Protein AF-A0A1Q6DVA0-F1 (afdb_monomer)

Secondary structure (DSSP, 8-state):
-----SEEE-TTS-EEEEETTEEEEESSEEEEE--SHHHHHHHHHTGGGSPTT--EEEETTHHHHHHT-GGGGGGHHHHHHHHHHS-EEEE--GGGGTS--HHHHHHHHTTT-HHHHHHHHHHHHTT-HHHHHHTS-GGGHHHHHTTHHHHHHHH-SS--TTS-HHHHHHH---GGGGGGSHHHHHHHHHHHHHHHHHHTTSSSEEEE---PEE-TT--SS-HHHHHHHHHHHHHHHHHHHHHHHHHH-TT-EE-EEEEEEGGGGSTT-SS-HHHHHHHHHHHHSSS--S-EEEEEE-HHHHHHTT-HHHHHHHHHHHHHHHHHTT--EEETT-HHHHHHGGGGT--EEEEETTS-SS--S-SSS---HHHHT-EEEEGGGTEEEEHHHHHHHHHHHSSPPP-TTS-SS-S--TT-SSHHHHH--HHHHIIIIITGGGGHHHHHHHHHHHHHHTT-S-HHHHHHHHS--TTT-TT-

Sequence (476 aa):
MSEVKYIKKDKEGLEEIKVGKEDSIKCPVFIPEIKSSEDLYPLLNHRNFLENKNPIMVPGYKWQKIRTKEEFTDRKDEIKKLMKDHPLLYYEPPELFRYKRPSNLITYSLRGSRAKRRDFNKEIKNKNIDDAIEILPEFFQPFVECQLNRVLEIMEDKYDESLEEEKLERWDKPIAQAWTDERVNKGWQEYFFTLAKDASKMPNANLIPPSPPLLKSSKLINKENRVLADLKRIRGVNRAMMNITEKVGGELSSYFHLYIDYGIFKPNSNVSLRKLQEKIEKEIQVNSYAGIALTISNYSKVWKNDLVKRLGNFITSIVNIAKENYLPVILPRSKWYGEYLTDYGVNGFSSLMNGHYRYSQRSTGGIGEKARYGKVPVIELANEYNIEKIQRFLKEYGELPNIESLPSKPEWNPDGGSLTEKFGNPKQFRIHFGKARRLSHVEEASRLRESIKDGNLSPAKRYLEKSDHPELSNKN

Mean predicted aligned error: 6.37 Å

Structure (mmCIF, N/CA/C/O backbone):
data_AF-A0A1Q6DVA0-F1
#
_entry.id   AF-A0A1Q6DVA0-F1
#
loop_
_atom_site.group_PDB
_atom_site.id
_atom_site.type_symbol
_atom_site.label_atom_id
_atom_site.label_alt_id
_atom_site.label_comp_id
_atom_site.label_asym_id
_atom_site.label_entity_id
_atom_site.label_seq_id
_atom_site.pdbx_PDB_ins_code
_atom_site.Cartn_x
_atom_site.Cartn_y
_atom_site.Cartn_z
_atom_site.occupancy
_atom_site.B_iso_or_equiv
_atom_site.auth_seq_id
_atom_site.auth_comp_id
_atom_site.auth_asym_id
_atom_site.auth_atom_id
_atom_site.pdbx_PDB_model_num
ATOM 1 N N . MET A 1 1 ? -22.295 24.530 6.202 1.00 38.31 1 MET A N 1
ATOM 2 C CA . MET A 1 1 ? -22.180 23.262 5.446 1.00 38.31 1 MET A CA 1
ATOM 3 C C . MET A 1 1 ? -22.253 22.130 6.455 1.00 38.31 1 MET A C 1
ATOM 5 O O . MET A 1 1 ? -21.573 22.231 7.465 1.00 38.31 1 MET A O 1
ATOM 9 N N . SER A 1 2 ? -23.116 21.132 6.257 1.00 42.72 2 SER A N 1
ATOM 10 C CA . SER A 1 2 ? -23.183 19.962 7.145 1.00 42.72 2 SER A CA 1
ATOM 11 C C . SER A 1 2 ? -21.865 19.188 7.087 1.00 42.72 2 SER A C 1
ATOM 13 O O . SER A 1 2 ? -21.387 18.885 5.995 1.00 42.72 2 SER A O 1
ATOM 15 N N . GLU A 1 3 ? -21.290 18.882 8.244 1.00 62.66 3 GLU A N 1
ATOM 16 C CA . GLU A 1 3 ? -20.031 18.148 8.381 1.00 62.66 3 GLU A CA 1
ATOM 17 C C . GLU A 1 3 ? -20.159 16.738 7.771 1.00 62.66 3 GLU A C 1
ATOM 19 O O . GLU A 1 3 ? -21.043 15.961 8.147 1.00 62.66 3 GLU A O 1
ATOM 24 N N . VAL A 1 4 ? -19.328 16.415 6.773 1.00 74.38 4 VAL A N 1
ATOM 25 C CA . VAL A 1 4 ? -19.350 15.100 6.116 1.00 74.38 4 VAL A CA 1
ATOM 26 C C . VAL A 1 4 ? -18.760 14.068 7.070 1.00 74.38 4 VAL A C 1
ATOM 28 O O . VAL A 1 4 ? -17.571 14.104 7.367 1.00 74.38 4 VAL A O 1
ATOM 31 N N . LYS A 1 5 ? -19.582 13.116 7.517 1.00 85.94 5 LYS A N 1
ATOM 32 C CA . LYS A 1 5 ? -19.132 12.000 8.357 1.00 85.94 5 LYS A CA 1
ATOM 33 C C . LYS A 1 5 ? -18.631 10.854 7.483 1.00 85.94 5 LYS A C 1
ATOM 35 O O . LYS A 1 5 ? -19.393 10.323 6.674 1.00 85.94 5 LYS A O 1
ATOM 40 N N . TYR A 1 6 ? -17.369 10.468 7.654 1.00 88.94 6 TYR A N 1
ATOM 41 C CA . TYR A 1 6 ? -16.754 9.358 6.918 1.00 88.94 6 TYR A CA 1
ATOM 42 C C . TYR A 1 6 ? -16.778 8.031 7.677 1.00 88.94 6 TYR A C 1
ATOM 44 O O . TYR A 1 6 ? -16.460 6.996 7.096 1.00 88.94 6 TYR A O 1
ATOM 52 N N . ILE A 1 7 ? -17.181 8.051 8.947 1.00 91.94 7 ILE A N 1
ATOM 53 C CA . ILE A 1 7 ? -17.426 6.868 9.767 1.00 91.94 7 ILE A CA 1
ATOM 54 C C . ILE A 1 7 ? -18.755 7.015 10.514 1.00 91.94 7 ILE A C 1
ATOM 56 O O . ILE A 1 7 ? -19.089 8.090 11.023 1.00 91.94 7 ILE A O 1
ATOM 60 N N . LYS A 1 8 ? -19.525 5.930 10.564 1.00 91.94 8 LYS A N 1
ATOM 61 C CA . LYS A 1 8 ? -20.779 5.803 11.319 1.00 91.94 8 LYS A CA 1
ATOM 62 C C . LYS A 1 8 ? -20.876 4.396 11.913 1.00 91.94 8 LYS A C 1
ATOM 64 O O . LYS A 1 8 ? -20.082 3.529 11.562 1.00 91.94 8 LYS A O 1
ATOM 69 N N . LYS A 1 9 ? -21.833 4.172 12.814 1.00 89.62 9 LYS A N 1
ATOM 70 C CA . LYS A 1 9 ? -22.208 2.820 13.246 1.00 89.62 9 LYS A CA 1
ATOM 71 C C . LYS A 1 9 ? -23.453 2.360 12.496 1.00 89.62 9 LYS A C 1
ATOM 73 O O . LYS A 1 9 ? -24.345 3.177 12.255 1.00 89.62 9 LYS A O 1
ATOM 78 N N . ASP A 1 10 ? -23.502 1.086 12.133 1.00 86.50 10 ASP A N 1
ATOM 79 C CA . ASP A 1 10 ? -24.697 0.447 11.593 1.00 86.50 10 ASP A CA 1
ATOM 80 C C . ASP A 1 10 ? -25.689 0.062 12.708 1.00 86.50 10 ASP A C 1
ATOM 82 O O . ASP A 1 10 ? -25.485 0.350 13.892 1.00 86.50 10 ASP A O 1
ATOM 86 N N . LYS A 1 11 ? -26.800 -0.575 12.319 1.00 84.19 11 LYS A N 1
ATOM 87 C CA . LYS A 1 11 ? -27.851 -1.020 13.251 1.00 84.19 11 LYS A CA 1
ATOM 88 C C . LYS A 1 11 ? -27.386 -2.125 14.207 1.00 84.19 11 LYS A C 1
ATOM 90 O O . LYS A 1 11 ? -28.008 -2.309 15.246 1.00 84.19 11 LYS A O 1
ATOM 95 N N . GLU A 1 12 ? -26.330 -2.848 13.853 1.00 81.69 12 GLU A N 1
ATOM 96 C CA . GLU A 1 12 ? -25.748 -3.947 14.629 1.00 81.69 12 GLU A CA 1
ATOM 97 C C . GLU A 1 12 ? -24.586 -3.454 15.513 1.00 81.69 12 GLU A C 1
ATOM 99 O O . GLU A 1 12 ? -23.982 -4.230 16.249 1.00 81.69 12 GLU A O 1
ATOM 104 N N . GLY A 1 13 ? -24.279 -2.152 15.472 1.00 81.62 13 GLY A N 1
ATOM 105 C CA . GLY A 1 13 ? -23.218 -1.526 16.253 1.00 81.62 13 GLY A CA 1
ATOM 106 C C . GLY A 1 13 ? -21.822 -1.640 15.635 1.00 81.62 13 GLY A C 1
ATOM 107 O O . GLY A 1 13 ? -20.869 -1.147 16.250 1.00 81.62 13 GLY A O 1
ATOM 108 N N . LEU A 1 14 ? -21.692 -2.225 14.437 1.00 88.81 14 LEU A N 1
ATOM 109 C CA . LEU A 1 14 ? -20.438 -2.265 13.688 1.00 88.81 14 LEU A CA 1
ATOM 110 C C . LEU A 1 14 ? -20.143 -0.918 13.041 1.00 88.81 14 LEU A C 1
ATOM 112 O O . LEU A 1 14 ? -21.038 -0.149 12.700 1.00 88.81 14 LEU A O 1
ATOM 116 N N . GLU A 1 15 ? -18.860 -0.631 12.852 1.00 93.06 15 GLU A N 1
ATOM 117 C CA . GLU A 1 15 ? -18.446 0.571 12.140 1.00 93.06 15 GLU A CA 1
ATOM 118 C C . GLU A 1 15 ? -18.611 0.385 10.630 1.00 93.06 15 GLU A C 1
ATOM 120 O O . GLU A 1 15 ? -18.264 -0.652 10.064 1.00 93.06 15 GLU A O 1
ATOM 125 N N . GLU A 1 16 ? -19.108 1.428 9.979 1.00 94.44 16 GLU A N 1
ATOM 126 C CA . GLU A 1 16 ? -19.194 1.558 8.534 1.00 94.44 16 GLU A CA 1
ATOM 127 C C . GLU A 1 16 ? -18.461 2.822 8.095 1.00 94.44 16 GLU A C 1
ATOM 129 O O . GLU A 1 16 ? -18.601 3.881 8.716 1.00 94.44 16 GLU A O 1
ATOM 134 N N . ILE A 1 17 ? -17.716 2.726 6.996 1.00 94.50 17 ILE A N 1
ATOM 135 C CA . ILE A 1 17 ? -16.966 3.851 6.436 1.00 94.50 17 ILE A CA 1
ATOM 136 C C . ILE A 1 17 ? -17.518 4.298 5.087 1.00 94.50 17 ILE A C 1
ATOM 138 O O . ILE A 1 17 ? -18.217 3.556 4.391 1.00 94.50 17 ILE A O 1
ATOM 142 N N . LYS A 1 18 ? -17.170 5.533 4.723 1.00 92.19 18 LYS A N 1
ATOM 143 C CA . LYS A 1 18 ? -17.449 6.144 3.424 1.00 92.19 18 LYS A CA 1
ATOM 144 C C . LYS A 1 18 ? -16.158 6.355 2.632 1.00 92.19 18 LYS A C 1
ATOM 146 O O . LYS A 1 18 ? -15.177 6.866 3.169 1.00 92.19 18 LYS A O 1
ATOM 151 N N . VAL A 1 19 ? -16.171 6.022 1.342 1.00 87.44 19 VAL A N 1
ATOM 152 C CA . VAL A 1 19 ? -15.088 6.299 0.387 1.00 87.44 19 VAL A CA 1
ATOM 153 C C . VAL A 1 19 ? -15.685 6.886 -0.894 1.00 87.44 19 VAL A C 1
ATOM 155 O O . VAL A 1 19 ? -16.458 6.230 -1.586 1.00 87.44 19 VAL A O 1
ATOM 158 N N . GLY A 1 20 ? -15.318 8.123 -1.244 1.00 84.12 20 GLY A N 1
ATOM 159 C CA . GLY A 1 20 ? -16.000 8.860 -2.314 1.00 84.12 20 GLY A CA 1
ATOM 160 C C . GLY A 1 20 ? -17.483 9.054 -1.974 1.00 84.12 20 GLY A C 1
ATOM 161 O O . GLY A 1 20 ? -17.796 9.516 -0.875 1.00 84.12 20 GLY A O 1
ATOM 162 N N . LYS A 1 21 ? -18.402 8.674 -2.875 1.00 83.12 21 LYS A N 1
ATOM 163 C CA . LYS A 1 21 ? -19.843 8.648 -2.568 1.00 83.12 21 LYS A CA 1
ATOM 164 C C . LYS A 1 21 ? -20.289 7.386 -1.845 1.00 83.12 21 LYS A C 1
ATOM 166 O O . LYS A 1 21 ? -21.341 7.411 -1.213 1.00 83.12 21 LYS A O 1
ATOM 171 N N . GLU A 1 22 ? -19.523 6.304 -1.950 1.00 87.38 22 GLU A N 1
ATOM 172 C CA . GLU A 1 22 ? -19.936 5.017 -1.407 1.00 87.38 22 GLU A CA 1
ATOM 173 C C . GLU A 1 22 ? -19.848 5.019 0.106 1.00 87.38 22 GLU A C 1
ATOM 175 O O . GLU A 1 22 ? -18.773 5.183 0.679 1.00 87.38 22 GLU A O 1
ATOM 180 N N . ASP A 1 23 ? -20.990 4.821 0.744 1.00 87.12 23 ASP A N 1
ATOM 181 C CA . ASP A 1 23 ? -21.120 4.595 2.169 1.00 87.12 23 ASP A CA 1
ATOM 182 C C . ASP A 1 23 ? -21.431 3.124 2.474 1.00 87.12 23 ASP A C 1
ATOM 184 O O . ASP A 1 23 ? -21.619 2.296 1.574 1.00 87.12 23 ASP A O 1
ATOM 188 N N . SER A 1 24 ? -21.495 2.818 3.770 1.00 90.19 24 SER A N 1
ATOM 189 C CA . SER A 1 24 ? -21.870 1.498 4.285 1.00 90.19 24 SER A CA 1
ATOM 190 C C . SER A 1 24 ? -20.904 0.374 3.903 1.00 90.19 24 SER A C 1
ATOM 192 O O . SER A 1 24 ? -21.292 -0.774 3.698 1.00 90.19 24 SER A O 1
ATOM 194 N N . ILE A 1 25 ? -19.612 0.707 3.853 1.00 93.88 25 ILE A N 1
ATOM 195 C CA . ILE A 1 25 ? -18.521 -0.268 3.778 1.00 93.88 25 ILE A CA 1
ATOM 196 C C . ILE A 1 25 ? -18.246 -0.762 5.200 1.00 93.88 25 ILE A C 1
ATOM 198 O O . ILE A 1 25 ? -17.793 0.017 6.039 1.00 93.88 25 ILE A O 1
ATOM 202 N N . LYS A 1 26 ? -18.521 -2.037 5.477 1.00 94.69 26 LYS A N 1
ATOM 203 C CA . LYS A 1 26 ? -18.421 -2.618 6.825 1.00 94.69 26 LYS A CA 1
ATOM 204 C C . LYS A 1 26 ? -16.971 -2.786 7.275 1.00 94.69 26 LYS A C 1
ATOM 206 O O . LYS A 1 26 ? -16.129 -3.227 6.497 1.00 94.69 26 LYS A O 1
ATOM 211 N N . CYS A 1 27 ? -16.689 -2.494 8.545 1.00 95.31 27 CYS A N 1
ATOM 212 C CA . CYS A 1 27 ? -15.344 -2.556 9.115 1.00 95.31 27 CYS A CA 1
ATOM 213 C C . CYS A 1 27 ? -15.171 -3.653 10.183 1.00 95.31 27 CYS A C 1
ATOM 215 O O . CYS A 1 27 ? -16.104 -3.890 10.949 1.00 95.31 27 CYS A O 1
ATOM 217 N N . PRO A 1 28 ? -13.968 -4.261 10.293 1.00 96.50 28 PRO A N 1
ATOM 218 C CA . PRO A 1 28 ? -12.795 -4.017 9.448 1.00 96.50 28 PRO A CA 1
ATOM 219 C C . PRO A 1 28 ? -12.981 -4.498 8.000 1.00 96.50 28 PRO A C 1
ATOM 221 O O . PRO A 1 28 ? -13.744 -5.425 7.737 1.00 96.50 28 PRO A O 1
ATOM 224 N N . VAL A 1 29 ? -12.292 -3.844 7.061 1.00 97.00 29 VAL A N 1
ATOM 225 C CA . VAL A 1 29 ? -12.311 -4.194 5.631 1.00 97.00 29 VAL A CA 1
ATOM 226 C C . VAL A 1 29 ? -10.907 -4.477 5.103 1.00 97.00 29 VAL A C 1
ATOM 228 O O . VAL A 1 29 ? -9.951 -3.755 5.413 1.00 97.00 29 VAL A O 1
ATOM 231 N N . PHE A 1 30 ? -10.782 -5.504 4.263 1.00 96.81 30 PHE A N 1
ATOM 232 C CA . PHE A 1 30 ? -9.569 -5.734 3.488 1.00 96.81 30 PHE A CA 1
ATOM 233 C C . PHE A 1 30 ? -9.611 -4.967 2.164 1.00 96.81 30 PHE A C 1
ATOM 235 O O . PHE A 1 30 ? -10.547 -5.079 1.376 1.00 96.81 30 PHE A O 1
ATOM 242 N N . ILE A 1 31 ? -8.554 -4.211 1.888 1.00 96.75 31 ILE A N 1
ATOM 243 C CA . ILE A 1 31 ? -8.430 -3.384 0.689 1.00 96.75 31 ILE A CA 1
ATOM 244 C C . ILE A 1 31 ? -7.391 -4.033 -0.241 1.00 96.75 31 ILE A C 1
ATOM 246 O O . ILE A 1 31 ? -6.193 -3.889 0.008 1.00 96.75 31 ILE A O 1
ATOM 250 N N . PRO A 1 32 ? -7.767 -4.755 -1.310 1.00 95.06 32 PRO A N 1
ATOM 251 C CA . PRO A 1 32 ? -6.788 -5.302 -2.247 1.00 95.06 32 PRO A CA 1
ATOM 252 C C . PRO A 1 32 ? -6.044 -4.182 -2.993 1.00 95.06 32 PRO A C 1
ATOM 254 O O . PRO A 1 32 ? -6.653 -3.208 -3.440 1.00 95.06 32 PRO A O 1
ATOM 257 N N . GLU A 1 33 ? -4.721 -4.320 -3.158 1.00 94.19 33 GLU A N 1
ATOM 258 C CA . GLU A 1 33 ? -3.895 -3.345 -3.887 1.00 94.19 33 GLU A CA 1
ATOM 259 C C . GLU A 1 33 ? -3.432 -3.872 -5.256 1.00 94.19 33 GLU A C 1
ATOM 261 O O . GLU A 1 33 ? -2.624 -4.804 -5.355 1.00 94.19 33 GLU A O 1
ATOM 266 N N . ILE A 1 34 ? -3.884 -3.206 -6.323 1.00 92.56 34 ILE A N 1
ATOM 267 C CA . ILE A 1 34 ? -3.439 -3.429 -7.700 1.00 92.56 34 ILE A CA 1
ATOM 268 C C . ILE A 1 34 ? -2.141 -2.658 -7.945 1.00 92.56 34 ILE A C 1
ATOM 270 O O . ILE A 1 34 ? -2.045 -1.463 -7.687 1.00 92.56 34 ILE A O 1
ATOM 274 N N . LYS A 1 35 ? -1.141 -3.305 -8.549 1.00 87.88 35 LYS A N 1
ATOM 275 C CA . LYS A 1 35 ? 0.096 -2.642 -8.999 1.00 87.88 35 LYS A CA 1
ATOM 276 C C . LYS A 1 35 ? 0.416 -2.901 -10.473 1.00 87.88 35 LYS A C 1
ATOM 278 O O . LYS A 1 35 ? 1.202 -2.171 -11.086 1.00 87.88 35 LYS A O 1
ATOM 283 N N . SER A 1 36 ? -0.149 -3.955 -11.042 1.00 88.81 36 SER A N 1
ATOM 284 C CA . SER A 1 36 ? 0.122 -4.440 -12.388 1.00 88.81 36 SER A CA 1
ATOM 285 C C . SER A 1 36 ? -1.091 -5.167 -12.962 1.00 88.81 36 SER A C 1
ATOM 287 O O . SER A 1 36 ? -2.054 -5.446 -12.256 1.00 88.81 36 SER A O 1
ATOM 289 N N . SER A 1 37 ? -1.032 -5.518 -14.246 1.00 90.81 37 SER A N 1
ATOM 290 C CA . SER A 1 37 ? -2.110 -6.281 -14.878 1.00 90.81 37 SER A CA 1
ATOM 291 C C . SER A 1 37 ? -2.277 -7.681 -14.298 1.00 90.81 37 SER A C 1
ATOM 293 O O . SER A 1 37 ? -3.403 -8.126 -14.125 1.00 90.81 37 SER A O 1
ATOM 295 N N . GLU A 1 38 ? -1.189 -8.335 -13.883 1.00 91.44 38 GLU A N 1
ATOM 296 C CA . GLU A 1 38 ? -1.278 -9.612 -13.169 1.00 91.44 38 GLU A CA 1
ATOM 297 C C . GLU A 1 38 ? -2.073 -9.514 -11.853 1.00 91.44 38 GLU A C 1
ATOM 299 O O . GLU A 1 38 ? -2.486 -10.545 -11.341 1.00 91.44 38 GLU A O 1
ATOM 304 N N . ASP A 1 39 ? -2.215 -8.323 -11.260 1.00 93.19 39 ASP A N 1
ATOM 305 C CA . ASP A 1 39 ? -3.000 -8.114 -10.032 1.00 93.19 39 ASP A CA 1
ATOM 306 C C . ASP A 1 39 ? -4.475 -7.807 -10.343 1.00 93.19 39 ASP A C 1
ATOM 308 O O . ASP A 1 39 ? -5.346 -8.131 -9.544 1.00 93.19 39 ASP A O 1
ATOM 312 N N . LEU A 1 40 ? -4.761 -7.216 -11.510 1.00 95.19 40 LEU A N 1
ATOM 313 C CA . LEU A 1 40 ? -6.126 -6.930 -11.958 1.00 95.19 40 LEU A CA 1
ATOM 314 C C . LEU A 1 40 ? -6.861 -8.206 -12.404 1.00 95.19 40 LEU A C 1
ATOM 316 O O . LEU A 1 40 ? -8.040 -8.354 -12.105 1.00 95.19 40 LEU A O 1
ATOM 320 N N . TYR A 1 41 ? -6.175 -9.155 -13.053 1.00 94.19 41 TYR A N 1
ATOM 321 C CA . TYR A 1 41 ? -6.768 -10.439 -13.460 1.00 94.19 41 TYR A CA 1
ATOM 322 C C . TYR A 1 41 ? -7.521 -11.186 -12.346 1.00 94.19 41 TYR A C 1
ATOM 324 O O . TYR A 1 41 ? -8.699 -11.480 -12.548 1.00 94.19 41 TYR A O 1
ATOM 332 N N . PRO A 1 42 ? -6.900 -11.504 -11.190 1.00 92.75 42 PRO A N 1
ATOM 333 C CA . PRO A 1 42 ? -7.590 -12.234 -10.129 1.00 92.75 42 PRO A CA 1
ATOM 334 C C . PRO A 1 42 ? -8.781 -11.450 -9.568 1.00 92.75 42 PRO A C 1
ATOM 336 O O . PRO A 1 42 ? -9.803 -12.058 -9.280 1.00 92.75 42 PRO A O 1
ATOM 339 N N . LEU A 1 43 ? -8.701 -10.116 -9.480 1.00 93.62 43 LEU A N 1
ATOM 340 C CA . LEU A 1 43 ? -9.834 -9.296 -9.037 1.00 93.62 43 LEU A CA 1
ATOM 341 C C . LEU A 1 43 ? -11.008 -9.344 -10.015 1.00 93.62 43 LEU A C 1
ATOM 343 O O . LEU A 1 43 ? -12.149 -9.397 -9.579 1.00 93.62 43 LEU A O 1
ATOM 347 N N . LEU A 1 44 ? -10.751 -9.354 -11.325 1.00 94.88 44 LEU A N 1
ATOM 348 C CA . LEU A 1 44 ? -11.824 -9.483 -12.311 1.00 94.88 44 LEU A CA 1
ATOM 349 C C . LEU A 1 44 ? -12.418 -10.903 -12.324 1.00 94.88 44 LEU A C 1
ATOM 351 O O . LEU A 1 44 ? -13.632 -11.057 -12.421 1.00 94.88 44 LEU A O 1
ATOM 355 N N . ASN A 1 45 ? -11.577 -11.938 -12.207 1.00 93.31 45 ASN A N 1
ATOM 356 C CA . ASN A 1 45 ? -12.009 -13.343 -12.223 1.00 93.31 45 ASN A CA 1
ATOM 357 C C . ASN A 1 45 ? -12.787 -13.743 -10.965 1.00 93.31 45 ASN A C 1
ATOM 359 O O . ASN A 1 45 ? -13.711 -14.543 -11.049 1.00 93.31 45 ASN A O 1
ATOM 363 N N . HIS A 1 46 ? -12.432 -13.169 -9.817 1.00 92.50 46 HIS A N 1
ATOM 364 C CA . HIS A 1 46 ? -13.045 -13.460 -8.522 1.00 92.50 46 HIS A CA 1
ATOM 365 C C . HIS A 1 46 ? -13.755 -12.226 -7.955 1.00 92.50 46 HIS A C 1
ATOM 367 O O . HIS A 1 46 ? -13.800 -12.032 -6.745 1.00 92.50 46 HIS A O 1
ATOM 373 N N . ARG A 1 47 ? -14.325 -11.374 -8.820 1.00 89.19 47 ARG A N 1
ATOM 374 C CA . ARG A 1 47 ? -15.002 -10.132 -8.401 1.00 89.19 47 ARG A CA 1
ATOM 375 C C . ARG A 1 47 ? -16.135 -10.376 -7.405 1.00 89.19 47 ARG A C 1
ATOM 377 O O . ARG A 1 47 ? -16.338 -9.570 -6.514 1.00 89.19 47 ARG A O 1
ATOM 384 N N . ASN A 1 48 ? -16.831 -11.506 -7.543 1.00 86.75 48 ASN A N 1
ATOM 385 C CA . ASN A 1 48 ? -17.939 -11.887 -6.667 1.00 86.75 48 ASN A CA 1
ATOM 386 C C . ASN A 1 48 ? -17.466 -12.219 -5.242 1.00 86.75 48 ASN A C 1
ATOM 388 O O . ASN A 1 48 ? -18.290 -12.307 -4.344 1.00 86.75 48 ASN A O 1
ATOM 392 N N . PHE A 1 49 ? -16.157 -12.416 -5.046 1.00 90.69 49 PHE A N 1
ATOM 393 C CA . PHE A 1 49 ? -15.555 -12.607 -3.732 1.00 90.69 49 PHE A CA 1
ATOM 394 C C . PHE A 1 49 ? -15.325 -11.283 -2.993 1.00 90.69 49 PHE A C 1
ATOM 396 O O . PHE A 1 49 ? -15.137 -11.271 -1.782 1.00 90.69 49 PHE A O 1
ATOM 403 N N . LEU A 1 50 ? -15.303 -10.155 -3.710 1.00 91.44 50 LEU A N 1
ATOM 404 C CA . LEU A 1 50 ? -15.283 -8.851 -3.066 1.00 91.44 50 LEU A CA 1
ATOM 405 C C . LEU A 1 50 ? -16.668 -8.563 -2.494 1.00 91.44 50 LEU A C 1
ATOM 407 O O . LEU A 1 50 ? -17.679 -8.715 -3.178 1.00 91.44 50 LEU A O 1
ATOM 411 N N . GLU A 1 51 ? -16.705 -8.078 -1.260 1.00 90.31 51 GLU A N 1
ATOM 412 C CA . GLU A 1 51 ? -17.938 -7.565 -0.674 1.00 90.31 51 GLU A CA 1
ATOM 413 C C . GLU A 1 51 ? -18.478 -6.377 -1.479 1.00 90.31 51 GLU A C 1
ATOM 415 O O . GLU A 1 51 ? -17.738 -5.663 -2.169 1.00 90.31 51 GLU A O 1
ATOM 420 N N . ASN A 1 52 ? -19.785 -6.137 -1.370 1.00 87.44 52 ASN A N 1
ATOM 421 C CA . ASN A 1 52 ? -20.410 -4.987 -2.007 1.00 87.44 52 ASN A CA 1
ATOM 422 C C . ASN A 1 52 ? -19.680 -3.695 -1.601 1.00 87.44 52 ASN A C 1
ATOM 424 O O . ASN A 1 52 ? -19.453 -3.459 -0.415 1.00 87.44 52 ASN A O 1
ATOM 428 N N . LYS A 1 53 ? -19.310 -2.865 -2.584 1.00 92.06 53 LYS A N 1
ATOM 429 C CA . LYS A 1 53 ? -18.564 -1.612 -2.381 1.00 92.06 53 LYS A CA 1
ATOM 430 C C . LYS A 1 53 ? -17.190 -1.770 -1.715 1.00 92.06 53 LYS A C 1
ATOM 432 O O . LYS A 1 53 ? -16.631 -0.777 -1.248 1.00 92.06 53 LYS A O 1
ATOM 437 N N . ASN A 1 54 ? -16.603 -2.973 -1.681 1.00 94.31 54 ASN A N 1
ATOM 438 C CA . ASN A 1 54 ? -15.271 -3.173 -1.103 1.00 94.31 54 ASN A CA 1
ATOM 439 C C . ASN A 1 54 ? -14.254 -2.245 -1.794 1.00 94.31 54 ASN A C 1
ATOM 441 O O . ASN A 1 54 ? -14.110 -2.335 -3.015 1.00 94.31 54 ASN A O 1
ATOM 445 N N . PRO A 1 55 ? -13.532 -1.372 -1.072 1.00 95.94 55 PRO A N 1
ATOM 446 C CA . PRO A 1 55 ? -12.589 -0.446 -1.683 1.00 95.94 55 PRO A CA 1
ATOM 447 C C . PRO A 1 55 ? -11.417 -1.186 -2.329 1.00 95.94 55 PRO A C 1
ATOM 449 O O . PRO A 1 55 ? -10.977 -2.228 -1.843 1.00 95.94 55 PRO A O 1
ATOM 452 N N . ILE A 1 56 ? -10.873 -0.622 -3.406 1.00 96.25 56 ILE A N 1
ATOM 453 C CA . ILE A 1 56 ? -9.710 -1.160 -4.119 1.00 96.25 56 ILE A CA 1
ATOM 454 C C . ILE A 1 56 ? -8.632 -0.088 -4.178 1.00 96.25 56 ILE A C 1
ATOM 456 O O . ILE A 1 56 ? -8.870 1.043 -4.599 1.00 96.25 56 ILE A O 1
ATOM 460 N N . MET A 1 57 ? -7.414 -0.445 -3.789 1.00 96.38 57 MET A N 1
ATOM 461 C CA . MET A 1 57 ? -6.275 0.455 -3.881 1.00 96.38 57 MET A CA 1
ATOM 462 C C . MET A 1 57 ? -5.605 0.312 -5.249 1.00 96.38 57 MET A C 1
ATOM 464 O O . MET A 1 57 ? -5.260 -0.790 -5.679 1.00 96.38 57 MET A O 1
ATOM 468 N N . VAL A 1 58 ? -5.415 1.431 -5.945 1.00 94.88 58 VAL A N 1
ATOM 469 C CA . VAL A 1 58 ? -4.832 1.481 -7.291 1.00 94.88 58 VAL A CA 1
ATOM 470 C C . VAL A 1 58 ? -3.633 2.429 -7.320 1.00 94.88 58 VAL A C 1
ATOM 472 O O . VAL A 1 58 ? -3.590 3.399 -6.562 1.00 94.88 58 VAL A O 1
ATOM 475 N N . PRO A 1 59 ? -2.631 2.186 -8.181 1.00 90.62 59 PRO A N 1
ATOM 476 C CA . PRO A 1 59 ? -1.439 3.017 -8.220 1.00 90.62 59 PRO A CA 1
ATOM 477 C C . PRO A 1 59 ? -1.744 4.262 -9.046 1.00 90.62 59 PRO A C 1
ATOM 479 O O . PRO A 1 59 ? -2.209 4.106 -10.172 1.00 90.62 59 PRO A O 1
ATOM 482 N N . GLY A 1 60 ? -1.425 5.463 -8.559 1.00 87.25 60 GLY A N 1
ATOM 483 C CA . GLY A 1 60 ? -1.970 6.704 -9.121 1.00 87.25 60 GLY A CA 1
ATOM 484 C C . GLY A 1 60 ? -1.933 6.813 -10.653 1.00 87.25 60 GLY A C 1
ATOM 485 O O . GLY A 1 60 ? -2.893 6.471 -11.342 1.00 87.25 60 GLY A O 1
ATOM 486 N N . TYR A 1 61 ? -0.807 7.232 -11.231 1.00 83.69 61 TYR A N 1
ATOM 487 C CA . TYR A 1 61 ? -0.704 7.377 -12.696 1.00 83.69 61 TYR A CA 1
ATOM 488 C C . TYR A 1 61 ? -0.652 6.069 -13.480 1.00 83.69 61 TYR A C 1
ATOM 490 O O . TYR A 1 61 ? -0.887 6.035 -14.691 1.00 83.69 61 TYR A O 1
ATOM 498 N N . LYS A 1 62 ? -0.276 4.973 -12.821 1.00 87.44 62 LYS A N 1
ATOM 499 C CA . LYS A 1 62 ? -0.143 3.680 -13.498 1.00 87.44 62 LYS A CA 1
ATOM 500 C C . LYS A 1 62 ? -1.490 3.011 -13.715 1.00 87.44 62 LYS A C 1
ATOM 502 O O . LYS A 1 62 ? -1.566 2.149 -14.589 1.00 87.44 62 LYS A O 1
ATOM 507 N N . TRP A 1 63 ? -2.527 3.406 -12.977 1.00 91.38 63 TRP A N 1
ATOM 508 C CA . TRP A 1 63 ? -3.839 2.784 -13.057 1.00 91.38 63 TRP A CA 1
ATOM 509 C C . TRP A 1 63 ? -4.404 2.797 -14.477 1.00 91.38 63 TRP A C 1
ATOM 511 O O . TRP A 1 63 ? -4.738 1.738 -15.008 1.00 91.38 63 TRP A O 1
ATOM 521 N N . GLN A 1 64 ? -4.386 3.960 -15.139 1.00 89.94 64 GLN A N 1
ATOM 522 C CA . GLN A 1 64 ? -4.823 4.097 -16.530 1.00 89.94 64 GLN A CA 1
ATOM 523 C C . GLN A 1 64 ? -4.111 3.095 -17.444 1.00 89.94 64 GLN A C 1
ATOM 525 O O . GLN A 1 64 ? -4.748 2.339 -18.166 1.00 89.94 64 GLN A O 1
ATOM 530 N N . LYS A 1 65 ? -2.781 3.035 -17.360 1.00 89.06 65 LYS A N 1
ATOM 531 C CA . LYS A 1 65 ? -1.973 2.135 -18.185 1.00 89.06 65 LYS A CA 1
ATOM 532 C C . LYS A 1 65 ? -2.241 0.658 -17.897 1.00 89.06 65 LYS A C 1
ATOM 534 O O . LYS A 1 65 ? -2.111 -0.162 -18.799 1.00 89.06 65 LYS A O 1
ATOM 539 N N . ILE A 1 66 ? -2.536 0.298 -16.648 1.00 92.25 66 ILE A N 1
ATOM 540 C CA . ILE A 1 66 ? -2.836 -1.086 -16.260 1.00 92.25 66 ILE A CA 1
ATOM 541 C C . ILE A 1 66 ? -4.164 -1.520 -16.870 1.00 92.25 66 ILE A C 1
ATOM 543 O O . ILE A 1 66 ? -4.214 -2.568 -17.506 1.00 92.25 66 ILE A O 1
ATOM 547 N N . ARG A 1 67 ? -5.210 -0.707 -16.701 1.00 92.31 67 ARG A N 1
ATOM 548 C CA . ARG A 1 67 ? -6.577 -1.057 -17.097 1.00 92.31 67 ARG A CA 1
ATOM 549 C C . ARG A 1 67 ? -6.834 -0.984 -18.607 1.00 92.31 67 ARG A C 1
ATOM 551 O O . ARG A 1 67 ? -7.828 -1.521 -19.071 1.00 92.31 67 ARG A O 1
ATOM 558 N N . THR A 1 68 ? -5.961 -0.323 -19.371 1.00 92.12 68 THR A N 1
ATOM 559 C CA . THR A 1 68 ? -6.064 -0.214 -20.840 1.00 92.12 68 THR A CA 1
ATOM 560 C C . THR A 1 68 ? -5.033 -1.053 -21.589 1.00 92.12 68 THR A C 1
ATOM 562 O O . THR A 1 68 ? -4.757 -0.774 -22.755 1.00 92.12 68 THR A O 1
ATOM 565 N N . LYS A 1 69 ? -4.392 -2.033 -20.942 1.00 92.19 69 LYS A N 1
ATOM 566 C CA . LYS A 1 69 ? -3.523 -2.960 -21.674 1.00 92.19 69 LYS A CA 1
ATOM 567 C C . LYS A 1 69 ? -4.334 -3.777 -22.676 1.00 92.19 69 LYS A C 1
ATOM 569 O O . LYS A 1 69 ? -5.481 -4.114 -22.409 1.00 92.19 69 LYS A O 1
ATOM 574 N N . GLU A 1 70 ? -3.687 -4.141 -23.777 1.00 92.50 70 GLU A N 1
ATOM 575 C CA . GLU A 1 70 ? -4.264 -4.953 -24.854 1.00 92.50 70 GLU A CA 1
ATOM 576 C C . GLU A 1 70 ? -4.899 -6.254 -24.346 1.00 92.50 70 GLU A C 1
ATOM 578 O O . GLU A 1 70 ? -5.998 -6.604 -24.759 1.00 92.50 70 GLU A O 1
ATOM 583 N N . GLU A 1 71 ? -4.272 -6.896 -23.357 1.00 92.75 71 GLU A N 1
ATOM 584 C CA . GLU A 1 71 ? -4.774 -8.122 -22.719 1.00 92.75 71 GLU A CA 1
ATOM 585 C C . GLU A 1 71 ? -6.128 -7.955 -21.989 1.00 92.75 71 GLU A C 1
ATOM 587 O O . GLU A 1 71 ? -6.727 -8.939 -21.572 1.00 92.75 71 GLU A O 1
ATOM 592 N N . PHE A 1 72 ? -6.632 -6.724 -21.840 1.00 95.50 72 PHE A N 1
ATOM 593 C CA . PHE A 1 72 ? -7.950 -6.420 -21.275 1.00 95.50 72 PHE A CA 1
ATOM 594 C C . PHE A 1 72 ? -8.943 -5.855 -22.297 1.00 95.50 72 PHE A C 1
ATOM 596 O O . PHE A 1 72 ? -9.980 -5.320 -21.903 1.00 95.50 72 PHE A O 1
ATOM 603 N N . THR A 1 73 ? -8.649 -5.946 -23.598 1.00 93.25 73 THR A N 1
ATOM 604 C CA . THR A 1 73 ? -9.504 -5.374 -24.651 1.00 93.25 73 THR A CA 1
ATOM 605 C C . THR A 1 73 ? -10.926 -5.926 -24.593 1.00 93.25 73 THR A C 1
ATOM 607 O O . THR A 1 73 ? -11.868 -5.132 -24.596 1.00 93.25 73 THR A O 1
ATOM 610 N N . ASP A 1 74 ? -11.068 -7.236 -24.393 1.00 94.94 74 ASP A N 1
ATOM 611 C CA . ASP A 1 74 ? -12.365 -7.923 -24.312 1.00 94.94 74 ASP A CA 1
ATOM 612 C C . ASP A 1 74 ? -12.999 -7.852 -22.913 1.00 94.94 74 ASP A C 1
ATOM 614 O O . ASP A 1 74 ? -14.125 -8.288 -22.701 1.00 94.94 74 ASP A O 1
ATOM 618 N N . ARG A 1 75 ? -12.292 -7.265 -21.937 1.00 95.12 75 ARG A N 1
ATOM 619 C CA . ARG A 1 75 ? -12.729 -7.142 -20.533 1.00 95.12 75 ARG A CA 1
ATOM 620 C C . ARG A 1 75 ? -13.000 -5.701 -20.109 1.00 95.12 75 ARG A C 1
ATOM 622 O O . ARG A 1 75 ? -13.139 -5.409 -18.920 1.00 95.12 75 ARG A O 1
ATOM 629 N N . LYS A 1 76 ? -13.070 -4.770 -21.067 1.00 94.12 76 LYS A N 1
ATOM 630 C CA . LYS A 1 76 ? -13.279 -3.335 -20.802 1.00 94.12 76 LYS A CA 1
ATOM 631 C C . LYS A 1 76 ? -14.539 -3.074 -19.982 1.00 94.12 76 LYS A C 1
ATOM 633 O O . LYS A 1 76 ? -14.500 -2.239 -19.080 1.00 94.12 76 LYS A O 1
ATOM 638 N N . ASP A 1 77 ? -15.630 -3.778 -20.267 1.00 94.88 77 ASP A N 1
ATOM 639 C CA . ASP A 1 77 ? -16.895 -3.567 -19.561 1.00 94.88 77 ASP A CA 1
ATOM 640 C C . ASP A 1 77 ? -16.884 -4.158 -18.149 1.00 94.88 77 ASP A C 1
ATOM 642 O O . ASP A 1 77 ? -17.388 -3.520 -17.226 1.00 94.88 77 ASP A O 1
ATOM 646 N N . GLU A 1 78 ? -16.209 -5.292 -17.933 1.00 95.50 78 GLU A N 1
ATOM 647 C CA . GLU A 1 78 ? -15.970 -5.818 -16.582 1.00 95.50 78 GLU A CA 1
ATOM 648 C C . GLU A 1 78 ? -15.167 -4.832 -15.729 1.00 95.50 78 GLU A C 1
ATOM 650 O O . GLU A 1 78 ? -15.495 -4.603 -14.568 1.00 95.50 78 GLU A O 1
ATOM 655 N N . ILE A 1 79 ? -14.144 -4.200 -16.312 1.00 94.94 79 ILE A N 1
ATOM 656 C CA . ILE A 1 79 ? -13.342 -3.185 -15.622 1.00 94.94 79 ILE A CA 1
ATOM 657 C C . ILE A 1 79 ? -14.182 -1.943 -15.310 1.00 94.94 79 ILE A C 1
ATOM 659 O O . ILE A 1 79 ? -14.100 -1.422 -14.200 1.00 94.94 79 ILE A O 1
ATOM 663 N N . LYS A 1 80 ? -15.000 -1.457 -16.256 1.00 93.06 80 LYS A N 1
ATOM 664 C CA . LYS A 1 80 ? -15.913 -0.330 -15.993 1.00 93.06 80 LYS A CA 1
ATOM 665 C C . LYS A 1 80 ? -16.875 -0.657 -14.855 1.00 93.06 80 LYS A C 1
ATOM 667 O O . LYS A 1 80 ? -17.091 0.194 -14.000 1.00 93.06 80 LYS A O 1
ATOM 672 N N . LYS A 1 81 ? -17.422 -1.877 -14.839 1.00 92.88 81 LYS A N 1
ATOM 673 C CA . LYS A 1 81 ? -18.306 -2.349 -13.773 1.00 92.88 81 LYS A CA 1
ATOM 674 C C . LYS A 1 81 ? -17.577 -2.396 -12.430 1.00 92.88 81 LYS A C 1
ATOM 676 O O . LYS A 1 81 ? -18.057 -1.791 -11.484 1.00 92.88 81 LYS A O 1
ATOM 681 N N . LEU A 1 82 ? -16.374 -2.975 -12.374 1.00 93.31 82 LEU A N 1
ATOM 682 C CA . LEU A 1 82 ? -15.533 -2.974 -11.169 1.00 93.31 82 LEU A CA 1
ATOM 683 C C . LEU A 1 82 ? -15.334 -1.551 -10.618 1.00 93.31 82 LEU A C 1
ATOM 685 O O . LEU A 1 82 ? -15.487 -1.321 -9.428 1.00 93.31 82 LEU A O 1
ATOM 689 N N . MET A 1 83 ? -15.024 -0.586 -11.487 1.00 91.44 83 MET A N 1
ATOM 690 C CA . MET A 1 83 ? -14.775 0.810 -11.101 1.00 91.44 83 MET A CA 1
ATOM 691 C C . MET A 1 83 ? -16.041 1.590 -10.721 1.00 91.44 83 MET A C 1
ATOM 693 O O . MET A 1 83 ? -15.943 2.650 -10.106 1.00 91.44 83 MET A O 1
ATOM 697 N N . LYS A 1 84 ? -17.214 1.110 -11.139 1.00 90.81 84 LYS A N 1
ATOM 698 C CA . LYS A 1 84 ? -18.510 1.666 -10.750 1.00 90.81 84 LYS A CA 1
ATOM 699 C C . LYS A 1 84 ? -18.940 1.115 -9.393 1.00 90.81 84 LYS A C 1
ATOM 701 O O . LYS A 1 84 ? -19.372 1.887 -8.546 1.00 90.81 84 LYS A O 1
ATOM 706 N N . ASP A 1 85 ? -18.787 -0.193 -9.209 1.00 91.75 85 ASP A N 1
ATOM 707 C CA . ASP A 1 85 ? -19.297 -0.932 -8.055 1.00 91.75 85 ASP A CA 1
ATOM 708 C C . ASP A 1 85 ? -18.364 -0.821 -6.833 1.00 91.75 85 ASP A C 1
ATOM 710 O O . ASP A 1 85 ? -18.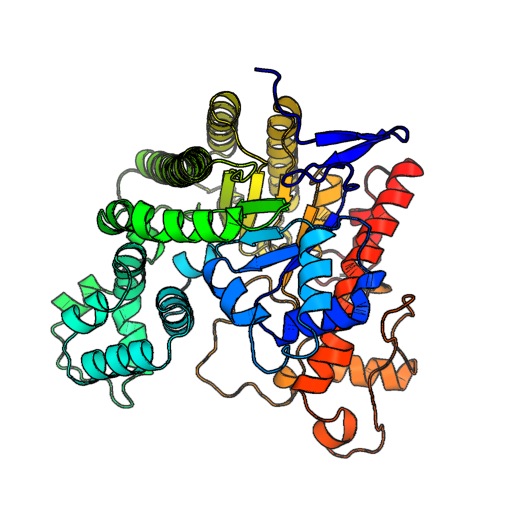815 -0.976 -5.702 1.00 91.75 85 ASP A O 1
ATOM 714 N N . HIS A 1 86 ? -17.073 -0.526 -7.042 1.00 94.06 86 HIS A N 1
ATOM 715 C CA . HIS A 1 86 ? -16.067 -0.445 -5.981 1.00 94.06 86 HIS A CA 1
ATOM 716 C C . HIS A 1 86 ? -15.344 0.911 -5.964 1.00 94.06 86 HIS A C 1
ATOM 718 O O . HIS A 1 86 ? -14.805 1.336 -6.993 1.00 94.06 86 HIS A O 1
ATOM 724 N N . PRO A 1 87 ? -15.254 1.583 -4.800 1.00 94.56 87 PRO A N 1
ATOM 725 C CA . PRO A 1 87 ? -14.515 2.828 -4.677 1.00 94.56 87 PRO A CA 1
ATOM 726 C C . PRO A 1 87 ? -13.004 2.606 -4.823 1.00 94.56 87 PRO A C 1
ATOM 728 O O . PRO A 1 87 ? -12.441 1.625 -4.330 1.00 94.56 87 PRO A O 1
ATOM 731 N N . LEU A 1 88 ? -12.325 3.550 -5.476 1.00 95.69 88 LEU A N 1
ATOM 732 C CA . LEU A 1 88 ? -10.893 3.496 -5.752 1.00 95.69 88 LEU A CA 1
ATOM 733 C C . LEU A 1 88 ? -10.096 4.407 -4.814 1.00 95.69 88 LEU A C 1
ATOM 735 O O . LEU A 1 88 ? -10.329 5.612 -4.728 1.00 95.69 88 LEU A O 1
ATOM 739 N N . LEU A 1 89 ? -9.077 3.844 -4.172 1.00 96.69 89 LEU A N 1
ATOM 740 C CA . LEU A 1 89 ? -8.071 4.588 -3.419 1.00 96.69 89 LEU A CA 1
ATOM 741 C C . LEU A 1 89 ? -6.809 4.719 -4.272 1.00 96.69 89 LEU A C 1
ATOM 743 O O . LEU A 1 89 ? -6.029 3.774 -4.396 1.00 96.69 89 LEU A O 1
ATOM 747 N N . TYR A 1 90 ? -6.599 5.890 -4.867 1.00 96.19 90 TYR A N 1
ATOM 748 C CA . TYR A 1 90 ? -5.387 6.187 -5.627 1.00 96.19 90 TYR A CA 1
ATOM 749 C C . TYR A 1 90 ? -4.238 6.414 -4.646 1.00 96.19 90 TYR A C 1
ATOM 751 O O . TYR A 1 90 ? -4.153 7.454 -3.992 1.00 96.19 90 TYR A O 1
ATOM 759 N N . TYR A 1 91 ? -3.363 5.421 -4.532 1.00 94.50 91 TYR A N 1
ATOM 760 C CA . TYR A 1 91 ? -2.285 5.391 -3.554 1.00 94.50 91 TYR A CA 1
ATOM 761 C C . TYR A 1 91 ? -0.936 5.655 -4.213 1.00 94.50 91 TYR A C 1
ATOM 763 O O . TYR A 1 91 ? -0.503 4.926 -5.112 1.00 94.50 91 TYR A O 1
ATOM 771 N N . GLU A 1 92 ? -0.258 6.694 -3.733 1.00 92.00 92 GLU A N 1
ATOM 772 C CA . GLU A 1 92 ? 1.100 7.051 -4.129 1.00 92.00 92 GLU A CA 1
ATOM 773 C C . GLU A 1 92 ? 2.101 6.470 -3.116 1.00 92.00 92 GLU A C 1
ATOM 775 O O . GLU A 1 92 ? 2.188 6.943 -1.979 1.00 92.00 92 GLU A O 1
ATOM 780 N N . PRO A 1 93 ? 2.862 5.425 -3.486 1.00 88.50 93 PRO A N 1
ATOM 781 C CA . PRO A 1 93 ? 3.627 4.649 -2.520 1.00 88.50 93 PRO A CA 1
ATOM 782 C C . PRO A 1 93 ? 4.766 5.450 -1.866 1.00 88.50 93 PRO A C 1
ATOM 784 O O . PRO A 1 93 ? 5.749 5.780 -2.541 1.00 88.50 93 PRO A O 1
ATOM 787 N N . PRO A 1 94 ? 4.723 5.704 -0.546 1.00 90.50 94 PRO A N 1
ATOM 788 C CA . PRO A 1 94 ? 5.694 6.559 0.131 1.00 90.50 94 PRO A CA 1
ATOM 789 C C . PRO A 1 94 ? 7.090 5.914 0.188 1.00 90.50 94 PRO A C 1
ATOM 791 O O . PRO A 1 94 ? 8.107 6.584 0.358 1.00 90.50 94 PRO A O 1
ATOM 794 N N . GLU A 1 95 ? 7.189 4.596 0.003 1.00 85.88 95 GLU A N 1
ATOM 795 C CA . GLU A 1 95 ? 8.449 3.860 0.056 1.00 85.88 95 GLU A CA 1
ATOM 796 C C . GLU A 1 95 ? 9.335 4.080 -1.174 1.00 85.88 95 GLU A C 1
ATOM 798 O O . GLU A 1 95 ? 10.532 3.785 -1.103 1.00 85.88 95 GLU A O 1
ATOM 803 N N . LEU A 1 96 ? 8.768 4.588 -2.277 1.00 86.19 96 LEU A N 1
ATOM 804 C CA . LEU A 1 96 ? 9.534 5.054 -3.439 1.00 86.19 96 LEU A CA 1
ATOM 805 C C . LEU A 1 96 ? 10.407 6.268 -3.085 1.00 86.19 96 LEU A C 1
ATOM 807 O O . LEU A 1 96 ? 11.482 6.426 -3.650 1.00 86.19 96 LEU A O 1
ATOM 811 N N . PHE A 1 97 ? 9.985 7.054 -2.092 1.00 89.12 97 PHE A N 1
ATOM 812 C CA . PHE A 1 97 ? 10.629 8.292 -1.640 1.00 89.12 97 PHE A CA 1
ATOM 813 C C . PHE A 1 97 ? 11.420 8.102 -0.339 1.00 89.12 97 PHE A C 1
ATOM 815 O O . PHE A 1 97 ? 11.647 9.044 0.422 1.00 89.12 97 PHE A O 1
ATOM 822 N N . ARG A 1 98 ? 11.810 6.855 -0.043 1.00 85.69 98 ARG A N 1
ATOM 823 C CA . ARG A 1 98 ? 12.576 6.511 1.162 1.00 85.69 98 ARG A CA 1
ATOM 824 C C . ARG A 1 98 ? 13.698 5.513 0.922 1.00 85.69 98 ARG A C 1
ATOM 826 O O . ARG A 1 98 ? 14.756 5.653 1.528 1.00 85.69 98 ARG A O 1
ATOM 833 N N . TYR A 1 99 ? 13.459 4.458 0.145 1.00 83.56 99 TYR A N 1
ATOM 834 C CA . TYR A 1 99 ? 14.448 3.392 -0.040 1.00 83.56 99 TYR A CA 1
ATOM 835 C C . TYR A 1 99 ? 15.206 3.554 -1.349 1.00 83.56 99 TYR A C 1
ATOM 837 O O . TYR A 1 99 ? 14.591 3.860 -2.365 1.00 83.56 99 TYR A O 1
ATOM 845 N N . LYS A 1 100 ? 16.513 3.249 -1.328 1.00 82.69 100 LYS A N 1
ATOM 846 C CA . LYS A 1 100 ? 17.370 3.200 -2.520 1.00 82.69 100 LYS A CA 1
ATOM 847 C C . LYS A 1 100 ? 16.848 2.131 -3.495 1.00 82.69 100 LYS A C 1
ATOM 849 O O . LYS A 1 100 ? 17.055 0.938 -3.278 1.00 82.69 100 LYS A O 1
ATOM 854 N N . ARG A 1 101 ? 16.079 2.555 -4.504 1.00 82.38 101 ARG A N 1
ATOM 855 C CA . ARG A 1 101 ? 15.421 1.741 -5.547 1.00 82.38 101 ARG A CA 1
ATOM 856 C C . ARG A 1 101 ? 15.327 2.525 -6.870 1.00 82.38 101 ARG A C 1
ATOM 858 O O . ARG A 1 101 ? 14.218 2.726 -7.381 1.00 82.38 101 ARG A O 1
ATOM 865 N N . PRO A 1 102 ? 16.459 2.958 -7.446 1.00 85.00 102 PRO A N 1
ATOM 866 C CA . PRO A 1 102 ? 16.460 3.896 -8.567 1.00 85.00 102 PRO A CA 1
ATOM 867 C C . PRO A 1 102 ? 15.679 3.387 -9.782 1.00 85.00 102 PRO A C 1
ATOM 869 O O . PRO A 1 102 ? 14.854 4.113 -10.327 1.00 85.00 102 PRO A O 1
ATOM 872 N N . SER A 1 103 ? 15.830 2.115 -10.168 1.00 83.94 103 SER A N 1
ATOM 873 C CA . SER A 1 103 ? 15.099 1.556 -11.316 1.00 83.94 103 SER A CA 1
ATOM 874 C C . SER A 1 103 ? 13.578 1.618 -11.130 1.00 83.94 103 SER A C 1
ATOM 876 O O . SER A 1 103 ? 12.850 1.939 -12.074 1.00 83.94 103 SER A O 1
ATOM 878 N N . ASN A 1 104 ? 13.080 1.335 -9.919 1.00 84.81 104 ASN A N 1
ATOM 879 C CA . ASN A 1 104 ? 11.653 1.425 -9.608 1.00 84.81 104 ASN A CA 1
ATOM 880 C C . ASN A 1 104 ? 11.171 2.874 -9.606 1.00 84.81 104 ASN A C 1
ATOM 882 O O . ASN A 1 104 ? 10.111 3.129 -10.176 1.00 84.81 104 ASN A O 1
ATOM 886 N N . LEU A 1 105 ? 11.933 3.785 -8.990 1.00 88.81 105 LEU A N 1
ATOM 887 C CA . LEU A 1 105 ? 11.601 5.205 -8.921 1.00 88.81 105 LEU A CA 1
ATOM 888 C C . LEU A 1 105 ? 11.563 5.832 -10.319 1.00 88.81 105 LEU A C 1
ATOM 890 O O . LEU A 1 105 ? 10.550 6.420 -10.673 1.00 88.81 105 LEU A O 1
ATOM 894 N N . ILE A 1 106 ? 12.584 5.615 -11.152 1.00 90.94 106 ILE A N 1
ATOM 895 C CA . ILE A 1 106 ? 12.641 6.179 -12.510 1.00 90.94 106 ILE A CA 1
ATOM 896 C C . ILE A 1 106 ? 11.544 5.585 -13.405 1.00 90.94 106 ILE A C 1
ATOM 898 O O . ILE A 1 106 ? 10.857 6.287 -14.142 1.00 90.94 106 ILE A O 1
ATOM 902 N N . THR A 1 107 ? 11.297 4.274 -13.314 1.00 88.44 107 THR A N 1
ATOM 903 C CA . THR A 1 107 ? 10.174 3.658 -14.047 1.00 88.44 107 THR A CA 1
ATOM 904 C C . THR A 1 107 ? 8.826 4.223 -13.587 1.00 88.44 107 THR A C 1
ATOM 906 O O . THR A 1 107 ? 7.863 4.252 -14.356 1.00 88.44 107 THR A O 1
ATOM 909 N N . TYR A 1 108 ? 8.716 4.609 -12.315 1.00 88.44 108 TYR A N 1
ATOM 910 C CA . TYR A 1 108 ? 7.518 5.225 -11.762 1.00 88.44 108 TYR A CA 1
ATOM 911 C C . TYR A 1 108 ? 7.345 6.670 -12.238 1.00 88.44 108 TYR A C 1
ATOM 913 O O . TYR A 1 108 ? 6.292 6.977 -12.796 1.00 88.44 108 TYR A O 1
ATOM 921 N N . SER A 1 109 ? 8.379 7.504 -12.107 1.00 91.81 109 SER A N 1
ATOM 922 C CA . SER A 1 109 ? 8.368 8.918 -12.499 1.00 91.81 109 SER A CA 1
ATOM 923 C C . SER A 1 109 ? 8.069 9.099 -13.988 1.00 91.81 109 SER A C 1
ATOM 925 O O . SER A 1 109 ? 7.219 9.902 -14.361 1.00 91.81 109 SER A O 1
ATOM 927 N N . LEU A 1 110 ? 8.660 8.259 -14.843 1.00 91.75 110 LEU A N 1
ATOM 928 C CA . LEU A 1 110 ? 8.446 8.271 -16.294 1.00 91.75 110 LEU A CA 1
ATOM 929 C C . LEU A 1 110 ? 7.142 7.584 -16.730 1.00 91.75 110 LEU A C 1
ATOM 931 O O . LEU A 1 110 ? 6.950 7.316 -17.919 1.00 91.75 110 LEU A O 1
ATOM 935 N N . ARG A 1 111 ? 6.256 7.232 -15.786 1.00 87.44 111 ARG A N 1
ATOM 936 C CA . ARG A 1 111 ? 4.958 6.573 -16.041 1.00 87.44 111 ARG A CA 1
ATOM 937 C C . ARG A 1 111 ? 5.099 5.282 -16.873 1.00 87.44 111 ARG A C 1
ATOM 939 O O . ARG A 1 111 ? 4.200 4.845 -17.593 1.00 87.44 111 ARG A O 1
ATOM 946 N N . GLY A 1 112 ? 6.261 4.633 -16.774 1.00 81.38 112 GLY A N 1
ATOM 947 C CA . GLY A 1 112 ? 6.638 3.450 -17.543 1.00 81.38 112 GLY A CA 1
ATOM 948 C C . GLY A 1 112 ? 6.805 3.673 -19.053 1.00 81.38 112 GLY A C 1
ATOM 949 O O . GLY A 1 112 ? 6.669 2.700 -19.799 1.00 81.38 112 GLY A O 1
ATOM 950 N N . SER A 1 113 ? 7.035 4.904 -19.519 1.00 89.19 113 SER A N 1
ATOM 951 C CA . SER A 1 113 ? 7.370 5.185 -20.921 1.00 89.19 113 SER A CA 1
ATOM 952 C C . SER A 1 113 ? 8.713 4.548 -21.288 1.00 89.19 113 SER A C 1
ATOM 954 O O . SER A 1 113 ? 9.737 4.862 -20.683 1.00 89.19 113 SER A O 1
ATOM 956 N N . ARG A 1 114 ? 8.713 3.641 -22.278 1.00 88.31 114 ARG A N 1
ATOM 957 C CA . ARG A 1 114 ? 9.943 2.982 -22.756 1.00 88.31 114 ARG A CA 1
ATOM 958 C C . ARG A 1 114 ? 10.852 3.951 -23.512 1.00 88.31 114 ARG A C 1
ATOM 960 O O . ARG A 1 114 ? 12.060 3.858 -23.345 1.00 88.31 114 ARG A O 1
ATOM 967 N N . ALA A 1 115 ? 10.273 4.878 -24.281 1.00 93.50 115 ALA A N 1
ATOM 968 C CA . ALA A 1 115 ? 11.016 5.903 -25.012 1.00 93.50 115 ALA A CA 1
ATOM 969 C C . ALA A 1 115 ? 11.766 6.823 -24.041 1.00 93.50 115 ALA A C 1
ATOM 971 O O . ALA A 1 115 ? 12.986 6.764 -23.998 1.00 93.50 115 ALA A O 1
ATOM 972 N N . LYS A 1 116 ? 11.049 7.499 -23.128 1.00 94.75 116 LYS A N 1
ATOM 973 C CA . LYS A 1 116 ? 11.682 8.366 -22.117 1.00 94.75 116 LYS A CA 1
ATOM 974 C C . LYS A 1 116 ? 12.707 7.624 -21.258 1.00 94.75 116 LYS A C 1
ATOM 976 O O . LYS A 1 116 ? 13.712 8.193 -20.862 1.00 94.75 116 LYS A O 1
ATOM 981 N N . ARG A 1 117 ? 12.464 6.341 -20.953 1.00 92.75 117 ARG A N 1
ATOM 982 C CA . ARG A 1 117 ? 13.426 5.510 -20.213 1.00 92.75 117 ARG A CA 1
ATOM 983 C C . ARG A 1 117 ? 14.697 5.244 -21.021 1.00 92.75 117 ARG A C 1
ATOM 985 O O . ARG A 1 117 ? 15.772 5.211 -20.434 1.00 92.75 117 ARG A O 1
ATOM 992 N N . ARG A 1 118 ? 14.578 5.017 -22.329 1.00 92.81 118 ARG A N 1
ATOM 993 C CA . ARG A 1 118 ? 15.722 4.860 -23.232 1.00 92.81 118 ARG A CA 1
ATOM 994 C C . ARG A 1 118 ? 16.496 6.169 -23.350 1.00 92.81 118 ARG A C 1
ATOM 996 O O . ARG A 1 118 ? 17.713 6.112 -23.268 1.00 92.81 118 ARG A O 1
ATOM 1003 N N . ASP A 1 119 ? 15.801 7.294 -23.468 1.00 95.81 119 ASP A N 1
ATOM 1004 C CA . ASP A 1 119 ? 16.415 8.621 -23.581 1.00 95.81 119 ASP A CA 1
ATOM 1005 C C . ASP A 1 119 ? 17.157 8.977 -22.284 1.00 95.81 119 ASP A C 1
ATOM 1007 O O . ASP A 1 119 ? 18.350 9.246 -22.324 1.00 95.81 119 ASP A O 1
ATOM 1011 N N . PHE A 1 120 ? 16.520 8.786 -21.120 1.00 94.94 120 PHE A N 1
ATOM 1012 C CA . PHE A 1 120 ? 17.175 8.897 -19.810 1.00 94.94 120 PHE A CA 1
ATOM 1013 C C . PHE A 1 120 ? 18.450 8.051 -19.742 1.00 94.94 120 PHE A C 1
ATOM 1015 O O . PHE A 1 120 ? 19.511 8.523 -19.354 1.00 94.94 120 PHE A O 1
ATOM 1022 N N . ASN A 1 121 ? 18.360 6.778 -20.138 1.00 91.31 121 ASN A N 1
ATOM 1023 C CA . ASN A 1 121 ? 19.515 5.892 -20.094 1.00 91.31 121 ASN A CA 1
ATOM 1024 C C . ASN A 1 121 ? 20.611 6.304 -21.099 1.00 91.31 121 ASN A C 1
ATOM 1026 O O . ASN A 1 121 ? 21.782 6.023 -20.868 1.00 91.31 121 ASN A O 1
ATOM 1030 N N . LYS A 1 122 ? 20.247 6.906 -22.233 1.00 92.69 122 LYS A N 1
ATOM 1031 C CA . LYS A 1 122 ? 21.205 7.400 -23.224 1.00 92.69 122 LYS A CA 1
ATOM 1032 C C . LYS A 1 122 ? 22.003 8.568 -22.646 1.00 92.69 122 LYS A C 1
ATOM 1034 O O . LYS A 1 122 ? 23.225 8.519 -22.704 1.00 92.69 122 LYS A O 1
ATOM 1039 N N . GLU A 1 123 ? 21.334 9.532 -22.020 1.00 94.06 123 GLU A N 1
ATOM 1040 C CA . GLU A 1 123 ? 22.007 10.684 -21.408 1.00 94.06 123 GLU A CA 1
ATOM 1041 C C . GLU A 1 123 ? 22.926 10.274 -20.253 1.00 94.06 123 GLU A C 1
ATOM 1043 O O . GLU A 1 123 ? 24.083 10.689 -20.215 1.00 94.06 123 GLU A O 1
ATOM 1048 N N . ILE A 1 124 ? 22.492 9.337 -19.397 1.00 90.44 124 ILE A N 1
ATOM 1049 C CA . ILE A 1 124 ? 23.370 8.772 -18.359 1.00 90.44 124 ILE A CA 1
ATOM 1050 C C . ILE A 1 124 ? 24.623 8.119 -18.968 1.00 90.44 124 ILE A C 1
ATOM 1052 O O . ILE A 1 124 ? 25.724 8.345 -18.477 1.00 90.44 124 ILE A O 1
ATOM 1056 N N . LYS A 1 125 ? 24.484 7.337 -20.049 1.00 86.69 125 LYS A N 1
ATOM 1057 C CA . LYS A 1 125 ? 25.631 6.699 -20.727 1.00 86.69 125 LYS A CA 1
ATOM 1058 C C . LYS A 1 125 ? 26.586 7.705 -21.366 1.00 86.69 125 LYS A C 1
ATOM 1060 O O . LYS A 1 125 ? 27.781 7.445 -21.425 1.00 86.69 125 LYS A O 1
ATOM 1065 N N . ASN A 1 126 ? 26.060 8.831 -21.834 1.00 88.12 126 ASN A N 1
ATOM 1066 C CA . ASN A 1 126 ? 26.844 9.915 -22.415 1.00 88.12 126 ASN A CA 1
ATOM 1067 C C . ASN A 1 126 ? 27.483 10.827 -21.354 1.00 88.12 126 ASN A C 1
ATOM 1069 O O . ASN A 1 126 ? 28.114 11.810 -21.720 1.00 88.12 126 ASN A O 1
ATOM 1073 N N . LYS A 1 127 ? 27.329 10.514 -20.057 1.00 86.00 127 LYS A N 1
ATOM 1074 C CA . LYS A 1 127 ? 27.757 11.349 -18.922 1.00 86.00 127 LYS A CA 1
ATOM 1075 C C . LYS A 1 127 ? 27.050 12.723 -18.858 1.00 86.00 127 LYS A C 1
ATOM 1077 O O . LYS A 1 127 ? 27.469 13.591 -18.096 1.00 86.00 127 LYS A O 1
ATOM 1082 N N . ASN A 1 128 ? 25.925 12.888 -19.560 1.00 90.19 128 ASN A N 1
ATOM 1083 C CA . ASN A 1 128 ? 25.070 14.081 -19.533 1.00 90.19 128 ASN A CA 1
ATOM 1084 C C . ASN A 1 128 ? 24.043 13.970 -18.393 1.00 90.19 128 ASN A C 1
ATOM 1086 O O . ASN A 1 128 ? 22.862 13.690 -18.601 1.00 90.19 128 ASN A O 1
ATOM 1090 N N . ILE A 1 129 ? 24.509 14.101 -17.149 1.00 90.12 129 ILE A N 1
ATOM 1091 C CA . ILE A 1 129 ? 23.673 13.854 -15.965 1.00 90.12 129 ILE A CA 1
ATOM 1092 C C . ILE A 1 129 ? 22.516 14.849 -15.849 1.00 90.12 129 ILE A C 1
ATOM 1094 O O . ILE A 1 129 ? 21.393 14.422 -15.581 1.00 90.12 129 ILE A O 1
ATOM 1098 N N . ASP A 1 130 ? 22.775 16.140 -16.046 1.00 92.00 130 ASP A N 1
ATOM 1099 C CA . ASP A 1 130 ? 21.754 17.180 -15.888 1.00 92.00 130 ASP A CA 1
ATOM 1100 C C . ASP A 1 130 ? 20.617 16.976 -16.904 1.00 92.00 130 ASP A C 1
ATOM 1102 O O . ASP A 1 130 ? 19.456 16.866 -16.504 1.00 92.00 130 ASP A O 1
ATOM 1106 N N . ASP A 1 131 ? 20.955 16.723 -18.173 1.00 95.50 131 ASP A N 1
ATOM 1107 C CA . ASP A 1 131 ? 19.987 16.382 -19.227 1.00 95.50 131 ASP A CA 1
ATOM 1108 C C . ASP A 1 131 ? 19.178 15.119 -18.881 1.00 95.50 131 ASP A C 1
ATOM 1110 O O . ASP A 1 131 ? 17.964 15.049 -19.100 1.00 95.50 131 ASP A O 1
ATOM 1114 N N . ALA A 1 132 ? 19.819 14.103 -18.287 1.00 94.69 132 ALA A N 1
ATOM 1115 C CA . ALA A 1 132 ? 19.115 12.907 -17.834 1.00 94.69 132 ALA A CA 1
ATOM 1116 C C . ALA A 1 132 ? 18.092 13.230 -16.731 1.00 94.69 132 ALA A C 1
ATOM 1118 O O . ALA A 1 132 ? 16.982 12.686 -16.729 1.00 94.69 132 ALA A O 1
ATOM 1119 N N . ILE A 1 133 ? 18.449 14.098 -15.782 1.00 95.44 133 ILE A N 1
ATOM 1120 C CA . ILE A 1 133 ? 17.560 14.512 -14.696 1.00 95.44 133 ILE A CA 1
ATOM 1121 C C . ILE A 1 133 ? 16.391 15.349 -15.230 1.00 95.44 133 ILE A C 1
ATOM 1123 O O . ILE A 1 133 ? 15.255 15.105 -14.816 1.00 95.44 133 ILE A O 1
ATOM 1127 N N . GLU A 1 134 ? 16.617 16.243 -16.193 1.00 96.31 134 GLU A N 1
ATOM 1128 C CA . GLU A 1 134 ? 15.573 17.086 -16.795 1.00 96.31 134 GLU A CA 1
ATOM 1129 C C . GLU A 1 134 ? 14.467 16.292 -17.513 1.00 96.31 134 GLU A C 1
ATOM 1131 O O . GLU A 1 134 ? 13.314 16.724 -17.563 1.00 96.31 134 GLU A O 1
ATOM 1136 N N . ILE A 1 135 ? 14.754 15.073 -17.989 1.00 96.44 135 ILE A N 1
ATOM 1137 C CA . ILE A 1 135 ? 13.737 14.170 -18.569 1.00 96.44 135 ILE A CA 1
ATOM 1138 C C . ILE A 1 135 ? 12.670 13.758 -17.530 1.00 96.44 135 ILE A C 1
ATOM 1140 O O . ILE A 1 135 ? 11.541 13.378 -17.886 1.00 96.44 135 ILE A O 1
ATOM 1144 N N . LEU A 1 136 ? 13.012 13.778 -16.239 1.00 95.56 136 LEU A N 1
ATOM 1145 C CA . LEU A 1 136 ? 12.111 13.427 -15.144 1.00 95.56 136 LEU A CA 1
ATOM 1146 C C . LEU A 1 136 ? 11.205 14.619 -14.789 1.00 95.56 136 LEU A C 1
ATOM 1148 O O . LEU A 1 136 ? 11.671 15.755 -14.774 1.00 95.56 136 LEU A O 1
ATOM 1152 N N . PRO A 1 137 ? 9.935 14.382 -14.396 1.00 94.94 137 PRO A N 1
ATOM 1153 C CA . PRO A 1 137 ? 9.106 15.458 -13.855 1.00 94.94 137 PRO A CA 1
ATOM 1154 C C . PRO A 1 137 ? 9.767 16.088 -12.624 1.00 94.94 137 PRO A C 1
ATOM 1156 O O . PRO A 1 137 ? 10.294 15.351 -11.784 1.00 94.94 137 PRO A O 1
ATOM 1159 N N . GLU A 1 138 ? 9.668 17.413 -12.489 1.00 96.06 138 GLU A N 1
ATOM 1160 C CA . GLU A 1 138 ? 10.405 18.221 -11.502 1.00 96.06 138 GLU A CA 1
ATOM 1161 C C . GLU A 1 138 ? 10.310 17.666 -10.069 1.00 96.06 138 GLU A C 1
ATOM 1163 O O . GLU A 1 138 ? 11.319 17.515 -9.384 1.00 96.06 138 GLU A O 1
ATOM 1168 N N . PHE A 1 139 ? 9.120 17.219 -9.649 1.00 95.25 139 PHE A N 1
ATOM 1169 C CA . PHE A 1 139 ? 8.904 16.599 -8.335 1.00 95.25 139 PHE A CA 1
ATOM 1170 C C . PHE A 1 139 ? 9.828 15.397 -8.050 1.00 95.25 139 PHE A C 1
ATOM 1172 O O . PHE A 1 139 ? 10.224 15.183 -6.906 1.00 95.25 139 PHE A O 1
ATOM 1179 N N . PHE A 1 140 ? 10.166 14.589 -9.062 1.00 95.38 140 PHE A N 1
ATOM 1180 C CA . PHE A 1 140 ? 10.971 13.372 -8.897 1.00 95.38 140 PHE A CA 1
ATOM 1181 C C . PHE A 1 140 ? 12.476 13.610 -8.975 1.00 95.38 140 PHE A C 1
ATOM 1183 O O . PHE A 1 140 ? 13.224 12.746 -8.511 1.00 95.38 140 PHE A O 1
ATOM 1190 N N . GLN A 1 141 ? 12.913 14.729 -9.559 1.00 95.62 141 GLN A N 1
ATOM 1191 C CA . GLN A 1 141 ? 14.327 15.000 -9.831 1.00 95.62 141 GLN A CA 1
ATOM 1192 C C . GLN A 1 141 ? 15.190 14.867 -8.565 1.00 95.62 141 GLN A C 1
ATOM 1194 O O . GLN A 1 141 ? 16.087 14.017 -8.567 1.00 95.62 141 GLN A O 1
ATOM 1199 N N . PRO A 1 142 ? 14.861 15.522 -7.427 1.00 94.56 142 PRO A N 1
ATOM 1200 C CA . PRO A 1 142 ? 15.711 15.457 -6.235 1.00 94.56 142 PRO A CA 1
ATOM 1201 C C . PRO A 1 142 ? 15.809 14.042 -5.646 1.00 94.56 142 PRO A C 1
ATOM 1203 O O . PRO A 1 142 ? 16.821 13.652 -5.064 1.00 94.56 142 PRO A O 1
ATOM 1206 N N . PHE A 1 143 ? 14.759 13.228 -5.803 1.00 93.94 143 PHE A N 1
ATOM 1207 C CA . PHE A 1 143 ? 14.747 11.854 -5.299 1.00 93.94 143 PHE A CA 1
ATOM 1208 C C . PHE A 1 143 ? 15.607 10.907 -6.138 1.00 93.94 143 PHE A C 1
ATOM 1210 O O . PHE A 1 143 ? 16.135 9.934 -5.590 1.00 93.94 143 PHE A O 1
ATOM 1217 N N . VAL A 1 144 ? 15.713 11.147 -7.449 1.00 92.75 144 VAL A N 1
ATOM 1218 C CA . VAL A 1 144 ? 16.583 10.367 -8.341 1.00 92.75 144 VAL A CA 1
ATOM 1219 C C . VAL A 1 144 ? 18.039 10.794 -8.174 1.00 92.75 144 VAL A C 1
ATOM 1221 O O . VAL A 1 144 ? 18.893 9.917 -8.071 1.00 92.75 144 VAL A O 1
ATOM 1224 N N . GLU A 1 145 ? 18.310 12.093 -8.033 1.00 91.81 145 GLU A N 1
ATOM 1225 C CA . GLU A 1 145 ? 19.651 12.620 -7.738 1.00 91.81 145 GLU A CA 1
ATOM 1226 C C . GLU A 1 145 ? 20.256 12.017 -6.460 1.00 91.81 145 GLU A C 1
ATOM 1228 O O . GLU A 1 145 ? 21.394 11.558 -6.487 1.00 91.81 145 GLU A O 1
ATOM 1233 N N . CYS A 1 146 ? 19.482 11.890 -5.369 1.00 89.50 146 CYS A N 1
ATOM 1234 C CA . CYS A 1 146 ? 19.928 11.221 -4.126 1.00 89.50 146 CYS A CA 1
ATOM 1235 C C . CYS A 1 146 ? 20.281 9.726 -4.298 1.00 89.50 146 CYS A C 1
ATOM 1237 O O . CYS A 1 146 ? 20.578 9.023 -3.329 1.00 89.50 146 CYS A O 1
ATOM 1239 N N . GLN A 1 147 ? 20.106 9.178 -5.498 1.00 88.75 147 GLN A N 1
ATOM 1240 C CA . GLN A 1 147 ? 20.348 7.780 -5.826 1.00 88.75 147 GLN A CA 1
ATOM 1241 C C . GLN A 1 147 ? 21.225 7.631 -7.071 1.00 88.75 147 GLN A C 1
ATOM 1243 O O . GLN A 1 147 ? 21.327 6.513 -7.579 1.00 88.75 147 GLN A O 1
ATOM 1248 N N . LEU A 1 148 ? 21.840 8.713 -7.563 1.00 86.62 148 LEU A N 1
ATOM 1249 C CA . LEU A 1 148 ? 22.529 8.714 -8.849 1.00 86.62 148 LEU A CA 1
ATOM 1250 C C . LEU A 1 148 ? 23.723 7.754 -8.875 1.00 86.62 148 LEU A C 1
ATOM 1252 O O . LEU A 1 148 ? 23.828 6.987 -9.824 1.00 86.62 148 LEU A O 1
ATOM 1256 N N . ASN A 1 149 ? 24.513 7.668 -7.798 1.00 82.19 149 ASN A N 1
ATOM 1257 C CA . ASN A 1 149 ? 25.606 6.685 -7.692 1.00 82.19 149 ASN A CA 1
ATOM 1258 C C . ASN A 1 149 ? 25.090 5.262 -7.958 1.00 82.19 149 ASN A C 1
ATOM 1260 O O . ASN A 1 149 ? 25.633 4.521 -8.770 1.00 82.19 149 ASN A O 1
ATOM 1264 N N . ARG A 1 150 ? 23.931 4.914 -7.383 1.00 80.56 150 ARG A N 1
ATOM 1265 C CA . ARG A 1 150 ? 23.303 3.608 -7.613 1.00 80.56 150 ARG A CA 1
ATOM 1266 C C . ARG A 1 150 ? 22.699 3.467 -9.015 1.00 80.56 150 ARG A C 1
ATOM 1268 O O . ARG A 1 150 ? 22.530 2.346 -9.482 1.00 80.56 150 ARG A O 1
ATOM 1275 N N . VAL A 1 151 ? 22.301 4.560 -9.668 1.00 84.00 151 VAL A N 1
ATOM 1276 C CA . VAL A 1 151 ? 21.887 4.539 -11.082 1.00 84.00 151 VAL A CA 1
ATOM 1277 C C . VAL A 1 151 ? 23.089 4.197 -11.958 1.00 84.00 151 VAL A C 1
ATOM 1279 O O . VAL A 1 151 ? 22.967 3.287 -12.775 1.00 84.00 151 VAL A O 1
ATOM 1282 N N . LEU A 1 152 ? 24.221 4.872 -11.747 1.00 82.44 152 LEU A N 1
ATOM 1283 C CA . LEU A 1 152 ? 25.468 4.679 -12.488 1.00 82.44 152 LEU A CA 1
ATOM 1284 C C . LEU A 1 152 ? 25.994 3.248 -12.321 1.00 82.44 152 LEU A C 1
ATOM 1286 O O . LEU A 1 152 ? 26.157 2.551 -13.315 1.00 82.44 152 LEU A O 1
ATOM 1290 N N . GLU A 1 153 ? 26.064 2.740 -11.085 1.00 77.00 153 GLU A N 1
ATOM 1291 C CA . GLU A 1 153 ? 26.434 1.343 -10.787 1.00 77.00 153 GLU A CA 1
ATOM 1292 C C . GLU A 1 153 ? 25.570 0.291 -11.508 1.00 77.00 153 GLU A C 1
ATOM 1294 O O . GLU A 1 153 ? 26.016 -0.822 -11.756 1.00 77.00 153 GLU A O 1
ATOM 1299 N N . ILE A 1 154 ? 24.288 0.582 -11.767 1.00 76.06 154 ILE A N 1
ATOM 1300 C CA . ILE A 1 154 ? 23.390 -0.348 -12.479 1.00 76.06 154 ILE A CA 1
ATOM 1301 C C . ILE A 1 154 ? 23.604 -0.267 -13.995 1.00 76.06 154 ILE A C 1
ATOM 1303 O O . ILE A 1 154 ? 23.223 -1.188 -14.720 1.00 76.06 154 ILE A O 1
ATOM 1307 N N . MET A 1 155 ? 24.116 0.859 -14.482 1.00 73.12 155 MET A N 1
ATOM 1308 C CA . MET A 1 155 ? 24.231 1.167 -15.902 1.00 73.12 155 MET A CA 1
ATOM 1309 C C . MET A 1 155 ? 25.618 0.899 -16.480 1.00 73.12 155 MET A C 1
ATOM 1311 O O . MET A 1 155 ? 25.713 0.670 -17.687 1.00 73.12 155 MET A O 1
ATOM 1315 N N . GLU A 1 156 ? 26.650 0.897 -15.645 1.00 62.88 156 GLU A N 1
ATOM 1316 C CA . GLU A 1 156 ? 28.019 0.568 -16.015 1.00 62.88 156 GLU A CA 1
ATOM 1317 C C . GLU A 1 156 ? 28.356 -0.889 -15.658 1.00 62.88 156 GLU A C 1
ATOM 1319 O O . GLU A 1 156 ? 28.183 -1.313 -14.521 1.00 62.88 156 GLU A O 1
ATOM 1324 N N . ASP A 1 157 ? 28.915 -1.642 -16.614 1.00 50.41 157 ASP A N 1
ATOM 1325 C CA . ASP A 1 157 ? 29.702 -2.855 -16.316 1.00 50.41 157 ASP A CA 1
ATOM 1326 C C . ASP A 1 157 ? 31.115 -2.503 -15.790 1.00 50.41 157 ASP A C 1
ATOM 1328 O O . ASP A 1 157 ? 31.886 -3.396 -15.438 1.00 50.41 157 ASP A O 1
ATOM 1332 N N . LYS A 1 158 ? 31.479 -1.212 -15.722 1.00 44.75 158 LYS A N 1
ATOM 1333 C CA . LYS A 1 158 ? 32.733 -0.697 -15.151 1.00 44.75 158 LYS A CA 1
ATOM 1334 C C . LYS A 1 158 ? 32.532 0.716 -14.603 1.00 44.75 158 LYS A C 1
ATOM 1336 O O . LYS A 1 158 ? 32.417 1.647 -15.390 1.00 44.75 158 LYS A O 1
ATOM 1341 N N . TYR A 1 159 ? 32.509 0.824 -13.276 1.00 45.59 159 TYR A N 1
ATOM 1342 C CA . TYR A 1 159 ? 32.597 2.081 -12.533 1.00 45.59 159 TYR A CA 1
ATOM 1343 C C . TYR A 1 159 ? 33.862 2.828 -12.978 1.00 45.59 159 TYR A C 1
ATOM 1345 O O . TYR A 1 159 ? 34.965 2.305 -12.816 1.00 45.59 159 TYR A O 1
ATOM 1353 N N . ASP A 1 160 ? 33.712 3.992 -13.603 1.00 44.47 160 ASP A N 1
ATOM 1354 C CA . ASP A 1 160 ? 34.840 4.840 -13.994 1.00 44.47 160 ASP A CA 1
ATOM 1355 C C . ASP A 1 160 ? 35.261 5.690 -12.782 1.00 44.47 160 ASP A C 1
ATOM 1357 O O . ASP A 1 160 ? 34.542 6.600 -12.364 1.00 44.47 160 ASP A O 1
ATOM 1361 N N . GLU A 1 161 ? 36.420 5.376 -12.193 1.00 47.72 161 GLU A N 1
ATOM 1362 C CA . GLU A 1 161 ? 37.006 6.067 -11.028 1.00 47.72 161 GLU A CA 1
ATOM 1363 C C . GLU A 1 161 ? 37.320 7.560 -11.287 1.00 47.72 161 GLU A C 1
ATOM 1365 O O . GLU A 1 161 ? 37.749 8.264 -10.379 1.00 47.72 161 GLU A O 1
ATOM 1370 N N . SER A 1 162 ? 37.085 8.074 -12.503 1.00 46.97 162 SER A N 1
ATOM 1371 C CA . SER A 1 162 ? 37.322 9.474 -12.887 1.00 46.97 162 SER A CA 1
ATOM 1372 C C . SER A 1 162 ? 36.191 10.461 -12.555 1.00 46.97 162 SER A C 1
ATOM 1374 O O . SER A 1 162 ? 36.299 11.644 -12.888 1.00 46.97 162 SER A O 1
ATOM 1376 N N . LEU A 1 163 ? 35.100 10.032 -11.906 1.00 51.09 163 LEU A N 1
ATOM 1377 C CA . LEU A 1 163 ? 34.108 10.973 -11.369 1.00 51.09 163 LEU A CA 1
ATOM 1378 C C . LEU A 1 163 ? 34.708 11.721 -10.171 1.00 51.09 163 LEU A C 1
ATOM 1380 O O . LEU A 1 163 ? 34.955 11.118 -9.133 1.00 51.09 163 LEU A O 1
ATOM 1384 N N . GLU A 1 164 ? 34.917 13.033 -10.322 1.00 49.78 164 GLU A N 1
ATOM 1385 C CA . GLU A 1 164 ? 35.411 13.926 -9.262 1.00 49.78 164 GLU A CA 1
ATOM 1386 C C . GLU A 1 164 ? 34.686 13.654 -7.927 1.00 49.78 164 GLU A C 1
ATOM 1388 O O . GLU A 1 164 ? 33.452 13.715 -7.867 1.00 49.78 164 GLU A O 1
ATOM 1393 N N . GLU A 1 165 ? 35.441 13.368 -6.857 1.00 49.25 165 GLU A N 1
ATOM 1394 C CA . GLU A 1 165 ? 34.921 13.014 -5.520 1.00 49.25 165 GLU A CA 1
ATOM 1395 C C . GLU A 1 165 ? 33.855 14.003 -5.010 1.00 49.25 165 GLU A C 1
ATOM 1397 O O . GLU A 1 165 ? 32.863 13.605 -4.395 1.00 49.25 165 GLU A O 1
ATOM 1402 N N . GLU A 1 166 ? 33.992 15.284 -5.357 1.00 46.62 166 GLU A N 1
ATOM 1403 C CA . GLU A 1 166 ? 33.075 16.363 -4.975 1.00 46.62 166 GLU A CA 1
ATOM 1404 C C . GLU A 1 166 ? 31.652 16.187 -5.560 1.00 46.62 166 GLU A C 1
ATOM 1406 O O . GLU A 1 166 ? 30.649 16.534 -4.925 1.00 46.62 166 GLU A O 1
ATOM 1411 N N . LYS A 1 167 ? 31.520 15.570 -6.747 1.00 49.41 167 LYS A N 1
ATOM 1412 C CA . LYS A 1 167 ? 30.214 15.224 -7.345 1.00 49.41 167 LYS A CA 1
ATOM 1413 C C . LYS A 1 167 ? 29.609 13.974 -6.701 1.00 49.41 167 LYS A C 1
ATOM 1415 O O . LYS A 1 167 ? 28.391 13.912 -6.530 1.00 49.41 167 LYS A O 1
ATOM 1420 N N . LEU A 1 168 ? 30.435 13.019 -6.273 1.00 49.84 168 LEU A N 1
ATOM 1421 C CA . LEU A 1 168 ? 29.986 11.787 -5.613 1.00 49.84 168 LEU A CA 1
ATOM 1422 C C . LEU A 1 168 ? 29.438 12.046 -4.198 1.00 49.84 168 LEU A C 1
ATOM 1424 O O . LEU A 1 168 ? 28.407 11.467 -3.834 1.00 49.84 168 LEU A O 1
ATOM 1428 N N . GLU A 1 169 ? 30.042 12.966 -3.435 1.00 52.00 169 GLU A N 1
ATOM 1429 C CA . GLU A 1 169 ? 29.533 13.396 -2.120 1.00 52.00 169 GLU A CA 1
ATOM 1430 C C . GLU A 1 169 ? 28.188 14.134 -2.215 1.00 52.00 169 GLU A C 1
ATOM 1432 O O . GLU A 1 169 ? 27.316 13.987 -1.348 1.00 52.00 169 GLU A O 1
ATOM 1437 N N . ARG A 1 170 ? 27.958 14.890 -3.300 1.00 54.44 170 ARG A N 1
ATOM 1438 C CA . ARG A 1 170 ? 26.674 15.567 -3.552 1.00 54.44 170 ARG A CA 1
ATOM 1439 C C . ARG A 1 170 ? 25.510 14.573 -3.648 1.00 54.44 170 ARG A C 1
ATOM 1441 O O . ARG A 1 170 ? 24.384 14.937 -3.283 1.00 54.44 170 ARG A O 1
ATOM 1448 N N . TRP A 1 171 ? 25.768 13.349 -4.116 1.00 58.78 171 TRP A N 1
ATOM 1449 C CA . TRP A 1 171 ? 24.749 12.377 -4.525 1.00 58.78 171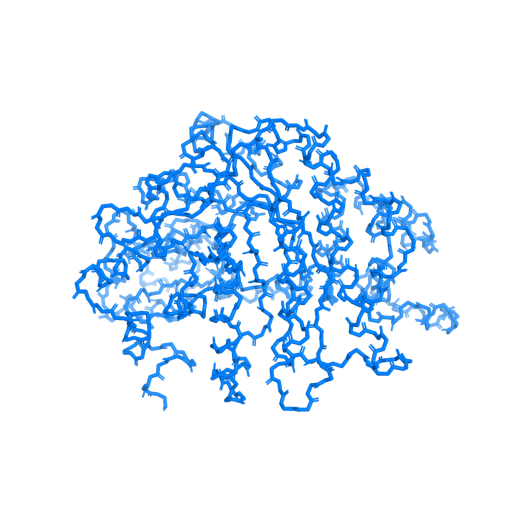 TRP A CA 1
ATOM 1450 C C . TRP A 1 171 ? 24.508 11.221 -3.543 1.00 58.78 171 TRP A C 1
ATOM 1452 O O . TRP A 1 171 ? 23.458 10.582 -3.634 1.00 58.78 171 TRP A O 1
ATOM 1462 N N . ASP A 1 172 ? 25.370 10.991 -2.542 1.00 63.97 172 ASP A N 1
ATOM 1463 C CA . ASP A 1 172 ? 25.126 9.988 -1.482 1.00 63.97 172 ASP A CA 1
ATOM 1464 C C . ASP A 1 172 ? 24.347 10.545 -0.272 1.00 63.97 172 ASP A C 1
ATOM 1466 O O . ASP A 1 172 ? 24.650 10.299 0.898 1.00 63.97 172 ASP A O 1
ATOM 1470 N N . LYS A 1 173 ? 23.286 11.313 -0.543 1.00 70.75 173 LYS A N 1
ATOM 1471 C CA . LYS A 1 173 ? 22.407 11.852 0.504 1.00 70.75 173 LYS A CA 1
ATOM 1472 C C . LYS A 1 173 ? 21.282 10.872 0.852 1.00 70.75 173 LYS A C 1
ATOM 1474 O O . LYS A 1 173 ? 20.755 10.166 -0.013 1.00 70.75 173 LYS A O 1
ATOM 1479 N N . PRO A 1 174 ? 20.821 10.827 2.118 1.00 78.62 174 PRO A N 1
ATOM 1480 C CA . PRO A 1 174 ? 19.611 10.092 2.462 1.00 78.62 174 PRO A CA 1
ATOM 1481 C C . PRO A 1 174 ? 18.424 10.587 1.626 1.00 78.62 174 PRO A C 1
ATOM 1483 O O . PRO A 1 174 ? 18.076 11.758 1.706 1.00 78.62 174 PRO A O 1
ATOM 1486 N N . ILE A 1 175 ? 17.734 9.690 0.912 1.00 84.19 175 ILE A N 1
ATOM 1487 C CA . ILE A 1 175 ? 16.586 10.027 0.035 1.00 84.19 175 ILE A CA 1
ATOM 1488 C C . ILE A 1 175 ? 15.524 10.866 0.755 1.00 84.19 175 ILE A C 1
ATOM 1490 O O . ILE A 1 175 ? 14.892 11.725 0.156 1.00 84.19 175 ILE A O 1
ATOM 1494 N N . ALA A 1 176 ? 15.335 10.652 2.060 1.00 82.88 176 ALA A N 1
ATOM 1495 C CA . ALA A 1 176 ? 14.393 11.438 2.849 1.00 82.88 176 ALA A CA 1
ATOM 1496 C C . ALA A 1 176 ? 14.719 12.949 2.878 1.00 82.88 176 ALA A C 1
ATOM 1498 O O . ALA A 1 176 ? 13.818 13.744 3.115 1.00 82.88 176 ALA A O 1
ATOM 1499 N N . GLN A 1 177 ? 15.971 13.356 2.635 1.00 82.25 177 GLN A N 1
ATOM 1500 C CA . GLN A 1 177 ? 16.361 14.766 2.524 1.00 82.25 177 GLN A CA 1
ATOM 1501 C C . GLN A 1 177 ? 15.868 15.413 1.225 1.00 82.25 177 GLN A C 1
ATOM 1503 O O . GLN A 1 177 ? 15.639 16.613 1.219 1.00 82.25 177 GLN A O 1
ATOM 1508 N N . ALA A 1 178 ? 15.610 14.646 0.160 1.00 89.75 178 ALA A N 1
ATOM 1509 C CA . ALA A 1 178 ? 15.046 15.187 -1.081 1.00 89.75 178 ALA A CA 1
ATOM 1510 C C . ALA A 1 178 ? 13.718 15.921 -0.841 1.00 89.75 178 ALA A C 1
ATOM 1512 O O . ALA A 1 178 ? 13.407 16.884 -1.531 1.00 89.75 178 ALA A O 1
ATOM 1513 N N . TRP A 1 179 ? 12.963 15.538 0.195 1.00 90.19 179 TRP A N 1
ATOM 1514 C CA . TRP A 1 179 ? 11.741 16.236 0.585 1.00 90.19 179 TRP A CA 1
ATOM 1515 C C . TRP A 1 179 ? 11.956 17.710 0.937 1.00 90.19 179 TRP A C 1
ATOM 1517 O O . TRP A 1 179 ? 10.984 18.455 0.880 1.00 90.19 179 TRP A O 1
ATOM 1527 N N . THR A 1 180 ? 13.158 18.154 1.308 1.00 87.00 180 THR A N 1
ATOM 1528 C CA . THR A 1 180 ? 13.428 19.568 1.619 1.00 87.00 180 THR A CA 1
ATOM 1529 C C . THR A 1 180 ? 13.844 20.391 0.401 1.00 87.00 180 THR A C 1
ATOM 1531 O O . THR A 1 180 ? 13.998 21.599 0.535 1.00 87.00 180 THR A O 1
ATOM 1534 N N . ASP A 1 181 ? 14.021 19.766 -0.766 1.00 90.81 181 ASP A N 1
ATOM 1535 C CA . ASP A 1 181 ? 14.359 20.456 -2.012 1.00 90.81 181 ASP A CA 1
ATOM 1536 C C . ASP A 1 181 ? 13.160 21.275 -2.527 1.00 90.81 181 ASP A C 1
ATOM 1538 O O . ASP A 1 181 ? 12.006 20.833 -2.479 1.00 90.81 181 ASP A O 1
ATOM 1542 N N . GLU A 1 182 ? 13.423 22.489 -3.010 1.00 92.31 182 GLU A N 1
ATOM 1543 C CA . GLU A 1 182 ? 12.393 23.410 -3.494 1.00 92.31 182 GLU A CA 1
ATOM 1544 C C . GLU A 1 182 ? 11.677 22.876 -4.746 1.00 92.31 182 GLU A C 1
ATOM 1546 O O . GLU A 1 182 ? 10.473 23.092 -4.898 1.00 92.31 182 GLU A O 1
ATOM 1551 N N . ARG A 1 183 ? 12.370 22.103 -5.594 1.00 94.56 183 ARG A N 1
ATOM 1552 C CA . ARG A 1 183 ? 11.796 21.459 -6.790 1.00 94.56 183 ARG A CA 1
ATOM 1553 C C . ARG A 1 183 ? 10.684 20.473 -6.437 1.00 94.56 183 ARG A C 1
ATOM 1555 O O . ARG A 1 183 ? 9.721 20.325 -7.185 1.00 94.56 183 ARG A O 1
ATOM 1562 N N . VAL A 1 184 ? 10.729 19.870 -5.242 1.00 93.00 184 VAL A N 1
ATOM 1563 C CA . VAL A 1 184 ? 9.617 19.045 -4.736 1.00 93.00 184 VAL A CA 1
ATOM 1564 C C . VAL A 1 184 ? 8.360 19.889 -4.517 1.00 93.00 184 VAL A C 1
ATOM 1566 O O . VAL A 1 184 ? 7.261 19.386 -4.722 1.00 93.00 184 VAL A O 1
ATOM 1569 N N . ASN A 1 185 ? 8.490 21.161 -4.125 1.00 90.06 185 ASN A N 1
ATOM 1570 C CA . ASN A 1 185 ? 7.346 22.070 -3.980 1.00 90.06 185 ASN A CA 1
ATOM 1571 C C . ASN A 1 185 ? 6.830 22.549 -5.334 1.00 90.06 185 ASN A C 1
ATOM 1573 O O . ASN A 1 185 ? 5.626 22.478 -5.575 1.00 90.06 185 ASN A O 1
ATOM 1577 N N . LYS A 1 186 ? 7.737 23.015 -6.200 1.00 90.69 186 LYS A N 1
ATOM 1578 C CA . LYS A 1 186 ? 7.415 23.552 -7.530 1.00 90.69 186 LYS A CA 1
ATOM 1579 C C . LYS A 1 186 ? 6.725 22.499 -8.401 1.00 90.69 186 LYS A C 1
ATOM 1581 O O . LYS A 1 186 ? 5.599 22.712 -8.850 1.00 90.69 186 LYS A O 1
ATOM 1586 N N . GLY A 1 187 ? 7.309 21.303 -8.478 1.00 92.50 187 GLY A N 1
ATOM 1587 C CA . GLY A 1 187 ? 6.767 20.190 -9.254 1.00 92.50 187 GLY A CA 1
ATOM 1588 C C . GLY A 1 187 ? 5.545 19.493 -8.642 1.00 92.50 187 GLY A C 1
ATOM 1589 O O . GLY A 1 187 ? 4.914 18.675 -9.319 1.00 92.50 187 GLY A O 1
ATOM 1590 N N . TRP A 1 188 ? 5.187 19.771 -7.376 1.00 93.56 188 TRP A N 1
ATOM 1591 C CA . TRP A 1 188 ? 4.058 19.110 -6.702 1.00 93.56 188 TRP A CA 1
ATOM 1592 C C . TRP A 1 188 ? 2.744 19.365 -7.434 1.00 93.56 188 TRP A C 1
ATOM 1594 O O . TRP A 1 188 ? 2.006 18.429 -7.747 1.00 93.56 188 TRP A O 1
ATOM 1604 N N . GLN A 1 189 ? 2.452 20.639 -7.707 1.00 92.25 189 GLN A N 1
ATOM 1605 C CA . GLN A 1 189 ? 1.174 21.043 -8.280 1.00 92.25 189 GLN A CA 1
ATOM 1606 C C . GLN A 1 189 ? 0.985 20.429 -9.667 1.00 92.25 189 GLN A C 1
ATOM 1608 O O . GLN A 1 189 ? -0.051 19.822 -9.918 1.00 92.25 189 GLN A O 1
ATOM 1613 N N . GLU A 1 190 ? 1.984 20.529 -10.545 1.00 90.12 190 GLU A N 1
ATOM 1614 C CA . GLU A 1 190 ? 1.908 19.997 -11.910 1.00 90.12 190 GLU A CA 1
ATOM 1615 C C . GLU A 1 190 ? 1.631 18.486 -11.912 1.00 90.12 190 GLU A C 1
ATOM 1617 O O . GLU A 1 190 ? 0.698 18.004 -12.573 1.00 90.12 190 GLU A O 1
ATOM 1622 N N . TYR A 1 191 ? 2.403 17.731 -11.122 1.00 90.19 191 TYR A N 1
ATOM 1623 C CA . TYR A 1 191 ? 2.274 16.283 -11.083 1.00 90.19 191 TYR A CA 1
ATOM 1624 C C . TYR A 1 191 ? 0.976 15.838 -10.412 1.00 90.19 191 TYR A C 1
ATOM 1626 O O . TYR A 1 191 ? 0.271 14.996 -10.960 1.00 90.19 191 TYR A O 1
ATOM 1634 N N . PHE A 1 192 ? 0.609 16.358 -9.246 1.00 94.00 192 PHE A N 1
ATOM 1635 C CA . PHE A 1 192 ? -0.552 15.830 -8.525 1.00 94.00 192 PHE A CA 1
ATOM 1636 C C . PHE A 1 192 ? -1.887 16.390 -9.017 1.00 94.00 192 PHE A C 1
ATOM 1638 O O . PHE A 1 192 ? -2.897 15.699 -8.915 1.00 94.00 192 PHE A O 1
ATOM 1645 N N . PHE A 1 193 ? -1.914 17.569 -9.643 1.00 94.56 193 PHE A N 1
ATOM 1646 C CA . PHE A 1 193 ? -3.143 18.102 -10.235 1.00 94.56 193 PHE A CA 1
ATOM 1647 C C . PHE A 1 193 ? -3.630 17.259 -11.415 1.00 94.56 193 PHE A C 1
ATOM 1649 O O . PHE A 1 193 ? -4.822 16.976 -11.530 1.00 94.56 193 PHE A O 1
ATOM 1656 N N . THR A 1 194 ? -2.715 16.791 -12.266 1.00 91.50 194 THR A N 1
ATOM 1657 C CA . THR A 1 194 ? -3.083 15.896 -13.373 1.00 91.50 194 THR A CA 1
ATOM 1658 C C . THR A 1 194 ? -3.549 14.525 -12.850 1.00 91.50 194 THR A C 1
ATOM 1660 O O . THR A 1 194 ? -4.507 13.971 -13.384 1.00 91.50 194 THR A O 1
ATOM 1663 N N . LEU A 1 195 ? -2.974 14.022 -11.746 1.00 92.50 195 LEU A N 1
ATOM 1664 C CA . LEU A 1 195 ? -3.438 12.792 -11.093 1.00 92.50 195 LEU A CA 1
ATOM 1665 C C . LEU A 1 195 ? -4.864 12.956 -10.566 1.00 92.50 195 LEU A C 1
ATOM 1667 O O . LEU A 1 195 ? -5.717 12.106 -10.805 1.00 92.50 195 LEU A O 1
ATOM 1671 N N . ALA A 1 196 ? -5.117 14.061 -9.866 1.00 95.06 196 ALA A N 1
ATOM 1672 C CA . ALA A 1 196 ? -6.422 14.375 -9.312 1.00 95.06 196 ALA A CA 1
ATOM 1673 C C . ALA A 1 196 ? -7.482 14.535 -10.409 1.00 95.06 196 ALA A C 1
ATOM 1675 O O . ALA A 1 196 ? -8.565 13.975 -10.284 1.00 95.06 196 ALA A O 1
ATOM 1676 N N . LYS A 1 197 ? -7.152 15.192 -11.529 1.00 93.56 197 LYS A N 1
ATOM 1677 C CA . LYS A 1 197 ? -8.032 15.269 -12.708 1.00 93.56 197 LYS A CA 1
ATOM 1678 C C . LYS A 1 197 ? -8.378 13.908 -13.307 1.00 93.56 197 LYS A C 1
ATOM 1680 O O . LYS A 1 197 ? -9.463 13.738 -13.851 1.00 93.56 197 LYS A O 1
ATOM 1685 N N . ASP A 1 198 ? -7.455 12.952 -13.278 1.00 89.88 198 ASP A N 1
ATOM 1686 C CA . ASP A 1 198 ? -7.732 11.603 -13.770 1.00 89.88 198 ASP A CA 1
ATOM 1687 C C . ASP A 1 198 ? -8.548 10.783 -12.767 1.00 89.88 198 ASP A C 1
ATOM 1689 O O . ASP A 1 198 ? -9.411 10.005 -13.178 1.00 89.88 198 ASP A O 1
ATOM 1693 N N . ALA A 1 199 ? -8.314 10.971 -11.468 1.00 92.38 199 ALA A N 1
ATOM 1694 C CA . ALA A 1 199 ? -9.085 10.331 -10.409 1.00 92.38 199 ALA A CA 1
ATOM 1695 C C . ALA A 1 199 ? -10.525 10.863 -10.324 1.00 92.38 199 ALA A C 1
ATOM 1697 O O . ALA A 1 199 ? -11.441 10.069 -10.138 1.00 92.38 199 ALA A O 1
ATOM 1698 N N . SER A 1 200 ? -10.753 12.164 -10.537 1.00 91.81 200 SER A N 1
ATOM 1699 C CA . SER A 1 200 ? -12.093 12.776 -10.489 1.00 91.81 200 SER A CA 1
ATOM 1700 C C . SER A 1 200 ? -13.026 12.334 -11.620 1.00 91.81 200 SER A C 1
ATOM 1702 O O . SER A 1 200 ? -14.236 12.518 -11.530 1.00 91.81 200 SER A O 1
ATOM 1704 N N . LYS A 1 201 ? -12.490 11.709 -12.677 1.00 89.06 201 LYS A N 1
ATOM 1705 C CA . LYS A 1 201 ? -13.289 11.058 -13.732 1.00 89.06 201 LYS A CA 1
ATOM 1706 C C . LYS A 1 201 ? -13.945 9.761 -13.256 1.00 89.06 201 LYS A C 1
ATOM 1708 O O . LYS A 1 201 ? -14.753 9.192 -13.988 1.00 89.06 201 LYS A O 1
ATOM 1713 N N . MET A 1 202 ? -13.563 9.261 -12.083 1.00 86.75 202 MET A N 1
ATOM 1714 C CA . MET A 1 202 ? -14.132 8.057 -11.492 1.00 86.75 202 MET A CA 1
ATOM 1715 C C . MET A 1 202 ? -15.249 8.439 -10.522 1.00 86.75 202 MET A C 1
ATOM 1717 O O . MET A 1 202 ? -15.084 9.395 -9.768 1.00 86.75 202 MET A O 1
ATOM 1721 N N . PRO A 1 203 ? -16.369 7.694 -10.507 1.00 75.75 203 PRO A N 1
ATOM 1722 C CA . PRO A 1 203 ? -17.535 8.058 -9.702 1.00 75.75 203 PRO A CA 1
ATOM 1723 C C . PRO A 1 203 ? -17.244 8.030 -8.197 1.00 75.75 203 PRO A C 1
ATOM 1725 O O . PRO A 1 203 ? -17.855 8.782 -7.447 1.00 75.75 203 PRO A O 1
ATOM 1728 N N . ASN A 1 204 ? -16.299 7.186 -7.773 1.00 87.00 204 ASN A N 1
ATOM 1729 C CA . ASN A 1 204 ? -15.997 6.907 -6.378 1.00 87.00 204 ASN A CA 1
ATOM 1730 C C . ASN A 1 204 ? -14.483 6.812 -6.181 1.00 87.00 204 ASN A C 1
ATOM 1732 O O . ASN A 1 204 ? -13.918 5.721 -6.240 1.00 87.00 204 ASN A O 1
ATOM 1736 N N . ALA A 1 205 ? -13.802 7.943 -5.999 1.00 92.69 205 ALA A N 1
ATOM 1737 C CA . ALA A 1 205 ? -12.353 7.952 -5.827 1.00 92.69 205 ALA A CA 1
ATOM 1738 C C . ALA A 1 205 ? -11.897 8.880 -4.704 1.00 92.69 205 ALA A C 1
ATOM 1740 O O . ALA A 1 205 ? -12.405 9.985 -4.561 1.00 92.69 205 ALA A O 1
ATOM 1741 N N . ASN A 1 206 ? -10.876 8.437 -3.972 1.00 95.31 206 ASN A N 1
ATOM 1742 C CA . ASN A 1 206 ? -10.108 9.254 -3.037 1.00 95.31 206 ASN A CA 1
ATOM 1743 C C . ASN A 1 206 ? -8.609 9.131 -3.346 1.00 95.31 206 ASN A C 1
ATOM 1745 O O . ASN A 1 206 ? -8.147 8.114 -3.873 1.00 95.31 206 ASN A O 1
ATOM 1749 N N . LEU A 1 207 ? -7.836 10.156 -2.986 1.00 96.50 207 LEU A N 1
ATOM 1750 C CA . LEU A 1 207 ? -6.379 10.174 -3.129 1.00 96.50 207 LEU A CA 1
ATOM 1751 C C . LEU A 1 207 ? -5.689 9.956 -1.782 1.00 96.50 207 LEU A C 1
ATOM 1753 O O . LEU A 1 207 ? -6.066 10.542 -0.769 1.00 96.50 207 LEU A O 1
ATOM 1757 N N . ILE A 1 208 ? -4.612 9.179 -1.786 1.00 97.06 208 ILE A N 1
ATOM 1758 C CA . ILE A 1 208 ? -3.671 9.080 -0.672 1.00 97.06 208 ILE A CA 1
ATOM 1759 C C . ILE A 1 208 ? -2.321 9.605 -1.190 1.00 97.06 208 ILE A C 1
ATOM 1761 O O . ILE A 1 208 ? -1.660 8.900 -1.965 1.00 97.06 208 ILE A O 1
ATOM 1765 N N . PRO A 1 209 ? -1.909 10.838 -0.821 1.00 95.38 209 PRO A N 1
ATOM 1766 C CA . PRO A 1 209 ? -0.672 11.440 -1.322 1.00 95.38 209 PRO A CA 1
ATOM 1767 C C . PRO A 1 209 ? 0.554 10.661 -0.838 1.00 95.38 209 PRO A C 1
ATOM 1769 O O . PRO A 1 209 ? 0.469 9.979 0.182 1.00 95.38 209 PRO A O 1
ATOM 1772 N N . PRO A 1 210 ? 1.730 10.781 -1.477 1.00 93.88 210 PRO A N 1
ATOM 1773 C CA . PRO A 1 210 ? 2.950 10.300 -0.846 1.00 93.88 210 PRO A CA 1
ATOM 1774 C C . PRO A 1 210 ? 3.257 11.154 0.391 1.00 93.88 210 PRO A C 1
ATOM 1776 O O . PRO A 1 210 ? 2.908 12.332 0.453 1.00 93.88 210 PRO A O 1
ATOM 1779 N N . SER A 1 211 ? 3.934 10.566 1.375 1.00 93.00 211 SER A N 1
ATOM 1780 C CA . SER A 1 211 ? 4.231 11.237 2.643 1.00 93.00 211 SER A CA 1
ATOM 1781 C C . SER A 1 211 ? 5.710 11.078 3.019 1.00 93.00 211 SER A C 1
ATOM 1783 O O . SER A 1 211 ? 6.247 9.966 2.897 1.00 93.00 211 SER A O 1
ATOM 1785 N N . PRO A 1 212 ? 6.389 12.153 3.468 1.00 91.75 212 PRO A N 1
ATOM 1786 C CA . PRO A 1 212 ? 7.727 12.065 4.035 1.00 91.75 212 PRO A CA 1
ATOM 1787 C C . PRO A 1 212 ? 7.781 11.075 5.210 1.00 91.75 212 PRO A C 1
ATOM 1789 O O . PRO A 1 212 ? 6.857 11.032 6.024 1.00 91.75 212 PRO A O 1
ATOM 1792 N N . PRO A 1 213 ? 8.859 10.284 5.343 1.00 89.88 213 PRO A N 1
ATOM 1793 C CA . PRO A 1 213 ? 8.969 9.318 6.428 1.00 89.88 213 PRO A CA 1
ATOM 1794 C C . PRO A 1 213 ? 9.353 9.970 7.763 1.00 89.88 213 PRO A C 1
ATOM 1796 O O . PRO A 1 213 ? 10.374 10.648 7.851 1.00 89.88 213 PRO A O 1
ATOM 1799 N N . LEU A 1 214 ? 8.635 9.639 8.839 1.00 89.50 214 LEU A N 1
ATOM 1800 C CA . LEU A 1 214 ? 9.084 9.879 10.215 1.00 89.50 214 LEU A CA 1
ATOM 1801 C C . LEU A 1 214 ? 10.042 8.769 10.662 1.00 89.50 214 LEU A C 1
ATOM 1803 O O . LEU A 1 214 ? 9.671 7.593 10.729 1.00 89.50 214 LEU A O 1
ATOM 1807 N N . LEU A 1 215 ? 11.286 9.137 10.973 1.00 85.38 215 LEU A N 1
ATOM 1808 C CA . LEU A 1 215 ? 12.374 8.213 11.313 1.00 85.38 215 LEU A CA 1
ATOM 1809 C C . LEU A 1 215 ? 12.843 8.393 12.766 1.00 85.38 215 LEU A C 1
ATOM 1811 O O . LEU A 1 215 ? 12.784 9.490 13.312 1.00 85.38 215 LEU A O 1
ATOM 1815 N N . LYS A 1 216 ? 13.401 7.329 13.372 1.00 77.94 216 LYS A N 1
ATOM 1816 C CA . LYS A 1 216 ? 14.006 7.372 14.725 1.00 77.94 216 LYS A CA 1
ATOM 1817 C C . LYS A 1 216 ? 15.083 8.452 14.858 1.00 77.94 216 LYS A C 1
ATOM 1819 O O . LYS A 1 216 ? 15.164 9.148 15.866 1.00 77.94 216 LYS A O 1
ATOM 1824 N N . SER A 1 217 ? 15.965 8.506 13.861 1.00 60.75 217 SER A N 1
ATOM 1825 C CA . SER A 1 217 ? 17.141 9.365 13.815 1.00 60.75 217 SER A CA 1
ATOM 1826 C C . SER A 1 217 ? 17.004 10.346 12.661 1.00 60.75 217 SER A C 1
ATOM 1828 O O . SER A 1 217 ? 17.684 10.231 11.643 1.00 60.75 217 SER A O 1
ATOM 1830 N N . SER A 1 218 ? 16.160 11.351 12.833 1.00 55.50 218 SER A N 1
ATOM 1831 C CA . SER A 1 218 ? 16.307 12.648 12.172 1.00 55.50 218 SER A CA 1
ATOM 1832 C C . SER A 1 218 ? 17.603 13.327 12.675 1.00 55.50 218 SER A C 1
ATOM 1834 O O . SER A 1 218 ? 17.599 14.377 13.304 1.00 55.50 218 SER A O 1
ATOM 1836 N N . LYS A 1 219 ? 18.750 12.661 12.469 1.00 43.28 219 LYS A N 1
ATOM 1837 C CA . LYS A 1 219 ? 20.103 13.123 12.795 1.00 43.28 219 LYS A CA 1
ATOM 1838 C C . LYS A 1 219 ? 20.559 14.023 11.655 1.00 43.28 219 LYS A C 1
ATOM 1840 O O . LYS A 1 219 ? 20.783 13.526 10.557 1.00 43.28 219 LYS A O 1
ATOM 1845 N N . LEU A 1 220 ? 20.559 15.328 11.901 1.00 40.75 220 LEU A N 1
ATOM 1846 C CA . LEU A 1 220 ? 21.466 16.361 11.381 1.00 40.75 220 LEU A CA 1
ATOM 1847 C C . LEU A 1 220 ? 20.821 17.708 11.741 1.00 40.75 220 LEU A C 1
ATOM 1849 O O . LEU A 1 220 ? 19.714 17.986 11.286 1.00 40.75 220 LEU A O 1
ATOM 1853 N N . ILE A 1 221 ? 21.531 18.458 12.592 1.00 39.97 221 ILE A N 1
ATOM 1854 C CA . ILE A 1 221 ? 21.325 19.856 13.011 1.00 39.97 221 ILE A CA 1
ATOM 1855 C C . ILE A 1 221 ? 20.071 20.097 13.888 1.00 39.97 221 ILE A C 1
ATOM 1857 O O . ILE A 1 221 ? 18.937 20.060 13.428 1.00 39.97 221 ILE A O 1
ATOM 1861 N N . ASN A 1 222 ? 20.312 20.338 15.185 1.00 44.88 222 ASN A N 1
ATOM 1862 C CA . ASN A 1 222 ? 19.363 20.703 16.255 1.00 44.88 222 ASN A CA 1
ATOM 1863 C C . ASN A 1 222 ? 18.158 19.751 16.442 1.00 44.88 222 ASN A C 1
ATOM 1865 O O . ASN A 1 222 ? 17.127 19.848 15.778 1.00 44.88 222 ASN A O 1
ATOM 1869 N N . LYS A 1 223 ? 18.291 18.828 17.412 1.00 49.41 223 LYS A N 1
ATOM 1870 C CA . LYS A 1 223 ? 17.414 17.659 17.658 1.00 49.41 223 LYS A CA 1
ATOM 1871 C C . LYS A 1 223 ? 15.905 17.955 17.755 1.00 49.41 223 LYS A C 1
ATOM 1873 O O . LYS A 1 223 ? 15.122 17.077 17.406 1.00 49.41 223 LYS A O 1
ATOM 1878 N N . GLU A 1 224 ? 15.487 19.145 18.185 1.00 49.97 224 GLU A N 1
ATOM 1879 C CA . GLU A 1 224 ? 14.061 19.504 18.297 1.00 49.97 224 GLU A CA 1
ATOM 1880 C C . GLU A 1 224 ? 13.469 20.108 17.011 1.00 49.97 224 GLU A C 1
ATOM 1882 O O . GLU A 1 224 ? 12.289 19.905 16.716 1.00 49.97 224 GLU A O 1
ATOM 1887 N N . ASN A 1 225 ? 14.286 20.767 16.183 1.00 56.84 225 ASN A N 1
ATOM 1888 C CA . ASN A 1 225 ? 13.807 21.486 14.999 1.00 56.84 225 ASN A CA 1
ATOM 1889 C C . ASN A 1 225 ? 13.425 20.547 13.850 1.00 56.84 225 ASN A C 1
ATOM 1891 O O . ASN A 1 225 ? 12.519 20.859 13.078 1.00 56.84 225 ASN A O 1
ATOM 1895 N N . ARG A 1 226 ? 14.058 19.371 13.743 1.00 62.81 226 ARG A N 1
ATOM 1896 C CA . ARG A 1 226 ? 13.831 18.474 12.603 1.00 62.81 226 ARG A CA 1
ATOM 1897 C C . ARG A 1 226 ? 12.558 17.639 12.695 1.00 62.81 226 ARG A C 1
ATOM 1899 O O . ARG A 1 226 ? 11.888 17.496 11.687 1.00 62.81 226 ARG A O 1
ATOM 1906 N N . VAL A 1 227 ? 12.160 17.142 13.870 1.00 64.69 227 VAL A N 1
ATOM 1907 C CA . VAL A 1 227 ? 10.857 16.446 14.004 1.00 64.69 227 VAL A CA 1
ATOM 1908 C C . VAL A 1 227 ? 9.711 17.412 13.702 1.00 64.69 227 VAL A C 1
ATOM 1910 O O . VAL A 1 227 ? 8.755 17.051 13.020 1.00 64.69 227 VAL A O 1
ATOM 1913 N N . LEU A 1 228 ? 9.831 18.664 14.151 1.00 68.69 228 LEU A N 1
ATOM 1914 C CA . LEU A 1 228 ? 8.891 19.726 13.802 1.00 68.69 228 LEU A CA 1
ATOM 1915 C C . LEU A 1 228 ? 8.929 20.062 12.307 1.00 68.69 228 LEU A C 1
ATOM 1917 O O . LEU A 1 228 ? 7.869 20.280 11.726 1.00 68.69 228 LEU A O 1
ATOM 1921 N N . ALA A 1 229 ? 10.106 20.071 11.675 1.00 75.06 229 ALA A N 1
ATOM 1922 C CA . ALA A 1 229 ? 10.245 20.280 10.235 1.00 75.06 229 ALA A CA 1
ATOM 1923 C C . ALA A 1 229 ? 9.644 19.126 9.416 1.00 75.06 229 ALA A C 1
ATOM 1925 O O . ALA A 1 229 ? 8.869 19.385 8.499 1.00 75.06 229 ALA A O 1
ATOM 1926 N N . ASP A 1 230 ? 9.920 17.872 9.782 1.00 78.88 230 ASP A N 1
ATOM 1927 C CA . ASP A 1 230 ? 9.352 16.678 9.151 1.00 78.88 230 ASP A CA 1
ATOM 1928 C C . ASP A 1 230 ? 7.822 16.683 9.307 1.00 78.88 230 ASP A C 1
ATOM 1930 O O . ASP A 1 230 ? 7.094 16.455 8.343 1.00 78.88 230 ASP A O 1
ATOM 1934 N N . LEU A 1 231 ? 7.305 17.055 10.485 1.00 82.56 231 LEU A N 1
ATOM 1935 C CA . LEU A 1 231 ? 5.865 17.211 10.706 1.00 82.56 231 LEU A CA 1
ATOM 1936 C C . LEU A 1 231 ? 5.256 18.363 9.914 1.00 82.56 231 LEU A C 1
ATOM 1938 O O . LEU A 1 231 ? 4.181 18.212 9.336 1.00 82.56 231 LEU A O 1
ATOM 1942 N N . LYS A 1 232 ? 5.932 19.514 9.859 1.00 87.62 232 LYS A N 1
ATOM 1943 C CA . LYS A 1 232 ? 5.524 20.643 9.018 1.00 87.62 232 LYS A CA 1
ATOM 1944 C C . LYS A 1 232 ? 5.473 20.210 7.555 1.00 87.62 232 LYS A C 1
ATOM 1946 O O . LYS A 1 232 ? 4.539 20.584 6.853 1.00 87.62 232 LYS A O 1
ATOM 1951 N N . ARG A 1 233 ? 6.428 19.388 7.113 1.00 89.56 233 ARG A N 1
ATOM 1952 C CA . ARG A 1 233 ? 6.480 18.854 5.755 1.00 89.56 233 ARG A CA 1
ATOM 1953 C C . ARG A 1 233 ? 5.340 17.884 5.475 1.00 89.56 233 ARG A C 1
ATOM 1955 O O . ARG A 1 233 ? 4.671 18.056 4.463 1.00 89.56 233 ARG A O 1
ATOM 1962 N N . ILE A 1 234 ? 5.077 16.936 6.377 1.00 93.00 234 ILE A N 1
ATOM 1963 C CA . ILE A 1 234 ? 3.946 15.996 6.288 1.00 93.00 234 ILE A CA 1
ATOM 1964 C C . ILE A 1 234 ? 2.624 16.759 6.198 1.00 93.00 234 ILE A C 1
ATOM 1966 O O . ILE A 1 234 ? 1.816 16.495 5.314 1.00 93.00 234 ILE A O 1
ATOM 1970 N N . ARG A 1 235 ? 2.410 17.756 7.061 1.00 93.88 235 ARG A N 1
ATOM 1971 C CA . ARG A 1 235 ? 1.214 18.609 6.994 1.00 93.88 235 ARG A CA 1
ATOM 1972 C C . ARG A 1 235 ? 1.151 19.381 5.678 1.00 93.88 235 ARG A C 1
ATOM 1974 O O . ARG A 1 235 ? 0.106 19.424 5.048 1.00 93.88 235 ARG A O 1
ATOM 1981 N N . GLY A 1 236 ? 2.277 19.934 5.229 1.00 93.62 236 GLY A N 1
ATOM 1982 C CA . GLY A 1 236 ? 2.373 20.667 3.968 1.00 93.62 236 GLY A CA 1
ATOM 1983 C C . GLY A 1 236 ? 1.966 19.835 2.751 1.00 93.62 236 GLY A C 1
ATOM 1984 O O . GLY A 1 236 ? 1.161 20.304 1.954 1.00 93.62 236 GLY A O 1
ATOM 1985 N N . VAL A 1 237 ? 2.465 18.599 2.621 1.00 94.50 237 VAL A N 1
ATOM 1986 C CA . VAL A 1 237 ? 2.111 17.726 1.484 1.00 94.50 237 VAL A CA 1
ATOM 1987 C C . VAL A 1 237 ? 0.648 17.279 1.525 1.00 94.50 237 VAL A C 1
ATOM 1989 O O . VAL A 1 237 ? -0.004 17.228 0.485 1.00 94.50 237 VAL A O 1
ATOM 1992 N N . ASN A 1 238 ? 0.106 17.020 2.719 1.00 96.88 238 ASN A N 1
ATOM 1993 C CA . ASN A 1 238 ? -1.296 16.638 2.882 1.00 96.88 238 ASN A CA 1
ATOM 1994 C C . ASN A 1 238 ? -2.239 17.804 2.556 1.00 96.88 238 ASN A C 1
ATOM 1996 O O . ASN A 1 238 ? -3.154 17.631 1.757 1.00 96.88 238 ASN A O 1
ATOM 2000 N N . ARG A 1 239 ? -1.953 19.013 3.055 1.00 96.44 239 ARG A N 1
ATOM 2001 C CA . ARG A 1 239 ? -2.689 20.234 2.683 1.00 96.44 239 ARG A CA 1
ATOM 2002 C C . ARG A 1 239 ? -2.592 20.534 1.195 1.00 96.44 239 ARG A C 1
ATOM 2004 O O . ARG A 1 239 ? -3.581 20.904 0.580 1.00 96.44 239 ARG A O 1
ATOM 2011 N N . ALA A 1 240 ? -1.411 20.371 0.600 1.00 95.81 240 ALA A N 1
ATOM 2012 C CA . ALA A 1 240 ? -1.237 20.589 -0.831 1.00 95.81 240 ALA A CA 1
ATOM 2013 C C . ALA A 1 240 ? -2.093 19.615 -1.655 1.00 95.81 240 ALA A C 1
ATOM 2015 O O . ALA A 1 240 ? -2.691 20.028 -2.645 1.00 95.81 240 ALA A O 1
ATOM 2016 N N . MET A 1 241 ? -2.197 18.348 -1.239 1.00 96.56 241 MET A N 1
ATOM 2017 C CA . MET A 1 241 ? -3.099 17.390 -1.881 1.00 96.56 241 MET A CA 1
ATOM 2018 C C . MET A 1 241 ? -4.574 17.738 -1.662 1.00 96.56 241 MET A C 1
ATOM 2020 O O . MET A 1 241 ? -5.331 17.732 -2.628 1.00 96.56 241 MET A O 1
ATOM 2024 N N . MET A 1 242 ? -4.970 18.096 -0.439 1.00 95.75 242 MET A N 1
ATOM 2025 C CA . MET A 1 242 ? -6.331 18.542 -0.123 1.00 95.75 242 MET A CA 1
ATOM 2026 C C . MET A 1 242 ? -6.747 19.728 -1.004 1.00 95.75 242 MET A C 1
ATOM 2028 O O . MET A 1 242 ? -7.763 19.665 -1.692 1.00 95.75 242 MET A O 1
ATOM 2032 N N . ASN A 1 243 ? -5.899 20.754 -1.092 1.00 95.81 243 ASN A N 1
ATOM 2033 C CA . ASN A 1 243 ? -6.134 21.922 -1.939 1.00 95.81 243 ASN A CA 1
ATOM 2034 C C . ASN A 1 243 ? -6.232 21.545 -3.427 1.00 95.81 243 ASN A C 1
ATOM 2036 O O . ASN A 1 243 ? -6.975 22.166 -4.182 1.00 95.81 243 ASN A O 1
ATOM 2040 N N . ILE A 1 244 ? -5.460 20.552 -3.886 1.00 96.12 244 ILE A N 1
ATOM 2041 C CA . ILE A 1 244 ? -5.562 20.038 -5.258 1.00 96.12 244 ILE A CA 1
ATOM 2042 C C . ILE A 1 244 ? -6.915 19.359 -5.475 1.00 96.12 244 ILE A C 1
ATOM 2044 O O . ILE A 1 244 ? -7.555 19.632 -6.490 1.00 96.12 244 ILE A O 1
ATOM 2048 N N . THR A 1 245 ? -7.358 18.504 -4.550 1.00 94.81 245 THR A N 1
ATOM 2049 C CA . THR A 1 245 ? -8.650 17.816 -4.663 1.00 94.81 245 THR A CA 1
ATOM 2050 C C . THR A 1 245 ? -9.819 18.798 -4.632 1.00 94.81 245 THR A C 1
ATOM 2052 O O . THR A 1 245 ? -10.695 18.710 -5.486 1.00 94.81 245 THR A O 1
ATOM 2055 N N . GLU A 1 246 ? -9.769 19.814 -3.765 1.00 93.12 246 GLU A N 1
ATOM 2056 C CA . GLU A 1 246 ? -10.763 20.896 -3.713 1.00 93.12 246 GLU A CA 1
ATOM 2057 C C . GLU A 1 246 ? -10.814 21.698 -5.022 1.00 93.12 246 GLU A C 1
ATOM 2059 O O . GLU A 1 246 ? -11.893 21.961 -5.547 1.00 93.12 246 GLU A O 1
ATOM 2064 N N . LYS A 1 247 ? -9.650 22.045 -5.594 1.00 94.19 247 LYS A N 1
ATOM 2065 C CA . LYS A 1 247 ? -9.565 22.778 -6.872 1.00 94.19 247 LYS A CA 1
ATOM 2066 C C . LYS A 1 247 ? -10.072 21.977 -8.066 1.00 94.19 247 LYS A C 1
ATOM 2068 O O . LYS A 1 247 ? -10.614 22.563 -8.998 1.00 94.19 247 LYS A O 1
ATOM 2073 N N . VAL A 1 248 ? -9.820 20.668 -8.093 1.00 92.88 248 VAL A N 1
ATOM 2074 C CA . VAL A 1 248 ? -10.351 19.790 -9.146 1.00 92.88 248 VAL A CA 1
ATOM 2075 C C . VAL A 1 248 ? -11.868 19.638 -9.002 1.00 92.88 248 VAL A C 1
ATOM 2077 O O . VAL A 1 248 ? -12.558 19.531 -10.015 1.00 92.88 248 VAL A O 1
ATOM 2080 N N . GLY A 1 249 ? -12.378 19.691 -7.770 1.00 84.44 249 GLY A N 1
ATOM 2081 C CA . GLY A 1 249 ? -13.798 19.584 -7.465 1.00 84.44 249 GLY A CA 1
ATOM 2082 C C . GLY A 1 249 ? -14.346 18.165 -7.645 1.00 84.44 249 GLY A C 1
ATOM 2083 O O . GLY A 1 249 ? -13.605 17.190 -7.800 1.00 84.44 249 GLY A O 1
ATOM 2084 N N . GLY A 1 250 ? -15.675 18.051 -7.619 1.00 80.50 250 GLY A N 1
ATOM 2085 C CA . GLY A 1 250 ? -16.371 16.763 -7.522 1.00 80.50 250 GLY A CA 1
ATOM 2086 C C . GLY A 1 250 ? -16.344 16.210 -6.093 1.00 80.50 250 GLY A C 1
ATOM 2087 O O . GLY A 1 250 ? -16.150 16.965 -5.145 1.00 80.50 250 GLY A O 1
ATOM 2088 N N . GLU A 1 251 ? -16.532 14.899 -5.918 1.00 83.62 251 GLU A N 1
ATOM 2089 C CA . GLU A 1 251 ? -16.408 14.246 -4.594 1.00 83.62 251 GLU A CA 1
ATOM 2090 C C . GLU A 1 251 ? -15.030 13.625 -4.357 1.00 83.62 251 GLU A C 1
ATOM 2092 O O . GLU A 1 251 ? -14.854 12.800 -3.459 1.00 83.62 251 GLU A O 1
ATOM 2097 N N . LEU A 1 252 ? -14.036 14.018 -5.153 1.00 92.06 252 LEU A N 1
ATOM 2098 C CA . LEU A 1 252 ? -12.663 13.600 -4.936 1.00 92.06 252 LEU A CA 1
ATOM 2099 C C . LEU A 1 252 ? -12.154 14.221 -3.635 1.00 92.06 252 LEU A C 1
ATOM 2101 O O . LEU A 1 252 ? -12.067 15.440 -3.517 1.00 92.06 252 LEU A O 1
ATOM 2105 N N . SER A 1 253 ? -11.775 13.382 -2.677 1.00 93.50 253 SER A N 1
ATOM 2106 C CA . SER A 1 253 ? -11.197 13.827 -1.407 1.00 93.50 253 SER A CA 1
ATOM 2107 C C . SER A 1 253 ? -9.823 13.206 -1.170 1.00 93.50 253 SER A C 1
ATOM 2109 O O . SER A 1 253 ? -9.438 12.224 -1.814 1.00 93.50 253 SER A O 1
ATOM 2111 N N . SER A 1 254 ? -9.059 13.782 -0.243 1.00 96.06 254 SER A N 1
ATOM 2112 C CA . SER A 1 254 ? -7.718 13.302 0.103 1.00 96.06 254 SER A CA 1
ATOM 2113 C C . SER A 1 254 ? -7.662 12.736 1.523 1.00 96.06 254 SER A C 1
ATOM 2115 O O . SER A 1 254 ? -8.297 13.260 2.437 1.00 96.06 254 SER A O 1
ATOM 2117 N N . TYR A 1 255 ? -6.908 11.657 1.722 1.00 97.69 255 TYR A N 1
ATOM 2118 C CA . TYR A 1 255 ? -6.559 11.167 3.056 1.00 97.69 255 TYR A CA 1
ATOM 2119 C C . TYR A 1 255 ? -5.385 11.964 3.619 1.00 97.69 255 TYR A C 1
ATOM 2121 O O . TYR A 1 255 ? -4.439 12.280 2.895 1.00 97.69 255 TYR A O 1
ATOM 2129 N N . PHE A 1 256 ? -5.379 12.162 4.936 1.00 97.88 256 PHE A N 1
ATOM 2130 C CA . PHE A 1 256 ? -4.175 12.553 5.653 1.00 97.88 256 PHE A CA 1
ATOM 2131 C C . PHE A 1 256 ? -3.240 11.341 5.773 1.00 97.88 256 PHE A C 1
ATOM 2133 O O . PHE A 1 256 ? -3.511 10.399 6.521 1.00 97.88 256 PHE A O 1
ATOM 2140 N N . HIS A 1 257 ? -2.140 11.330 5.022 1.00 97.94 257 HIS A N 1
ATOM 2141 C CA . HIS A 1 257 ? -1.184 10.229 5.014 1.00 97.94 257 HIS A CA 1
ATOM 2142 C C . HIS A 1 257 ? -0.006 10.478 5.957 1.00 97.94 257 HIS A C 1
ATOM 2144 O O . HIS A 1 257 ? 0.779 11.420 5.793 1.00 97.94 257 HIS A O 1
ATOM 2150 N N . LEU A 1 258 ? 0.170 9.551 6.895 1.00 96.06 258 LEU A N 1
ATOM 2151 C CA . LEU A 1 258 ? 1.298 9.468 7.807 1.00 96.06 258 LEU A CA 1
ATOM 2152 C C . LEU A 1 258 ? 2.166 8.244 7.481 1.00 96.06 258 LEU A C 1
ATOM 2154 O O . LEU A 1 258 ? 1.695 7.108 7.540 1.00 96.06 258 LEU A O 1
ATOM 2158 N N . TYR A 1 259 ? 3.447 8.467 7.169 1.00 94.94 259 TYR A N 1
ATOM 2159 C CA . TYR A 1 259 ? 4.412 7.390 6.949 1.00 94.94 259 TYR A CA 1
ATOM 2160 C C . TYR A 1 259 ? 5.432 7.312 8.088 1.00 94.94 259 TYR A C 1
ATOM 2162 O O . TYR A 1 259 ? 6.255 8.206 8.271 1.00 94.94 259 TYR A O 1
ATOM 2170 N N . ILE A 1 260 ? 5.406 6.219 8.849 1.00 92.88 260 ILE A N 1
ATOM 2171 C CA . ILE A 1 260 ? 6.203 6.044 10.067 1.00 92.88 260 ILE A CA 1
ATOM 2172 C C . ILE A 1 260 ? 7.156 4.853 9.948 1.00 92.88 260 ILE A C 1
ATOM 2174 O O . ILE A 1 260 ? 6.789 3.773 9.491 1.00 92.88 260 ILE A O 1
ATOM 2178 N N . ASP A 1 261 ? 8.397 4.999 10.411 1.00 91.75 261 ASP A N 1
ATOM 2179 C CA . ASP A 1 261 ? 9.268 3.859 10.697 1.00 91.75 261 ASP A CA 1
ATOM 2180 C C . ASP A 1 261 ? 9.055 3.301 12.109 1.00 91.75 261 ASP A C 1
ATOM 2182 O O . ASP A 1 261 ? 8.975 4.069 13.063 1.00 91.75 261 ASP A O 1
ATOM 2186 N N . TYR A 1 262 ? 9.098 1.971 12.271 1.00 92.12 262 TYR A N 1
ATOM 2187 C CA . TYR A 1 262 ? 9.013 1.317 13.586 1.00 92.12 262 TYR A CA 1
ATOM 2188 C C . TYR A 1 262 ? 9.970 1.904 14.640 1.00 92.12 262 TYR A C 1
ATOM 2190 O O . TYR A 1 262 ? 9.688 1.868 15.837 1.00 92.12 262 TYR A O 1
ATOM 2198 N N . G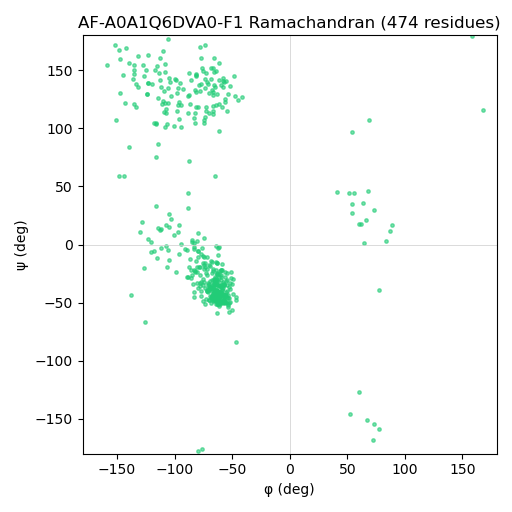LY A 1 263 ? 11.119 2.443 14.212 1.00 90.75 263 GLY A N 1
ATOM 2199 C CA . GLY A 1 263 ? 12.127 3.000 15.093 1.00 90.75 263 GLY A CA 1
ATOM 2200 C C . GLY A 1 263 ? 11.625 4.162 15.951 1.00 90.75 263 GLY A C 1
ATOM 2201 O O . GLY A 1 263 ? 12.217 4.392 17.006 1.00 90.75 263 GLY A O 1
ATOM 2202 N N . ILE A 1 264 ? 10.541 4.852 15.563 1.00 90.56 264 ILE A N 1
ATOM 2203 C CA . ILE A 1 264 ? 9.961 5.919 16.393 1.00 90.56 264 ILE A CA 1
ATOM 2204 C C . ILE A 1 264 ? 9.358 5.387 17.698 1.00 90.56 264 ILE A C 1
ATOM 2206 O O . ILE A 1 264 ? 9.251 6.135 18.666 1.00 90.56 264 ILE A O 1
ATOM 2210 N N . PHE A 1 265 ? 8.995 4.100 17.741 1.00 93.12 265 PHE A N 1
ATOM 2211 C CA . PHE A 1 265 ? 8.432 3.452 18.925 1.00 93.12 265 PHE A CA 1
ATOM 2212 C C . PHE A 1 265 ? 9.510 2.993 19.912 1.00 93.12 265 PHE A C 1
ATOM 2214 O O . PHE A 1 265 ? 9.175 2.475 20.972 1.00 93.12 265 PHE A O 1
ATOM 2221 N N . LYS A 1 266 ? 10.806 3.167 19.610 1.00 90.94 266 LYS A N 1
ATOM 2222 C CA . LYS A 1 266 ? 11.889 2.820 20.544 1.00 90.94 266 LYS A CA 1
ATOM 2223 C C . LYS A 1 266 ? 11.967 3.823 21.708 1.00 90.94 266 LYS A C 1
ATOM 2225 O O . LYS A 1 266 ? 11.654 4.997 21.515 1.00 90.94 266 LYS A O 1
ATOM 2230 N N . PRO A 1 267 ? 12.357 3.410 22.934 1.00 85.38 267 PRO A N 1
ATOM 2231 C CA . PRO A 1 267 ? 12.466 4.310 24.101 1.00 85.38 267 PRO A CA 1
ATOM 2232 C C . PRO A 1 267 ? 13.356 5.526 23.855 1.00 85.38 267 PRO A C 1
ATOM 2234 O O . PRO A 1 267 ? 12.983 6.642 24.183 1.00 85.38 267 PRO A O 1
ATOM 2237 N N . ASN A 1 268 ? 14.468 5.320 23.158 1.00 81.56 268 ASN A N 1
ATOM 2238 C CA . ASN A 1 268 ? 15.420 6.357 22.766 1.00 81.56 268 ASN A CA 1
ATOM 2239 C C . ASN A 1 268 ? 15.091 7.032 21.421 1.00 81.56 268 ASN A C 1
ATOM 2241 O O . ASN A 1 268 ? 15.998 7.376 20.658 1.00 81.56 268 ASN A O 1
ATOM 2245 N N . SER A 1 269 ? 13.811 7.142 21.072 1.00 80.50 269 SER A N 1
ATOM 2246 C CA . SER A 1 269 ? 13.377 7.921 19.910 1.00 80.50 269 SER A CA 1
ATOM 2247 C C . SER A 1 269 ? 13.372 9.411 20.253 1.00 80.50 269 SER A C 1
ATOM 2249 O O . SER A 1 269 ? 12.882 9.797 21.309 1.00 80.50 269 SER A O 1
ATOM 2251 N N . ASN A 1 270 ? 13.854 10.255 19.337 1.00 73.50 270 ASN A N 1
ATOM 2252 C CA . ASN A 1 270 ? 13.741 11.714 19.477 1.00 73.50 270 ASN A CA 1
ATOM 2253 C C . ASN A 1 270 ? 12.324 12.226 19.145 1.00 73.50 270 ASN A C 1
ATOM 2255 O O . ASN A 1 270 ? 12.030 13.406 19.319 1.00 73.50 270 ASN A O 1
ATOM 2259 N N . VAL A 1 271 ? 11.444 11.361 18.631 1.00 78.25 271 VAL A N 1
ATOM 2260 C CA . VAL A 1 271 ? 10.064 11.710 18.285 1.00 78.25 271 VAL A CA 1
ATOM 2261 C C . VAL A 1 271 ? 9.175 11.503 19.508 1.00 78.25 271 VAL A C 1
ATOM 2263 O O . VAL A 1 271 ? 8.941 10.370 19.931 1.00 78.25 271 VAL A O 1
ATOM 2266 N N . SER A 1 272 ? 8.634 12.593 20.053 1.00 85.06 272 SER A N 1
ATOM 2267 C CA . SER A 1 272 ? 7.574 12.515 21.062 1.00 85.06 272 SER A CA 1
ATOM 2268 C C . SER A 1 272 ? 6.261 12.099 20.396 1.00 85.06 272 SER A C 1
ATOM 2270 O O . SER A 1 272 ? 5.667 12.878 19.650 1.00 85.06 272 SER A O 1
ATOM 2272 N N . LEU A 1 273 ? 5.803 10.873 20.676 1.00 87.81 273 LEU A N 1
ATOM 2273 C CA . LEU A 1 273 ? 4.535 10.346 20.149 1.00 87.81 273 LEU A CA 1
ATOM 2274 C C . LEU A 1 273 ? 3.339 11.208 20.571 1.00 87.81 273 LEU A C 1
ATOM 2276 O O . LEU A 1 273 ? 2.453 11.442 19.759 1.00 87.81 273 LEU A O 1
ATOM 2280 N N . ARG A 1 274 ? 3.365 11.754 21.792 1.00 88.88 274 ARG A N 1
ATOM 2281 C CA . ARG A 1 274 ? 2.336 12.675 22.287 1.00 88.88 274 ARG A CA 1
ATOM 2282 C C . ARG A 1 274 ? 2.291 13.972 21.479 1.00 88.88 274 ARG A C 1
ATOM 2284 O O . ARG A 1 274 ? 1.241 14.330 20.964 1.00 88.88 274 ARG A O 1
ATOM 2291 N N . LYS A 1 275 ? 3.435 14.643 21.290 1.00 86.56 275 LYS A N 1
ATOM 2292 C CA . LYS A 1 275 ? 3.494 15.866 20.462 1.00 86.56 275 LYS A CA 1
ATOM 2293 C C . LYS A 1 275 ? 3.071 15.585 19.015 1.00 86.56 275 LYS A C 1
ATOM 2295 O O . LYS A 1 275 ? 2.458 16.435 18.380 1.00 86.56 275 LYS A O 1
ATOM 2300 N N . LEU A 1 276 ? 3.412 14.407 18.485 1.00 88.94 276 LEU A N 1
ATOM 2301 C CA . LEU A 1 276 ? 2.965 13.957 17.167 1.00 88.94 276 LEU A CA 1
ATOM 2302 C C . LEU A 1 276 ? 1.433 13.854 17.107 1.00 88.94 276 LEU A C 1
ATOM 2304 O O . LEU A 1 276 ? 0.836 14.426 16.200 1.00 88.94 276 LEU A O 1
ATOM 2308 N N . GLN A 1 277 ? 0.813 13.188 18.083 1.00 92.31 277 GLN A N 1
ATOM 2309 C CA . GLN A 1 277 ? -0.644 13.052 18.200 1.00 92.31 277 GLN A CA 1
ATOM 2310 C C . GLN A 1 277 ? -1.332 14.422 18.286 1.00 92.31 277 GLN A C 1
ATOM 2312 O O . GLN A 1 277 ? -2.180 14.713 17.451 1.00 92.31 277 GLN A O 1
ATOM 2317 N N . GLU A 1 278 ? -0.875 15.308 19.177 1.00 91.75 278 GLU A N 1
ATOM 2318 C CA . GLU A 1 278 ? -1.410 16.675 19.330 1.00 91.75 278 GLU A CA 1
ATOM 2319 C C . GLU A 1 278 ? -1.327 17.494 18.025 1.00 91.75 278 GLU A C 1
ATOM 2321 O O . GLU A 1 278 ? -2.170 18.345 17.742 1.00 91.75 278 GLU A O 1
ATOM 2326 N N . LYS A 1 279 ? -0.285 17.282 17.208 1.00 91.00 279 LYS A N 1
ATOM 2327 C CA . LYS A 1 279 ? -0.140 17.963 15.910 1.00 91.00 279 LYS A CA 1
ATOM 2328 C C . LYS A 1 279 ? -1.034 17.371 14.827 1.00 91.00 279 LYS A C 1
ATOM 2330 O O . LYS A 1 279 ? -1.433 18.124 13.943 1.00 91.00 279 LYS A O 1
ATOM 2335 N N . ILE A 1 280 ? -1.302 16.067 14.870 1.00 92.88 280 ILE A N 1
ATOM 2336 C CA . ILE A 1 280 ? -2.236 15.397 13.957 1.00 92.88 280 ILE A CA 1
ATOM 2337 C C . ILE A 1 280 ? -3.661 15.833 14.282 1.00 92.88 280 ILE A C 1
ATOM 2339 O O . ILE A 1 280 ? -4.369 16.263 13.381 1.00 92.88 280 ILE A O 1
ATOM 2343 N N . GLU A 1 281 ? -4.041 15.810 15.558 1.00 95.44 281 GLU A N 1
ATOM 2344 C CA . GLU A 1 281 ? -5.349 16.255 16.043 1.00 95.44 281 GLU A CA 1
ATOM 2345 C C . GLU A 1 281 ? -5.666 17.682 15.573 1.00 95.44 281 GLU A C 1
ATOM 2347 O O . GLU A 1 281 ? -6.633 17.901 14.847 1.00 95.44 281 GLU A O 1
ATOM 2352 N N . LYS A 1 282 ? -4.766 18.636 15.847 1.00 94.50 282 LYS A N 1
ATOM 2353 C CA . LYS A 1 282 ? -4.909 20.026 15.378 1.00 94.50 282 LYS A CA 1
ATOM 2354 C C . LYS A 1 282 ? -4.978 20.158 13.860 1.00 94.50 282 LYS A C 1
ATOM 2356 O O . LYS A 1 282 ? -5.488 21.151 13.357 1.00 94.50 282 LYS A O 1
ATOM 2361 N N . GLU A 1 283 ? -4.368 19.234 13.123 1.00 94.69 283 GLU A N 1
ATOM 2362 C CA . GLU A 1 283 ? -4.369 19.277 11.666 1.00 94.69 283 GLU A CA 1
ATOM 2363 C C . GLU A 1 283 ? -5.700 18.808 11.089 1.00 94.69 283 GLU A C 1
ATOM 2365 O O . GLU A 1 283 ? -6.205 19.461 10.178 1.00 94.69 283 GLU A O 1
ATOM 2370 N N . ILE A 1 284 ? -6.258 17.716 11.611 1.00 94.75 284 ILE A N 1
ATOM 2371 C CA . ILE A 1 284 ? -7.519 17.156 11.117 1.00 94.75 284 ILE A CA 1
ATOM 2372 C C . ILE A 1 284 ? -8.743 17.940 11.611 1.00 94.75 284 ILE A C 1
ATOM 2374 O O . ILE A 1 284 ? -9.738 17.974 10.906 1.00 94.75 284 ILE A O 1
ATOM 2378 N N . GLN A 1 285 ? -8.657 18.627 12.757 1.00 93.88 285 GLN A N 1
ATOM 2379 C CA . GLN A 1 285 ? -9.739 19.483 13.271 1.00 93.88 285 GLN A CA 1
ATOM 2380 C C . GLN A 1 285 ? -9.988 20.731 12.410 1.00 93.88 285 GLN A C 1
ATOM 2382 O O . GLN A 1 285 ? -11.068 21.309 12.453 1.00 93.88 285 GLN A O 1
ATOM 2387 N N . VAL A 1 286 ? -8.978 21.194 11.663 1.00 92.44 286 VAL A N 1
ATOM 2388 C CA . VAL A 1 286 ? -9.055 22.460 10.906 1.00 92.44 286 VAL A CA 1
ATOM 2389 C C . VAL A 1 286 ? -9.062 22.269 9.390 1.00 92.44 286 VAL A C 1
ATOM 2391 O O . VAL A 1 286 ? -9.137 23.252 8.660 1.00 92.44 286 VAL A O 1
ATOM 2394 N N . ASN A 1 287 ? -8.944 21.033 8.902 1.00 94.12 287 ASN A N 1
ATOM 2395 C CA . ASN A 1 287 ? -8.869 20.714 7.475 1.00 94.12 287 ASN A CA 1
ATOM 2396 C C . ASN A 1 287 ? -9.768 19.517 7.153 1.00 94.12 287 ASN A C 1
ATOM 2398 O O . ASN A 1 287 ? -9.939 18.625 7.977 1.00 94.12 287 ASN A O 1
ATOM 2402 N N . SER A 1 288 ? -10.295 19.466 5.931 1.00 91.69 288 SER A N 1
ATOM 2403 C CA . SER A 1 288 ? -11.238 18.423 5.515 1.00 91.69 288 SER A CA 1
ATOM 2404 C C . SER A 1 288 ? -10.521 17.270 4.813 1.00 91.69 288 SER A C 1
ATOM 2406 O O . SER A 1 288 ? -10.186 17.351 3.633 1.00 91.69 288 SER A O 1
ATOM 2408 N N . TYR A 1 289 ? -10.305 16.171 5.536 1.00 95.88 289 TYR A N 1
ATOM 2409 C CA . TYR A 1 289 ? -9.745 14.932 4.988 1.00 95.88 289 TYR A CA 1
ATOM 2410 C C . TYR A 1 289 ? -10.815 13.834 4.894 1.00 95.88 289 TYR A C 1
ATOM 2412 O O . TYR A 1 289 ? -11.780 13.831 5.647 1.00 95.88 289 TYR A O 1
ATOM 2420 N N . ALA A 1 290 ? -10.623 12.863 3.998 1.00 95.44 290 ALA A N 1
ATOM 2421 C CA . ALA A 1 290 ? -11.488 11.681 3.873 1.00 95.44 290 ALA A CA 1
ATOM 2422 C C . ALA A 1 290 ? -11.202 10.587 4.916 1.00 95.44 290 ALA A C 1
ATOM 2424 O O . ALA A 1 290 ? -11.926 9.599 5.009 1.00 95.44 290 ALA A O 1
ATOM 2425 N N . GLY A 1 291 ? -10.099 10.716 5.651 1.00 97.38 291 GLY A N 1
ATOM 2426 C CA . GLY A 1 291 ? -9.612 9.711 6.584 1.00 97.38 291 GLY A CA 1
ATOM 2427 C C . GLY A 1 291 ? -8.123 9.865 6.868 1.00 97.38 291 GLY A C 1
ATOM 2428 O O . GLY A 1 291 ? -7.447 10.721 6.292 1.00 97.38 291 GLY A O 1
ATOM 2429 N N . ILE A 1 292 ? -7.595 8.989 7.720 1.00 98.25 292 ILE A N 1
ATOM 2430 C CA . ILE A 1 292 ? -6.163 8.874 8.000 1.00 98.25 292 ILE A CA 1
ATOM 2431 C C . ILE A 1 292 ? -5.634 7.589 7.365 1.00 98.25 292 ILE A C 1
ATOM 2433 O O . ILE A 1 292 ? -6.080 6.488 7.681 1.00 98.25 292 ILE A O 1
ATOM 2437 N N . ALA A 1 293 ? -4.647 7.723 6.483 1.00 98.19 293 ALA A N 1
ATOM 2438 C CA . ALA A 1 293 ? -3.870 6.596 5.988 1.00 98.19 293 ALA A CA 1
ATOM 2439 C C . ALA A 1 293 ? -2.576 6.504 6.802 1.00 98.19 293 ALA A C 1
ATOM 2441 O O . ALA A 1 293 ? -1.776 7.439 6.804 1.00 98.19 293 ALA A O 1
ATOM 2442 N N . LEU A 1 294 ? -2.347 5.388 7.490 1.00 97.62 294 LEU A N 1
ATOM 2443 C CA . LEU A 1 294 ? -1.156 5.183 8.309 1.00 97.62 294 LEU A CA 1
ATOM 2444 C C . LEU A 1 294 ? -0.320 4.027 7.753 1.00 97.62 294 LEU A C 1
ATOM 2446 O O . LEU A 1 294 ? -0.630 2.854 7.931 1.00 97.62 294 LEU A O 1
ATOM 2450 N N . THR A 1 295 ? 0.786 4.368 7.095 1.00 95.69 295 THR A N 1
ATOM 2451 C CA . THR A 1 295 ? 1.751 3.379 6.609 1.00 95.69 295 THR A CA 1
ATOM 2452 C C . THR A 1 295 ? 2.850 3.214 7.657 1.00 95.69 295 THR A C 1
ATOM 2454 O O . THR A 1 295 ? 3.570 4.170 7.955 1.00 95.69 295 THR A O 1
ATOM 2457 N N . ILE A 1 296 ? 3.035 2.005 8.197 1.00 93.81 296 ILE A N 1
ATOM 2458 C CA . ILE A 1 296 ? 4.153 1.708 9.105 1.00 93.81 296 ILE A CA 1
ATOM 2459 C C . ILE A 1 296 ? 5.158 0.797 8.417 1.00 93.81 296 ILE A C 1
ATOM 2461 O O . ILE A 1 296 ? 4.864 -0.228 7.810 1.00 93.81 296 ILE A O 1
ATOM 2465 N N . SER A 1 297 ? 6.413 1.187 8.524 1.00 89.88 297 SER A N 1
ATOM 2466 C CA . SER A 1 297 ? 7.528 0.487 7.934 1.00 89.88 297 SER A CA 1
ATOM 2467 C C . SER A 1 297 ? 8.183 -0.431 8.969 1.00 89.88 297 SER A C 1
ATOM 2469 O O . SER A 1 297 ? 8.535 0.027 10.055 1.00 89.88 297 SER A O 1
ATOM 2471 N N . ASN A 1 298 ? 8.488 -1.670 8.566 1.00 88.19 298 ASN A N 1
ATOM 2472 C CA . ASN A 1 298 ? 9.157 -2.703 9.367 1.00 88.19 298 ASN A CA 1
ATOM 2473 C C . ASN A 1 298 ? 8.288 -3.210 10.528 1.00 88.19 298 ASN A C 1
ATOM 2475 O O . ASN A 1 298 ? 8.803 -3.355 11.634 1.00 88.19 298 ASN A O 1
ATOM 2479 N N . TYR A 1 299 ? 7.009 -3.512 10.277 1.00 90.75 299 TYR A N 1
ATOM 2480 C CA . TYR A 1 299 ? 6.114 -4.092 11.286 1.00 90.75 299 TYR A CA 1
ATOM 2481 C C . TYR A 1 299 ? 6.752 -5.257 12.052 1.00 90.75 299 TYR A C 1
ATOM 2483 O O . TYR A 1 299 ? 6.795 -5.204 13.272 1.00 90.75 299 TYR A O 1
ATOM 2491 N N . SER A 1 300 ? 7.380 -6.224 11.373 1.00 91.25 300 SER A N 1
ATOM 2492 C CA . SER A 1 300 ? 8.048 -7.359 12.037 1.00 91.25 300 SER A CA 1
ATOM 2493 C C . SER A 1 300 ? 9.078 -6.951 13.098 1.00 91.25 300 SER A C 1
ATOM 2495 O O . SER A 1 300 ? 9.273 -7.653 14.087 1.00 91.25 300 SER A O 1
ATOM 2497 N N . LYS A 1 301 ? 9.736 -5.794 12.940 1.00 92.94 301 LYS A N 1
ATOM 2498 C CA . LYS A 1 301 ? 10.688 -5.291 13.936 1.00 92.94 301 LYS A CA 1
ATOM 2499 C C . LYS A 1 301 ? 10.005 -4.735 15.185 1.00 92.94 301 LYS A C 1
ATOM 2501 O O . LYS A 1 301 ? 10.672 -4.663 16.208 1.00 92.94 301 LYS A O 1
ATOM 2506 N N . VAL A 1 302 ? 8.728 -4.356 15.132 1.00 94.12 302 VAL A N 1
ATOM 2507 C CA . VAL A 1 302 ? 7.954 -3.981 16.327 1.00 94.12 302 VAL A CA 1
ATOM 2508 C C . VAL A 1 302 ? 7.871 -5.179 17.269 1.00 94.12 302 VAL A C 1
ATOM 2510 O O . VAL A 1 302 ? 8.290 -5.057 18.414 1.00 94.12 302 VAL A O 1
ATOM 2513 N N . TRP A 1 303 ? 7.435 -6.338 16.769 1.00 92.88 303 TRP A N 1
ATOM 2514 C CA . TRP A 1 303 ? 7.338 -7.571 17.559 1.00 92.88 303 TRP A CA 1
ATOM 2515 C C . TRP A 1 303 ? 8.706 -8.071 18.018 1.00 92.88 303 TRP A C 1
ATOM 2517 O O . TRP A 1 303 ? 8.919 -8.269 19.207 1.00 92.88 303 TRP A O 1
ATOM 2527 N N . LYS A 1 304 ? 9.696 -8.133 17.118 1.00 92.38 304 LYS A N 1
ATOM 2528 C CA . LYS A 1 304 ? 11.064 -8.572 17.469 1.00 92.38 304 LYS A CA 1
ATOM 2529 C C . LYS A 1 304 ? 11.788 -7.680 18.484 1.00 92.38 304 LYS A C 1
ATOM 2531 O O . LYS A 1 304 ? 12.846 -8.061 18.964 1.00 92.38 304 LYS A O 1
ATOM 2536 N N . ASN A 1 305 ? 11.305 -6.460 18.725 1.00 93.12 305 ASN A N 1
ATOM 2537 C CA . ASN A 1 305 ? 11.893 -5.525 19.692 1.00 93.12 305 ASN A CA 1
ATOM 2538 C C . ASN A 1 305 ? 10.939 -5.253 20.871 1.00 93.12 305 ASN A C 1
ATOM 2540 O O . ASN A 1 305 ? 11.149 -4.265 21.568 1.00 93.12 305 ASN A O 1
ATOM 2544 N N . ASP A 1 306 ? 9.887 -6.062 21.045 1.00 94.06 306 ASP A N 1
ATOM 2545 C CA . ASP A 1 306 ? 8.879 -5.914 22.104 1.00 94.06 306 ASP A CA 1
ATOM 2546 C C . ASP A 1 306 ? 8.273 -4.493 22.195 1.00 94.06 306 ASP A C 1
ATOM 2548 O O . ASP A 1 306 ? 8.142 -3.864 23.243 1.00 94.06 306 ASP A O 1
ATOM 2552 N N . LEU A 1 307 ? 7.934 -3.921 21.035 1.00 95.44 307 LEU A N 1
ATOM 2553 C CA . LEU A 1 307 ? 7.357 -2.574 20.927 1.00 95.44 307 LEU A CA 1
ATOM 2554 C C . LEU A 1 307 ? 5.835 -2.600 20.725 1.00 95.44 307 LEU A C 1
ATOM 2556 O O . LEU A 1 307 ? 5.237 -1.553 20.463 1.00 95.44 307 LEU A O 1
ATOM 2560 N N . VAL A 1 308 ? 5.203 -3.772 20.837 1.00 94.50 308 VAL A N 1
ATOM 2561 C CA . VAL A 1 308 ? 3.788 -4.000 20.495 1.00 94.50 308 VAL A CA 1
ATOM 2562 C C . VAL A 1 308 ? 2.867 -3.134 21.350 1.00 94.50 308 VAL A C 1
ATOM 2564 O O . VAL A 1 308 ? 2.002 -2.452 20.809 1.00 94.50 308 VAL A O 1
ATOM 2567 N N . LYS A 1 309 ? 3.110 -3.050 22.666 1.00 95.44 309 LYS A N 1
ATOM 2568 C CA . LYS A 1 309 ? 2.331 -2.190 23.575 1.00 95.44 309 LYS A CA 1
ATOM 2569 C C . LYS A 1 309 ? 2.396 -0.712 23.176 1.00 95.44 309 LYS A C 1
ATOM 2571 O O . LYS A 1 309 ? 1.386 -0.015 23.187 1.00 95.44 309 LYS A O 1
ATOM 2576 N N . ARG A 1 310 ? 3.580 -0.221 22.790 1.00 95.69 310 ARG A N 1
ATOM 2577 C CA . ARG A 1 310 ? 3.762 1.180 22.367 1.00 95.69 310 ARG A CA 1
ATOM 2578 C C . ARG A 1 310 ? 3.097 1.469 21.029 1.00 95.69 310 ARG A C 1
ATOM 2580 O O . ARG A 1 310 ? 2.529 2.546 20.874 1.00 95.69 310 ARG A O 1
ATOM 2587 N N . LEU A 1 311 ? 3.167 0.524 20.092 1.00 96.44 311 LEU A N 1
ATOM 2588 C CA . LEU A 1 311 ? 2.437 0.605 18.833 1.00 96.44 311 LEU A CA 1
ATOM 2589 C C . LEU A 1 311 ? 0.926 0.626 19.089 1.00 96.44 311 LEU A C 1
ATOM 2591 O O . LEU A 1 311 ? 0.264 1.539 18.615 1.00 96.44 311 LEU A O 1
ATOM 2595 N N . GLY A 1 312 ? 0.405 -0.319 19.872 1.00 96.81 312 GLY A N 1
ATOM 2596 C CA . GLY A 1 312 ? -1.017 -0.413 20.204 1.00 96.81 312 GLY A CA 1
ATOM 2597 C C . GLY A 1 312 ? -1.562 0.879 20.810 1.00 96.81 312 GLY A C 1
ATOM 2598 O O . GLY A 1 312 ? -2.507 1.450 20.278 1.00 96.81 312 GLY A O 1
ATOM 2599 N N . ASN A 1 313 ? -0.887 1.419 21.832 1.00 96.94 313 ASN A N 1
ATOM 2600 C CA . ASN A 1 313 ? -1.260 2.702 22.437 1.00 96.94 313 ASN A CA 1
ATOM 2601 C C . ASN A 1 313 ? -1.269 3.846 21.415 1.00 96.94 313 ASN A C 1
ATOM 2603 O O . ASN A 1 313 ? -2.176 4.672 21.418 1.00 96.94 313 ASN A O 1
ATOM 2607 N N . PHE A 1 314 ? -0.264 3.901 20.536 1.00 97.00 314 PHE A N 1
ATOM 2608 C CA . PHE A 1 314 ? -0.210 4.918 19.492 1.00 97.00 314 PHE A CA 1
ATOM 2609 C C . PHE A 1 314 ? -1.386 4.793 18.516 1.00 97.00 314 PHE A C 1
ATOM 2611 O O . PHE A 1 314 ? -2.018 5.804 18.218 1.00 97.00 314 PHE A O 1
ATOM 2618 N N . ILE A 1 315 ? -1.697 3.577 18.056 1.00 97.88 315 ILE A N 1
ATOM 2619 C CA . ILE A 1 315 ? -2.822 3.310 17.151 1.00 97.88 315 ILE A CA 1
ATOM 2620 C C . ILE A 1 315 ? -4.145 3.700 17.806 1.00 97.88 315 ILE A C 1
ATOM 2622 O O . ILE A 1 315 ? -4.885 4.468 17.201 1.00 97.88 315 ILE A O 1
ATOM 2626 N N . THR A 1 316 ? -4.404 3.273 19.045 1.00 97.94 316 THR A N 1
ATOM 2627 C CA . THR A 1 316 ? -5.628 3.641 19.775 1.00 97.94 316 THR A CA 1
ATOM 2628 C C . THR A 1 316 ? -5.786 5.153 19.878 1.00 97.94 316 THR A C 1
ATOM 2630 O O . THR A 1 316 ? -6.864 5.669 19.606 1.00 97.94 316 THR A O 1
ATOM 2633 N N . SER A 1 317 ? -4.720 5.894 20.202 1.00 97.25 317 SER A N 1
ATOM 2634 C CA . SER A 1 317 ? -4.804 7.356 20.252 1.00 97.25 317 SER A CA 1
ATOM 2635 C C . SER A 1 317 ? -5.140 7.971 18.893 1.00 97.25 317 SER A C 1
ATOM 2637 O O . SER A 1 317 ? -5.982 8.857 18.832 1.00 97.25 317 SER A O 1
ATOM 2639 N N . ILE A 1 318 ? -4.506 7.514 17.805 1.00 97.75 318 ILE A N 1
ATOM 2640 C CA . ILE A 1 318 ? -4.795 8.022 16.453 1.00 97.75 318 ILE A CA 1
ATOM 2641 C C . ILE A 1 318 ? -6.231 7.695 16.039 1.00 97.75 318 ILE A C 1
ATOM 2643 O O . ILE A 1 318 ? -6.904 8.550 15.473 1.00 97.75 318 ILE A O 1
ATOM 2647 N N . VAL A 1 319 ? -6.704 6.486 16.340 1.00 97.81 319 VAL A N 1
ATOM 2648 C CA . VAL A 1 319 ? -8.081 6.063 16.071 1.00 97.81 319 VAL A CA 1
ATOM 2649 C C . VAL A 1 319 ? -9.080 6.910 16.855 1.00 97.81 319 VAL A C 1
ATOM 2651 O O . VAL A 1 319 ? -10.054 7.364 16.268 1.00 97.81 319 VAL A O 1
ATOM 2654 N N . ASN A 1 320 ? -8.835 7.183 18.138 1.00 97.50 320 ASN A N 1
ATOM 2655 C CA . ASN A 1 320 ? -9.720 8.026 18.947 1.00 97.50 320 ASN A CA 1
ATOM 2656 C C . ASN A 1 320 ? -9.794 9.455 18.391 1.00 97.50 320 ASN A C 1
ATOM 2658 O O . ASN A 1 320 ? -10.888 9.944 18.126 1.00 97.50 320 ASN A O 1
ATOM 2662 N N . ILE A 1 321 ? -8.636 10.060 18.101 1.00 96.19 321 ILE A N 1
ATOM 2663 C CA . ILE A 1 321 ? -8.532 11.377 17.454 1.00 96.19 321 ILE A CA 1
ATOM 2664 C C . ILE A 1 321 ? -9.309 11.396 16.124 1.00 96.19 321 ILE A C 1
ATOM 2666 O O . ILE A 1 321 ? -10.044 12.338 15.836 1.00 96.19 321 ILE A O 1
ATOM 2670 N N . ALA A 1 322 ? -9.178 10.350 15.302 1.00 96.62 322 ALA A N 1
ATOM 2671 C CA . ALA A 1 322 ? -9.889 10.249 14.030 1.00 96.62 322 ALA A CA 1
ATOM 2672 C C . ALA A 1 322 ? -11.410 10.121 14.222 1.00 96.62 322 ALA A C 1
ATOM 2674 O O . ALA A 1 322 ? -12.168 10.818 13.551 1.00 96.62 322 ALA A O 1
ATOM 2675 N N . LYS A 1 323 ? -11.861 9.282 15.162 1.00 95.06 323 LYS A N 1
ATOM 2676 C CA . LYS A 1 323 ? -13.285 9.048 15.452 1.00 95.06 323 LYS A CA 1
ATOM 2677 C C . LYS A 1 323 ? -13.994 10.292 15.972 1.00 95.06 323 LYS A C 1
ATOM 2679 O O . LYS A 1 323 ? -15.122 10.540 15.558 1.00 95.06 323 LYS A O 1
ATOM 2684 N N . GLU A 1 324 ? -13.331 11.092 16.804 1.00 94.31 324 GLU A N 1
ATOM 2685 C CA . GLU A 1 324 ? -13.849 12.391 17.263 1.00 94.31 324 GLU A CA 1
ATOM 2686 C C . GLU A 1 324 ? -14.124 13.361 16.102 1.00 94.31 324 GLU A C 1
ATOM 2688 O O . GLU A 1 324 ? -15.010 14.202 16.202 1.00 94.31 324 GLU A O 1
ATOM 2693 N N . ASN A 1 325 ? -13.417 13.194 14.979 1.00 93.94 325 ASN A N 1
ATOM 2694 C CA . ASN A 1 325 ? -13.577 13.979 13.752 1.00 93.94 325 ASN A CA 1
ATOM 2695 C C . ASN A 1 325 ? -14.307 13.194 12.639 1.00 93.94 325 ASN A C 1
ATOM 2697 O O . ASN A 1 325 ? -14.250 13.562 11.469 1.00 93.94 325 ASN A O 1
ATOM 2701 N N . TYR A 1 326 ? -14.970 12.082 12.977 1.00 94.75 326 TYR A N 1
ATOM 2702 C CA . TYR A 1 326 ? -15.680 11.202 12.042 1.00 94.75 326 TYR A CA 1
ATOM 2703 C C . TYR A 1 326 ? -14.836 10.688 10.860 1.00 94.75 326 TYR A C 1
ATOM 2705 O O . TYR A 1 326 ? -15.362 10.490 9.761 1.00 94.75 326 TYR A O 1
ATOM 2713 N N . LEU A 1 327 ? -13.544 10.442 11.082 1.00 96.50 327 LEU A N 1
ATOM 2714 C CA . LEU A 1 327 ? -12.597 9.981 10.070 1.00 96.50 327 LEU A CA 1
ATOM 2715 C C . LEU A 1 327 ? -12.246 8.493 10.243 1.00 96.50 327 LEU A C 1
ATOM 2717 O O . LEU A 1 327 ? -11.915 8.070 11.353 1.00 96.50 327 LEU A O 1
ATOM 2721 N N . PRO A 1 328 ? -12.232 7.694 9.160 1.00 97.31 328 PRO A N 1
ATOM 2722 C CA . PRO A 1 328 ? -11.732 6.329 9.205 1.00 97.31 328 PRO A CA 1
ATOM 2723 C C . PRO A 1 328 ? -10.204 6.293 9.253 1.00 97.31 328 PRO A C 1
ATOM 2725 O O . PRO A 1 328 ? -9.526 7.132 8.650 1.00 97.31 328 PRO A O 1
ATOM 2728 N N . VAL A 1 329 ? -9.653 5.263 9.896 1.00 98.31 329 VAL A N 1
ATOM 2729 C CA . VAL A 1 329 ? -8.215 4.962 9.867 1.00 98.31 329 VAL A CA 1
ATOM 2730 C C . VAL A 1 329 ? -7.972 3.696 9.060 1.00 98.31 329 VAL A C 1
ATOM 2732 O O . VAL A 1 329 ? -8.491 2.632 9.392 1.00 98.31 329 VAL A O 1
ATOM 2735 N N . ILE A 1 330 ? -7.139 3.793 8.025 1.00 98.31 330 ILE A N 1
ATOM 2736 C CA . ILE A 1 330 ? -6.703 2.639 7.232 1.00 98.31 330 ILE A CA 1
ATOM 2737 C C . ILE A 1 330 ? -5.193 2.431 7.340 1.00 98.31 330 ILE A C 1
ATOM 2739 O O . ILE A 1 330 ? -4.424 3.386 7.479 1.00 98.31 330 ILE A O 1
ATOM 2743 N N . LEU A 1 331 ? -4.760 1.176 7.226 1.00 97.50 331 LEU A N 1
ATOM 2744 C CA . LEU A 1 331 ? -3.358 0.769 7.247 1.00 97.50 331 LEU A CA 1
ATOM 2745 C C . LEU A 1 331 ? -2.929 0.193 5.892 1.00 97.50 331 LEU A C 1
ATOM 2747 O O . LEU A 1 331 ? -2.968 -1.031 5.703 1.00 97.50 331 LEU A O 1
ATOM 2751 N N . PRO A 1 332 ? -2.489 1.032 4.936 1.00 95.25 332 PRO A N 1
ATOM 2752 C CA . PRO A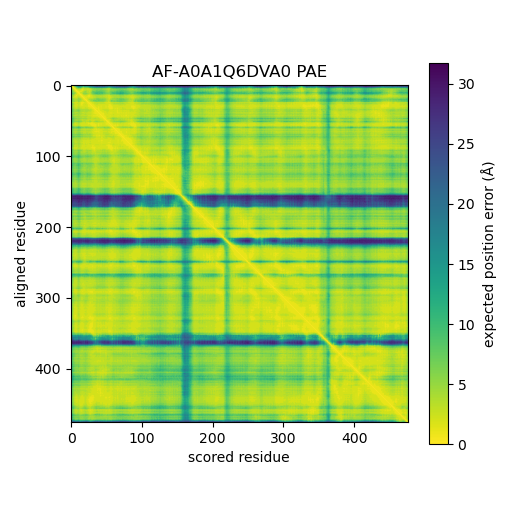 1 332 ? -1.935 0.540 3.688 1.00 95.25 332 PRO A CA 1
ATOM 2753 C C . PRO A 1 332 ? -0.725 -0.382 3.920 1.00 95.25 332 PRO A C 1
ATOM 2755 O O . PRO A 1 332 ? 0.173 -0.070 4.704 1.00 95.25 332 PRO A O 1
ATOM 2758 N N . ARG A 1 333 ? -0.681 -1.505 3.197 1.00 90.38 333 ARG A N 1
ATOM 2759 C CA . ARG A 1 333 ? 0.428 -2.469 3.110 1.00 90.38 333 ARG A CA 1
ATOM 2760 C C . ARG A 1 333 ? 0.878 -3.030 4.454 1.00 90.38 333 ARG A C 1
ATOM 2762 O O . ARG A 1 333 ? 2.071 -3.173 4.724 1.00 90.38 333 ARG A O 1
ATOM 2769 N N . SER A 1 334 ? -0.086 -3.387 5.282 1.00 92.81 334 SER A N 1
ATOM 2770 C CA . SER A 1 334 ? 0.118 -3.840 6.656 1.00 92.81 334 SER A CA 1
ATOM 2771 C C . SER A 1 334 ? -0.087 -5.349 6.844 1.00 92.81 334 SER A C 1
ATOM 2773 O O . SER A 1 334 ? 0.491 -5.912 7.775 1.00 92.81 334 SER A O 1
ATOM 2775 N N . LYS A 1 335 ? -0.786 -6.034 5.920 1.00 91.19 335 LYS A N 1
ATOM 2776 C CA . LYS A 1 335 ? -1.058 -7.491 5.975 1.00 91.19 335 LYS A CA 1
ATOM 2777 C C . LYS A 1 335 ? -1.684 -7.915 7.320 1.00 91.19 335 LYS A C 1
ATOM 2779 O O . LYS A 1 335 ? -2.376 -7.113 7.936 1.00 91.19 335 LYS A O 1
ATOM 2784 N N . TRP A 1 336 ? -1.362 -9.117 7.809 1.00 94.44 336 TRP A N 1
ATOM 2785 C CA . TRP A 1 336 ? -1.736 -9.623 9.133 1.00 94.44 336 TRP A CA 1
ATOM 2786 C C . TRP A 1 336 ? -1.322 -8.721 10.303 1.00 94.44 336 TRP A C 1
ATOM 2788 O O . TRP A 1 336 ? -1.968 -8.750 11.341 1.00 94.44 336 TRP A O 1
ATOM 2798 N N . TYR A 1 337 ? -0.298 -7.865 10.170 1.00 95.19 337 TYR A N 1
ATOM 2799 C CA . TYR A 1 337 ? -0.031 -6.868 11.217 1.00 95.19 337 TYR A CA 1
ATOM 2800 C C . TYR A 1 337 ? -1.093 -5.767 11.242 1.00 95.19 337 TYR A C 1
ATOM 2802 O O . TYR A 1 337 ? -1.370 -5.218 12.299 1.00 95.19 337 TYR A O 1
ATOM 2810 N N . GLY A 1 338 ? -1.655 -5.407 10.087 1.00 95.81 338 GLY A N 1
ATOM 2811 C CA . GLY A 1 338 ? -2.785 -4.485 10.006 1.00 95.81 338 GLY A CA 1
ATOM 2812 C C . GLY A 1 338 ? -4.069 -5.112 10.506 1.00 95.81 338 GLY A C 1
ATOM 2813 O O . GLY A 1 338 ? -4.798 -4.461 11.242 1.00 95.81 338 GLY A O 1
ATOM 2814 N N . GLU A 1 339 ? -4.280 -6.382 10.166 1.00 96.31 339 GLU A N 1
ATOM 2815 C CA . GLU A 1 339 ? -5.365 -7.196 10.706 1.00 96.31 339 GLU A CA 1
ATOM 2816 C C . GLU A 1 339 ? -5.293 -7.275 12.235 1.00 96.31 339 GLU A C 1
ATOM 2818 O O . GLU A 1 339 ? -6.242 -6.910 12.905 1.00 96.31 339 GLU A O 1
ATOM 2823 N N . TYR A 1 340 ? -4.130 -7.586 12.818 1.00 96.88 340 TYR A N 1
ATOM 2824 C CA . TYR A 1 340 ? -3.929 -7.520 14.273 1.00 96.88 340 TYR A CA 1
ATOM 2825 C C . TYR A 1 340 ? -4.330 -6.157 14.866 1.00 96.88 340 TYR A C 1
ATOM 2827 O O . TYR A 1 340 ? -4.844 -6.065 15.978 1.00 96.88 340 TYR A O 1
ATOM 2835 N N . LEU A 1 341 ? -4.077 -5.071 14.130 1.00 97.38 341 LEU A N 1
ATOM 2836 C CA . LEU A 1 341 ? -4.370 -3.714 14.580 1.00 97.38 341 LEU A CA 1
ATOM 2837 C C . LEU A 1 341 ? -5.846 -3.312 14.428 1.00 97.38 341 LEU A C 1
ATOM 2839 O O . LEU A 1 341 ? -6.217 -2.250 14.932 1.00 97.38 341 LEU A O 1
ATOM 2843 N N . THR A 1 342 ? -6.705 -4.138 13.819 1.00 97.44 342 THR A N 1
ATOM 2844 C CA . THR A 1 342 ? -8.159 -3.892 13.811 1.00 97.44 342 THR A CA 1
ATOM 2845 C C . THR A 1 342 ? -8.752 -3.995 15.211 1.00 97.44 342 THR A C 1
ATOM 2847 O O . THR A 1 342 ? -9.662 -3.237 15.531 1.00 97.44 342 THR A O 1
ATOM 2850 N N . ASP A 1 343 ? -8.165 -4.815 16.091 1.00 97.06 343 ASP A N 1
ATOM 2851 C CA . ASP A 1 343 ? -8.535 -4.890 17.515 1.00 97.06 343 ASP A CA 1
ATOM 2852 C C . ASP A 1 343 ? -8.277 -3.565 18.267 1.00 97.06 343 ASP A C 1
ATOM 2854 O O . ASP A 1 343 ? -8.814 -3.337 19.347 1.00 97.06 343 ASP A O 1
ATOM 2858 N N . TYR A 1 344 ? -7.482 -2.654 17.689 1.00 97.06 344 TYR A N 1
ATOM 2859 C CA . TYR A 1 344 ? -7.243 -1.301 18.209 1.00 97.06 344 TYR A CA 1
ATOM 2860 C C . TYR A 1 344 ? -8.143 -0.246 17.537 1.00 97.06 344 TYR A C 1
ATOM 2862 O O . TYR A 1 344 ? -7.927 0.954 17.716 1.00 97.06 344 TYR A O 1
ATOM 2870 N N . GLY A 1 345 ? -9.147 -0.682 16.767 1.00 95.50 345 GLY A N 1
ATOM 2871 C CA . GLY A 1 345 ? -10.157 0.160 16.125 1.00 95.50 345 GLY A CA 1
ATOM 2872 C C . GLY A 1 345 ? -9.785 0.684 14.735 1.00 95.50 345 GLY A C 1
ATOM 2873 O O . GLY A 1 345 ? -10.404 1.636 14.266 1.00 95.50 345 GLY A O 1
ATOM 2874 N N . VAL A 1 346 ? -8.782 0.094 14.076 1.00 97.56 346 VAL A N 1
ATOM 2875 C CA . VAL A 1 346 ? -8.473 0.376 12.663 1.00 97.56 346 VAL A CA 1
ATOM 2876 C C . VAL A 1 346 ? -9.605 -0.133 11.767 1.00 97.56 346 VAL A C 1
ATOM 2878 O O . VAL A 1 346 ? -10.033 -1.279 11.884 1.00 97.56 346 VAL A O 1
ATOM 2881 N N . ASN A 1 347 ? -10.045 0.697 10.821 1.00 97.50 347 ASN A N 1
ATOM 2882 C CA . ASN A 1 347 ? -11.200 0.421 9.965 1.00 97.50 347 ASN A CA 1
ATOM 2883 C C . ASN A 1 347 ? -10.871 -0.418 8.729 1.00 97.50 347 ASN A C 1
ATOM 2885 O O . ASN A 1 347 ? -11.741 -1.108 8.203 1.00 97.50 347 ASN A O 1
ATOM 2889 N N . GLY A 1 348 ? -9.631 -0.377 8.244 1.00 97.38 348 GLY A N 1
ATOM 2890 C CA . GLY A 1 348 ? -9.236 -1.192 7.102 1.00 97.38 348 GLY A CA 1
ATOM 2891 C C . GLY A 1 348 ? -7.739 -1.413 6.995 1.00 97.3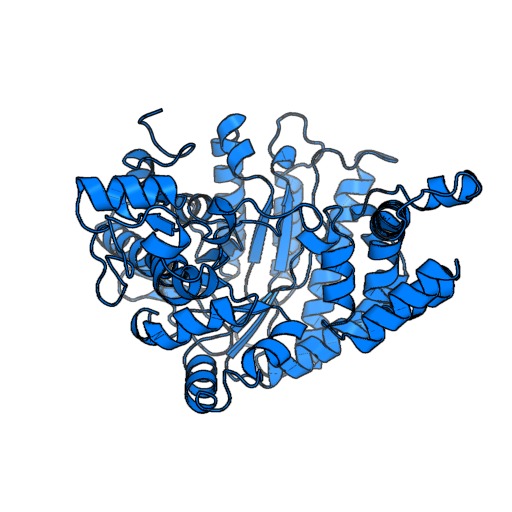8 348 GLY A C 1
ATOM 2892 O O . GLY A 1 348 ? -6.930 -0.605 7.452 1.00 97.38 348 GLY A O 1
ATOM 2893 N N . PHE A 1 349 ? -7.360 -2.510 6.359 1.00 97.00 349 PHE A N 1
ATOM 2894 C CA . PHE A 1 349 ? -5.968 -2.883 6.135 1.00 97.00 349 PHE A CA 1
ATOM 2895 C C . PHE A 1 349 ? -5.779 -3.350 4.694 1.00 97.00 349 PHE A C 1
ATOM 2897 O O . PHE A 1 349 ? -6.721 -3.784 4.035 1.00 97.00 349 PHE A O 1
ATOM 2904 N N . SER A 1 350 ? -4.560 -3.229 4.170 1.00 94.88 350 SER A N 1
ATOM 2905 C CA . SER A 1 350 ? -4.265 -3.641 2.796 1.00 94.88 350 SER A CA 1
ATOM 2906 C C . SER A 1 350 ? -3.015 -4.501 2.693 1.00 94.88 350 SER A C 1
ATOM 2908 O O . SER A 1 350 ? -2.149 -4.535 3.576 1.00 94.88 350 SER A O 1
ATOM 2910 N N . SER A 1 351 ? -2.910 -5.196 1.567 1.00 87.56 351 SER A N 1
ATOM 2911 C CA . SER A 1 351 ? -1.742 -5.972 1.176 1.00 87.56 351 SER A CA 1
ATOM 2912 C C . SER A 1 351 ? -1.567 -5.885 -0.335 1.00 87.56 351 SER A C 1
ATOM 2914 O O . SER A 1 351 ? -2.547 -5.860 -1.082 1.00 87.56 351 SER A O 1
ATOM 2916 N N . LEU A 1 352 ? -0.315 -5.885 -0.801 1.00 79.31 352 LEU A N 1
ATOM 2917 C CA . LEU A 1 352 ? -0.059 -6.095 -2.221 1.00 79.31 352 LEU A CA 1
ATOM 2918 C C . LEU A 1 352 ? -0.566 -7.480 -2.629 1.00 79.31 352 LEU A C 1
ATOM 2920 O O . LEU A 1 352 ? -0.295 -8.474 -1.951 1.00 79.31 352 LEU A O 1
ATOM 2924 N N . MET A 1 353 ? -1.136 -7.576 -3.829 1.00 78.06 353 MET A N 1
ATOM 2925 C CA . MET A 1 353 ? -1.518 -8.858 -4.436 1.00 78.06 353 MET A CA 1
ATOM 2926 C C . MET A 1 353 ? -0.324 -9.788 -4.724 1.00 78.06 353 MET A C 1
ATOM 2928 O O . MET A 1 353 ? -0.502 -10.905 -5.184 1.00 78.06 353 MET A O 1
ATOM 2932 N N . ASN A 1 354 ? 0.918 -9.385 -4.449 1.00 64.69 354 ASN A N 1
ATOM 2933 C CA . ASN A 1 354 ? 2.084 -10.274 -4.471 1.00 64.69 354 ASN A CA 1
ATOM 2934 C C . ASN A 1 354 ? 2.638 -10.607 -3.075 1.00 64.69 354 ASN A C 1
ATOM 2936 O O . ASN A 1 354 ? 3.621 -11.338 -2.976 1.00 64.69 354 ASN A O 1
ATOM 2940 N N . GLY A 1 355 ? 2.049 -10.059 -2.010 1.00 55.44 355 GLY A N 1
ATOM 2941 C CA . GLY A 1 355 ? 2.441 -10.343 -0.632 1.00 55.44 355 GLY A CA 1
ATOM 2942 C C . GLY A 1 355 ? 3.725 -9.725 -0.193 1.00 55.44 355 GLY A C 1
ATOM 2943 O O . GLY A 1 355 ? 4.409 -10.255 0.677 1.00 55.44 355 GLY A O 1
ATOM 2944 N N . HIS A 1 356 ? 4.081 -8.587 -0.746 1.00 61.62 356 HIS A N 1
ATOM 2945 C CA . HIS A 1 356 ? 5.078 -7.770 -0.099 1.00 61.62 356 HIS A CA 1
ATOM 2946 C C . HIS A 1 356 ? 4.396 -6.581 0.565 1.00 61.62 356 HIS A C 1
ATOM 2948 O O . HIS A 1 356 ? 3.444 -6.018 0.051 1.00 61.62 356 HIS A O 1
ATOM 2954 N N . TYR A 1 357 ? 4.895 -6.187 1.730 1.00 55.69 357 TYR A N 1
ATOM 2955 C CA . TYR A 1 357 ? 4.522 -4.907 2.333 1.00 55.69 357 TYR A CA 1
ATOM 2956 C C . TYR A 1 357 ? 5.311 -3.745 1.691 1.00 55.69 357 TYR A C 1
ATOM 2958 O O . TYR A 1 357 ? 5.101 -2.586 2.014 1.00 55.69 357 TYR A O 1
ATOM 2966 N N . ARG A 1 358 ? 6.267 -4.045 0.792 1.00 61.56 358 ARG A N 1
ATOM 2967 C CA . ARG A 1 358 ? 7.146 -3.087 0.098 1.00 61.56 358 ARG A CA 1
ATOM 2968 C C . ARG A 1 358 ? 7.494 -3.572 -1.306 1.00 61.56 358 ARG A C 1
ATOM 2970 O O . ARG A 1 358 ? 7.513 -4.768 -1.569 1.00 61.56 358 ARG A O 1
ATOM 2977 N N . TYR A 1 359 ? 7.917 -2.665 -2.186 1.00 57.62 359 TYR A N 1
ATOM 2978 C CA . TYR A 1 359 ? 8.607 -3.059 -3.423 1.00 57.62 359 TYR A CA 1
ATOM 2979 C C . TYR A 1 359 ? 9.859 -3.895 -3.104 1.00 57.62 359 TYR A C 1
ATOM 2981 O O . TYR A 1 359 ? 10.581 -3.597 -2.150 1.00 57.62 359 TYR A O 1
ATOM 2989 N N . SER A 1 360 ? 10.130 -4.938 -3.890 1.00 55.72 360 SER A N 1
ATOM 2990 C CA . SER A 1 360 ? 11.366 -5.713 -3.763 1.00 55.72 360 SER A CA 1
ATOM 2991 C C . SER A 1 360 ? 12.579 -4.802 -3.983 1.00 55.72 360 SER A C 1
ATOM 2993 O O . SER A 1 360 ? 12.569 -3.946 -4.863 1.00 55.72 360 SER A O 1
ATOM 2995 N N . GLN A 1 361 ? 13.616 -4.951 -3.154 1.00 45.31 361 GLN A N 1
ATOM 2996 C CA . GLN A 1 361 ? 14.874 -4.200 -3.303 1.00 45.31 361 GLN A CA 1
ATOM 2997 C C . GLN A 1 361 ? 15.774 -4.766 -4.409 1.00 45.31 361 GLN A C 1
ATOM 2999 O O . GLN A 1 361 ? 16.658 -4.068 -4.888 1.00 45.31 361 GLN A O 1
ATOM 3004 N N . ARG A 1 362 ? 15.559 -6.023 -4.815 1.00 42.12 362 ARG A N 1
ATOM 3005 C CA . ARG A 1 362 ? 16.334 -6.681 -5.868 1.00 42.12 362 ARG A CA 1
ATOM 3006 C C . ARG A 1 362 ? 15.571 -6.608 -7.189 1.00 42.12 362 ARG A C 1
ATOM 3008 O O . ARG A 1 362 ? 14.496 -7.195 -7.315 1.00 42.12 362 ARG A O 1
ATOM 3015 N N . SER A 1 363 ? 16.140 -5.883 -8.146 1.00 38.16 363 SER A N 1
ATOM 3016 C CA . SER A 1 363 ? 15.766 -5.895 -9.566 1.00 38.16 363 SER A CA 1
ATOM 3017 C C . SER A 1 363 ? 16.927 -6.318 -10.476 1.00 38.16 363 SER A C 1
ATOM 3019 O O . SER A 1 363 ? 16.756 -6.324 -11.686 1.00 38.16 363 SER A O 1
ATOM 3021 N N . THR A 1 364 ? 18.092 -6.670 -9.918 1.00 32.94 364 THR A N 1
ATOM 3022 C CA . THR A 1 364 ? 19.353 -6.813 -10.674 1.00 32.94 364 THR A CA 1
ATOM 3023 C C . THR A 1 364 ? 20.080 -8.145 -10.460 1.00 32.94 364 THR A C 1
ATOM 3025 O O . THR A 1 364 ? 21.259 -8.258 -10.750 1.00 32.94 364 THR A O 1
ATOM 3028 N N . GLY A 1 365 ? 19.397 -9.179 -9.973 1.00 35.28 365 GLY A N 1
ATOM 3029 C CA . GLY A 1 365 ? 19.936 -10.540 -9.932 1.00 35.28 365 GLY A CA 1
ATOM 3030 C C . GLY A 1 365 ? 18.785 -11.510 -10.115 1.00 35.28 365 GLY A C 1
ATOM 3031 O O . GLY A 1 365 ? 17.744 -11.316 -9.481 1.00 35.28 365 GLY A O 1
ATOM 3032 N N . GLY A 1 366 ? 18.934 -12.474 -11.027 1.00 45.09 366 GLY A N 1
ATOM 3033 C CA . GLY A 1 366 ? 17.877 -13.405 -11.418 1.00 45.09 366 GLY A CA 1
ATOM 3034 C C . GLY A 1 366 ? 17.072 -13.898 -10.217 1.00 45.09 366 GLY A C 1
ATOM 3035 O O . GLY A 1 366 ? 17.622 -14.351 -9.213 1.00 45.09 366 GLY A O 1
ATOM 3036 N N . ILE A 1 367 ? 15.749 -13.761 -10.292 1.00 60.38 367 ILE A N 1
ATOM 3037 C CA . ILE A 1 367 ? 14.861 -14.337 -9.286 1.00 60.38 367 ILE A CA 1
ATOM 3038 C C . ILE A 1 367 ? 15.000 -15.851 -9.440 1.00 60.38 367 ILE A C 1
ATOM 3040 O O . ILE A 1 367 ? 14.599 -16.386 -10.474 1.00 60.38 367 ILE A O 1
ATOM 3044 N N . GLY A 1 368 ? 15.587 -16.520 -8.441 1.00 67.31 368 GLY A N 1
ATOM 3045 C CA . GLY A 1 368 ? 15.700 -17.979 -8.436 1.00 67.31 368 GLY A CA 1
ATOM 3046 C C . GLY A 1 368 ? 14.351 -18.622 -8.765 1.00 67.31 368 GLY A C 1
ATOM 3047 O O . GLY A 1 368 ? 13.308 -18.084 -8.389 1.00 67.31 368 GLY A O 1
ATOM 3048 N N . GLU A 1 369 ? 14.363 -19.746 -9.482 1.00 79.25 369 GLU A N 1
ATOM 3049 C CA . GLU A 1 369 ? 13.171 -20.343 -10.104 1.00 79.25 369 GLU A CA 1
ATOM 3050 C C . GLU A 1 369 ? 11.965 -20.419 -9.149 1.00 79.25 369 GLU A C 1
ATOM 3052 O O . GLU A 1 369 ? 10.874 -19.953 -9.473 1.00 79.25 369 GLU A O 1
ATOM 3057 N N . LYS A 1 370 ? 12.202 -20.867 -7.910 1.00 82.19 370 LYS A N 1
ATOM 3058 C CA . LYS A 1 370 ? 11.213 -20.948 -6.821 1.00 82.19 370 LYS A CA 1
ATOM 3059 C C . LYS A 1 370 ? 10.519 -19.617 -6.522 1.00 82.19 370 LYS A C 1
ATOM 3061 O O . LYS A 1 370 ? 9.306 -19.564 -6.344 1.00 82.19 370 LYS A O 1
ATOM 3066 N N . ALA A 1 371 ? 11.274 -18.523 -6.478 1.00 82.06 371 ALA A N 1
ATOM 3067 C CA . ALA A 1 371 ? 10.745 -17.204 -6.149 1.00 82.06 371 ALA A CA 1
ATOM 3068 C C . ALA A 1 371 ? 9.907 -16.599 -7.290 1.00 82.06 371 ALA A C 1
ATOM 3070 O O . ALA A 1 371 ? 9.115 -15.688 -7.040 1.00 82.06 371 ALA A O 1
ATOM 3071 N N . ARG A 1 372 ? 10.005 -17.126 -8.523 1.00 86.00 372 ARG A N 1
ATOM 3072 C CA . ARG A 1 372 ? 9.144 -16.705 -9.641 1.00 86.00 372 ARG A CA 1
ATOM 3073 C C . ARG A 1 372 ? 7.682 -17.070 -9.390 1.00 86.00 372 ARG A C 1
ATOM 3075 O O . ARG A 1 372 ? 6.812 -16.323 -9.813 1.00 86.00 372 ARG A O 1
ATOM 3082 N N . TYR A 1 373 ? 7.383 -18.145 -8.668 1.00 89.25 373 TYR A N 1
ATOM 3083 C CA . TYR A 1 373 ? 6.003 -18.535 -8.343 1.00 89.25 373 TYR A CA 1
ATOM 3084 C C . TYR A 1 373 ? 5.366 -17.663 -7.246 1.00 89.25 373 TYR A C 1
ATOM 3086 O O . TYR A 1 373 ? 4.155 -17.700 -7.043 1.00 89.25 373 TYR A O 1
ATOM 3094 N N . GLY A 1 374 ? 6.151 -16.807 -6.582 1.00 87.06 374 GLY A N 1
ATOM 3095 C CA . GLY A 1 374 ? 5.670 -15.926 -5.522 1.00 87.06 374 GLY A CA 1
ATOM 3096 C C . GLY A 1 374 ? 5.358 -16.672 -4.222 1.00 87.06 374 GLY A C 1
ATOM 3097 O O . GLY A 1 374 ? 5.948 -17.711 -3.923 1.00 87.06 374 GLY A O 1
ATOM 3098 N N . LYS A 1 375 ? 4.455 -16.098 -3.423 1.00 89.56 375 LYS A N 1
ATOM 3099 C CA . LYS A 1 375 ? 3.954 -16.696 -2.182 1.00 89.56 375 LYS A CA 1
ATOM 3100 C C . LYS A 1 375 ? 2.434 -16.749 -2.189 1.00 89.56 375 LYS A C 1
ATOM 3102 O O . LYS A 1 375 ? 1.804 -15.800 -2.667 1.00 89.56 375 LYS A O 1
ATOM 3107 N N . VAL A 1 376 ? 1.885 -17.799 -1.596 1.00 92.75 376 VAL A N 1
ATOM 3108 C CA . VAL A 1 376 ? 0.449 -18.067 -1.498 1.00 92.75 376 VAL A CA 1
ATOM 3109 C C . VAL A 1 376 ? 0.033 -17.997 -0.025 1.00 92.75 376 VAL A C 1
ATOM 3111 O O . VAL A 1 376 ? 0.683 -18.646 0.798 1.00 92.75 376 VAL A O 1
ATOM 3114 N N . PRO A 1 377 ? -0.979 -17.195 0.343 1.00 92.69 377 PRO A N 1
ATOM 3115 C CA . PRO A 1 377 ? -1.486 -17.178 1.707 1.00 92.69 377 PRO A CA 1
ATOM 3116 C C . PRO A 1 377 ? -2.308 -18.435 2.003 1.00 92.69 377 PRO A C 1
ATOM 3118 O O . PRO A 1 377 ? -3.060 -18.931 1.158 1.00 92.69 377 PRO A O 1
ATOM 3121 N N . VAL A 1 378 ? -2.163 -18.927 3.227 1.00 93.00 378 VAL A N 1
ATOM 3122 C CA . VAL A 1 378 ? -2.956 -20.019 3.785 1.00 93.00 378 VAL A CA 1
ATOM 3123 C C . VAL A 1 378 ? -3.701 -19.449 4.983 1.00 93.00 378 VAL A C 1
ATOM 3125 O O . VAL A 1 378 ? -3.075 -19.196 6.010 1.00 93.00 378 VAL A O 1
ATOM 3128 N N . ILE A 1 379 ? -5.007 -19.210 4.803 1.00 91.88 379 ILE A N 1
ATOM 3129 C CA . ILE A 1 379 ? -5.872 -18.519 5.768 1.00 91.88 379 ILE A CA 1
ATOM 3130 C C . ILE A 1 379 ? -5.768 -19.154 7.156 1.00 91.88 379 ILE A C 1
ATOM 3132 O O . ILE A 1 379 ? -5.230 -18.531 8.047 1.00 91.88 379 ILE A O 1
ATOM 3136 N N . GLU A 1 380 ? -6.062 -20.442 7.323 1.00 89.62 380 GLU A N 1
ATOM 3137 C CA . GLU A 1 380 ? -6.072 -21.093 8.649 1.00 89.62 380 GLU A CA 1
ATOM 3138 C C . GLU A 1 380 ? -4.734 -21.042 9.414 1.00 89.62 380 GLU A C 1
ATOM 3140 O O . GLU A 1 380 ? -4.683 -21.262 10.622 1.00 89.62 380 GLU A O 1
ATOM 3145 N N . LEU A 1 381 ? -3.635 -20.742 8.720 1.00 91.19 381 LEU A N 1
ATOM 3146 C CA . LEU A 1 381 ? -2.299 -20.647 9.303 1.00 91.19 381 LEU A CA 1
ATOM 3147 C C . LEU A 1 381 ? -1.809 -19.201 9.441 1.00 91.19 381 LEU A C 1
ATOM 3149 O O . LEU A 1 381 ? -0.715 -19.000 9.968 1.00 91.19 381 LEU A O 1
ATOM 3153 N N . ALA A 1 382 ? -2.567 -18.217 8.943 1.00 92.06 382 ALA A N 1
ATOM 3154 C CA . ALA A 1 382 ? -2.190 -16.811 8.800 1.00 92.06 382 ALA A CA 1
ATOM 3155 C C . ALA A 1 382 ? -0.741 -16.641 8.303 1.00 92.06 382 ALA A C 1
ATOM 3157 O O . ALA A 1 382 ? 0.066 -15.892 8.860 1.00 92.06 382 ALA A O 1
ATOM 3158 N N . ASN A 1 383 ? -0.360 -17.414 7.280 1.00 91.06 383 ASN A N 1
ATOM 3159 C CA . ASN A 1 383 ? 1.021 -17.478 6.809 1.00 91.06 383 ASN A CA 1
ATOM 3160 C C . ASN A 1 383 ? 1.110 -17.521 5.279 1.00 91.06 383 ASN A C 1
ATOM 3162 O O . ASN A 1 383 ? 0.187 -17.920 4.572 1.00 91.06 383 ASN A O 1
ATOM 3166 N N . GLU A 1 384 ? 2.256 -17.099 4.751 1.00 89.75 384 GLU A N 1
ATOM 3167 C CA . GLU A 1 384 ? 2.560 -17.080 3.325 1.00 89.75 384 GLU A CA 1
ATOM 3168 C C . GLU A 1 384 ? 3.568 -18.162 2.959 1.00 89.75 384 GLU A C 1
ATOM 3170 O O . GLU A 1 384 ? 4.759 -18.093 3.290 1.00 89.75 384 GLU A O 1
ATOM 3175 N N . TYR A 1 385 ? 3.104 -19.138 2.194 1.00 91.25 385 TYR A N 1
ATOM 3176 C CA . TYR A 1 385 ? 3.902 -20.275 1.779 1.00 91.25 385 TYR A CA 1
ATOM 3177 C C . TYR A 1 385 ? 4.555 -20.009 0.425 1.00 91.25 385 TYR A C 1
ATOM 3179 O O . TYR A 1 385 ? 3.937 -19.504 -0.513 1.00 91.25 385 TYR A O 1
ATOM 3187 N N . ASN A 1 386 ? 5.851 -20.316 0.336 1.00 90.56 386 ASN A N 1
ATOM 3188 C CA . ASN A 1 386 ? 6.551 -20.386 -0.942 1.00 90.56 386 ASN A CA 1
ATOM 3189 C C . ASN A 1 386 ? 6.131 -21.664 -1.690 1.00 90.56 386 ASN A C 1
ATOM 3191 O O . ASN A 1 386 ? 5.475 -22.540 -1.125 1.00 90.56 386 ASN A O 1
ATOM 3195 N N . ILE A 1 387 ? 6.548 -21.792 -2.949 1.00 91.44 387 ILE A N 1
ATOM 3196 C CA . ILE A 1 387 ? 6.138 -22.919 -3.795 1.00 91.44 387 ILE A CA 1
ATOM 3197 C C . ILE A 1 387 ? 6.496 -24.297 -3.212 1.00 91.44 387 ILE A C 1
ATOM 3199 O O . ILE A 1 387 ? 5.738 -25.242 -3.370 1.00 91.44 387 ILE A O 1
ATOM 3203 N N . GLU A 1 388 ? 7.599 -24.418 -2.468 1.00 91.69 388 GLU A N 1
ATOM 3204 C CA . GLU A 1 388 ? 8.006 -25.680 -1.832 1.00 91.69 388 GLU A CA 1
ATOM 3205 C C . GLU A 1 388 ? 7.102 -26.066 -0.662 1.00 91.69 388 GLU A C 1
ATOM 3207 O O . GLU A 1 388 ? 6.771 -27.236 -0.485 1.00 91.69 388 GLU A O 1
ATOM 3212 N N . LYS A 1 389 ? 6.714 -25.088 0.166 1.00 93.44 389 LYS A N 1
ATOM 3213 C CA . LYS A 1 389 ? 5.738 -25.308 1.235 1.00 93.44 389 LYS A CA 1
ATOM 3214 C C . LYS A 1 389 ? 4.374 -25.657 0.651 1.00 93.44 389 LYS A C 1
ATOM 3216 O O . LYS A 1 389 ? 3.750 -26.576 1.155 1.00 93.44 389 LYS A O 1
ATOM 3221 N N . ILE A 1 390 ? 3.965 -25.001 -0.437 1.00 95.06 390 ILE A N 1
ATOM 3222 C CA . ILE A 1 390 ? 2.739 -25.355 -1.163 1.00 95.06 390 ILE A CA 1
ATOM 3223 C C . ILE A 1 390 ? 2.819 -26.775 -1.718 1.00 95.06 390 ILE A C 1
ATOM 3225 O O . ILE A 1 390 ? 1.909 -27.553 -1.487 1.00 95.06 390 ILE A O 1
ATOM 3229 N N . GLN A 1 391 ? 3.922 -27.158 -2.361 1.00 95.00 391 GLN A N 1
ATOM 3230 C CA . GLN A 1 391 ? 4.123 -28.527 -2.834 1.00 95.00 391 GLN A CA 1
ATOM 3231 C C . GLN A 1 391 ? 4.012 -29.553 -1.698 1.00 95.00 391 GLN A C 1
ATOM 3233 O O . GLN A 1 391 ? 3.373 -30.584 -1.880 1.00 95.00 391 GLN A O 1
ATOM 3238 N N . ARG A 1 392 ? 4.641 -29.301 -0.542 1.00 94.69 392 ARG A N 1
ATOM 3239 C CA . ARG A 1 392 ? 4.520 -30.192 0.624 1.00 94.69 392 ARG A CA 1
ATOM 3240 C C . ARG A 1 392 ? 3.077 -30.283 1.106 1.00 94.69 392 ARG A C 1
ATOM 3242 O O . ARG A 1 392 ? 2.581 -31.387 1.268 1.00 94.69 392 ARG A O 1
ATOM 3249 N N . PHE A 1 393 ? 2.404 -29.143 1.223 1.00 94.75 393 PHE A N 1
ATOM 3250 C CA . PHE A 1 393 ? 1.009 -29.081 1.644 1.00 94.75 393 PHE A CA 1
ATOM 3251 C C . PHE A 1 393 ? 0.085 -29.851 0.692 1.00 94.75 393 PHE A C 1
ATOM 3253 O O . PHE A 1 393 ? -0.726 -30.644 1.140 1.00 94.75 393 PHE A O 1
ATOM 3260 N N . 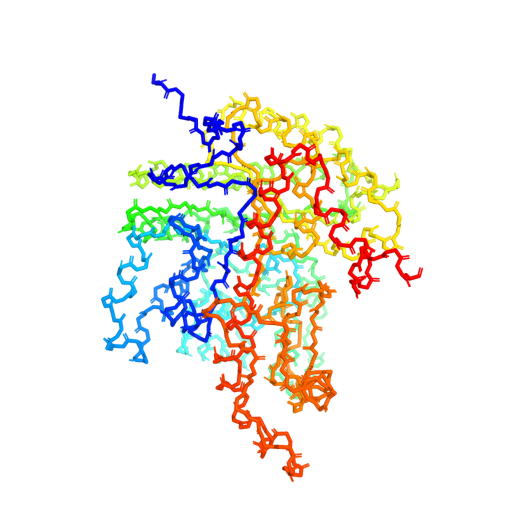LEU A 1 394 ? 0.246 -29.685 -0.624 1.00 95.19 394 LEU A N 1
ATOM 3261 C CA . LEU A 1 394 ? -0.544 -30.409 -1.627 1.00 95.19 394 LEU A CA 1
ATOM 3262 C C . LEU A 1 394 ? -0.263 -31.917 -1.617 1.00 95.19 394 LEU A C 1
ATOM 3264 O O . LEU A 1 394 ? -1.167 -32.703 -1.866 1.00 95.19 394 LEU A O 1
ATOM 3268 N N . LYS A 1 395 ? 0.973 -32.340 -1.324 1.00 94.62 395 LYS A N 1
ATOM 3269 C CA . LYS A 1 395 ? 1.305 -33.767 -1.177 1.00 94.62 395 LYS A CA 1
ATOM 3270 C C . LYS A 1 395 ? 0.688 -34.389 0.073 1.00 94.62 395 LYS A C 1
ATOM 3272 O O . LYS A 1 395 ? 0.322 -35.554 0.036 1.00 94.62 395 LYS A O 1
ATOM 3277 N N . GLU A 1 396 ? 0.628 -33.632 1.162 1.00 95.06 396 GLU A N 1
ATOM 3278 C CA . GLU A 1 396 ? 0.149 -34.110 2.459 1.00 95.06 396 GLU A CA 1
ATOM 3279 C C . GLU A 1 396 ? -1.381 -34.061 2.567 1.00 95.06 396 GLU A C 1
ATOM 3281 O O . GLU A 1 396 ? -1.991 -35.007 3.051 1.00 95.06 396 GLU A O 1
ATOM 3286 N N . TYR A 1 397 ? -2.001 -32.990 2.063 1.00 94.12 397 TYR A N 1
ATOM 3287 C CA . TYR A 1 397 ? -3.426 -32.695 2.254 1.00 94.12 397 TYR A CA 1
ATOM 3288 C C . TYR A 1 397 ? -4.245 -32.666 0.954 1.00 94.12 397 TYR A C 1
ATOM 3290 O O . TYR A 1 397 ? -5.460 -32.503 0.999 1.00 94.12 397 TYR A O 1
ATOM 3298 N N . GLY A 1 398 ? -3.615 -32.784 -0.219 1.00 93.44 398 GLY A N 1
ATOM 3299 C CA . GLY A 1 398 ? -4.278 -32.731 -1.531 1.00 93.44 398 GLY A CA 1
ATOM 3300 C C . GLY A 1 398 ? -4.643 -31.319 -2.008 1.00 93.44 398 GLY A C 1
ATOM 3301 O O . GLY A 1 398 ? -4.459 -30.997 -3.183 1.00 93.44 398 GLY A O 1
ATOM 3302 N N . GLU A 1 399 ? -5.104 -30.449 -1.111 1.00 94.44 399 GLU A N 1
ATOM 3303 C CA . GLU A 1 399 ? -5.479 -29.061 -1.403 1.00 94.44 399 GLU A CA 1
ATOM 3304 C C . GLU A 1 399 ? -5.233 -28.120 -0.211 1.00 94.44 399 GLU A C 1
ATOM 3306 O O . GLU A 1 399 ? -4.944 -28.553 0.903 1.00 94.44 399 GLU A O 1
ATOM 3311 N N . LEU A 1 400 ? -5.291 -26.805 -0.447 1.00 94.50 400 LEU A N 1
ATOM 3312 C CA . LEU 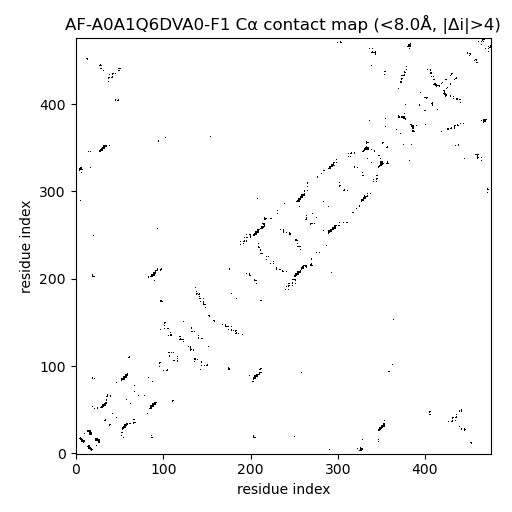A 1 400 ? -5.327 -25.812 0.632 1.00 94.50 400 LEU A CA 1
ATOM 3313 C C . LEU A 1 400 ? -6.731 -25.744 1.253 1.00 94.50 400 LEU A C 1
ATOM 3315 O O . LEU A 1 400 ? -7.696 -26.079 0.566 1.00 94.50 400 LEU A O 1
ATOM 3319 N N . PRO A 1 401 ? -6.875 -25.203 2.485 1.00 93.31 401 PRO A N 1
ATOM 3320 C CA . PRO A 1 401 ? -8.181 -24.970 3.091 1.00 93.31 401 PRO A CA 1
ATOM 3321 C C . PRO A 1 401 ? -9.144 -24.285 2.121 1.00 93.31 401 PRO A C 1
ATOM 3323 O O . PRO A 1 401 ? -8.796 -23.260 1.504 1.00 93.31 401 PRO A O 1
ATOM 3326 N N . ASN A 1 402 ? -10.322 -24.890 1.972 1.00 92.31 402 ASN A N 1
ATOM 3327 C CA . ASN A 1 402 ? -11.345 -24.432 1.050 1.00 92.31 402 ASN A CA 1
ATOM 3328 C C . ASN A 1 402 ? -11.860 -23.048 1.467 1.00 92.31 402 ASN A C 1
ATOM 3330 O O . ASN A 1 402 ? -12.108 -22.792 2.643 1.00 92.31 402 ASN A O 1
ATOM 3334 N N . ILE A 1 403 ? -12.004 -22.164 0.486 1.00 93.00 403 ILE A N 1
ATOM 3335 C CA . ILE A 1 403 ? -12.632 -20.854 0.635 1.00 93.00 403 ILE A CA 1
ATOM 3336 C C . ILE A 1 403 ? -13.541 -20.722 -0.577 1.00 93.00 403 ILE A C 1
ATOM 3338 O O . ILE A 1 403 ? -13.059 -20.818 -1.708 1.00 93.00 403 ILE A O 1
ATOM 3342 N N . GLU A 1 404 ? -14.838 -20.543 -0.347 1.00 89.88 404 GLU A N 1
ATOM 3343 C CA . GLU A 1 404 ? -15.827 -20.515 -1.420 1.00 89.88 404 GLU A CA 1
ATOM 3344 C C . GLU A 1 404 ? -15.427 -19.515 -2.519 1.00 89.88 404 GLU A C 1
ATOM 3346 O O . GLU A 1 404 ? -14.961 -18.414 -2.245 1.00 89.88 404 GLU A O 1
ATOM 3351 N N . SER A 1 405 ? -15.576 -19.905 -3.787 1.00 89.62 405 SER A N 1
ATOM 3352 C CA . SER A 1 405 ? -15.221 -19.087 -4.961 1.00 89.62 405 SER A CA 1
ATOM 3353 C C . SER A 1 405 ? -13.730 -18.740 -5.148 1.00 89.62 405 SER A C 1
ATOM 3355 O O . SER A 1 405 ? -13.387 -18.079 -6.136 1.00 89.62 405 SER A O 1
ATOM 3357 N N . LEU A 1 406 ? -12.826 -19.207 -4.279 1.00 94.75 406 LEU A N 1
ATOM 3358 C CA . LEU A 1 406 ? -11.375 -19.149 -4.482 1.00 94.75 406 LEU A CA 1
ATOM 3359 C C . LEU A 1 406 ? -10.813 -20.550 -4.770 1.00 94.75 406 LEU A C 1
ATOM 3361 O O . LEU A 1 406 ? -11.316 -21.545 -4.257 1.00 94.75 406 LEU A O 1
ATOM 3365 N N . PRO A 1 407 ? -9.741 -20.669 -5.570 1.00 94.69 407 PRO A N 1
ATOM 3366 C CA . PRO A 1 407 ? -9.175 -21.976 -5.892 1.00 94.69 407 PRO A CA 1
ATOM 3367 C C . PRO A 1 407 ? -8.566 -22.628 -4.639 1.00 94.69 407 PRO A C 1
ATOM 3369 O O . PRO A 1 407 ? -7.791 -21.987 -3.932 1.00 94.69 407 PRO A O 1
ATOM 3372 N N . SER A 1 408 ? -8.872 -23.896 -4.356 1.00 94.62 408 SER A N 1
ATOM 3373 C CA . SER A 1 408 ? -8.255 -24.669 -3.257 1.00 94.62 408 SER A CA 1
ATOM 3374 C C . SER A 1 408 ? -6.934 -25.326 -3.676 1.00 94.62 408 SER A C 1
ATOM 3376 O O . SER A 1 408 ? -6.013 -25.463 -2.870 1.00 94.62 408 SER A O 1
ATOM 3378 N N . LYS A 1 409 ? -6.786 -25.646 -4.965 1.00 94.31 409 LYS A N 1
ATOM 3379 C CA . LYS A 1 409 ? -5.588 -26.253 -5.557 1.00 94.31 409 LYS A CA 1
ATOM 3380 C C . LYS A 1 409 ? -5.206 -25.579 -6.881 1.00 94.31 409 LYS A C 1
ATOM 3382 O O . LYS A 1 409 ? -6.094 -25.127 -7.606 1.00 94.31 409 LYS A O 1
ATOM 3387 N N . PRO A 1 410 ? -3.906 -25.483 -7.210 1.00 94.44 410 PRO A N 1
ATOM 3388 C CA . PRO A 1 410 ? -3.471 -25.073 -8.538 1.00 94.44 410 PRO A CA 1
ATOM 3389 C C . PRO A 1 410 ? -3.609 -26.237 -9.528 1.00 94.44 410 PRO A C 1
ATOM 3391 O O . PRO A 1 410 ? -3.770 -27.391 -9.129 1.00 94.44 410 PRO A O 1
ATOM 3394 N N . GLU A 1 411 ? -3.447 -25.949 -10.819 1.00 90.94 411 GLU A N 1
ATOM 3395 C CA . GLU A 1 411 ? -3.033 -26.982 -11.771 1.00 90.94 411 GLU A CA 1
ATOM 3396 C C . GLU A 1 411 ? -1.683 -27.549 -11.305 1.00 90.94 411 GLU A C 1
ATOM 3398 O O . GLU A 1 411 ? -0.707 -26.810 -11.133 1.00 90.94 411 GLU A O 1
ATOM 3403 N N . TRP A 1 412 ? -1.666 -28.846 -11.001 1.00 90.88 412 TRP A N 1
ATOM 3404 C CA . TRP A 1 412 ? -0.562 -29.509 -10.315 1.00 90.88 412 TRP A CA 1
ATOM 3405 C C . TRP A 1 412 ? -0.349 -30.917 -10.871 1.00 90.88 412 TRP A C 1
ATOM 3407 O O . TRP A 1 412 ? -1.253 -31.749 -10.816 1.00 90.88 412 TRP A O 1
ATOM 3417 N N . ASN A 1 413 ? 0.860 -31.181 -11.367 1.00 93.62 413 ASN A N 1
ATOM 3418 C CA . ASN A 1 413 ? 1.328 -32.507 -11.762 1.00 93.62 413 ASN A CA 1
ATOM 3419 C C . ASN A 1 41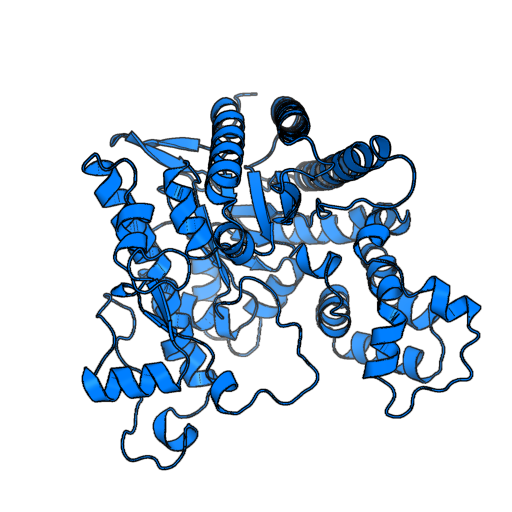3 ? 2.342 -33.022 -10.721 1.00 93.62 413 ASN A C 1
ATOM 3421 O O . ASN A 1 413 ? 3.487 -32.559 -10.723 1.00 93.62 413 ASN A O 1
ATOM 3425 N N . PRO A 1 414 ? 1.969 -33.959 -9.830 1.00 91.69 414 PRO A N 1
ATOM 3426 C CA . PRO A 1 414 ? 2.858 -34.437 -8.770 1.00 91.69 414 PRO A CA 1
ATOM 3427 C C . PRO A 1 414 ? 4.117 -35.148 -9.278 1.00 91.69 414 PRO A C 1
ATOM 3429 O O . PRO A 1 414 ? 5.137 -35.114 -8.577 1.00 91.69 414 PRO A O 1
ATOM 3432 N N . ASP A 1 415 ? 4.054 -35.716 -10.484 1.00 93.81 415 ASP A N 1
ATOM 3433 C CA . ASP A 1 415 ? 5.092 -36.561 -11.079 1.00 93.81 415 ASP A CA 1
ATOM 3434 C C . ASP A 1 415 ? 6.106 -35.772 -11.918 1.00 93.81 415 ASP A C 1
ATOM 3436 O O . ASP A 1 415 ? 7.097 -36.329 -12.387 1.00 93.81 415 ASP A O 1
ATOM 3440 N N . GLY A 1 416 ? 5.901 -34.459 -12.091 1.00 91.69 416 GLY A N 1
ATOM 3441 C CA . GLY A 1 416 ? 6.863 -33.602 -12.785 1.00 91.69 416 GLY A CA 1
ATOM 3442 C C . GLY A 1 416 ? 8.247 -33.638 -12.121 1.00 91.69 416 GLY A C 1
ATOM 3443 O O . GLY A 1 416 ? 8.361 -33.677 -10.894 1.00 91.69 416 GLY A O 1
ATOM 3444 N N . GLY A 1 417 ? 9.322 -33.584 -12.906 1.00 90.56 417 GLY A N 1
ATOM 3445 C CA . GLY A 1 417 ? 10.693 -33.516 -12.389 1.00 90.56 417 GLY A CA 1
ATOM 3446 C C . GLY A 1 417 ? 11.087 -32.098 -11.961 1.00 90.56 417 GLY A C 1
ATOM 3447 O O . GLY A 1 417 ? 11.801 -31.903 -10.976 1.00 90.56 417 GLY A O 1
ATOM 3448 N N . SER A 1 418 ? 10.559 -31.090 -12.656 1.00 92.56 418 SER A N 1
ATOM 3449 C CA . SER A 1 418 ? 10.831 -29.663 -12.449 1.00 92.56 418 SER A CA 1
ATOM 3450 C C . SER A 1 418 ? 9.632 -28.898 -11.875 1.00 92.56 418 SER A C 1
ATOM 3452 O O . SER A 1 418 ? 8.497 -29.373 -11.882 1.00 92.56 418 SER A O 1
ATOM 3454 N N . LEU A 1 419 ? 9.851 -27.667 -11.389 1.00 91.69 419 LEU A N 1
ATOM 3455 C CA . LEU A 1 419 ? 8.746 -26.806 -10.938 1.00 91.69 419 LEU A CA 1
ATOM 3456 C C . LEU A 1 419 ? 7.806 -26.420 -12.081 1.00 91.69 419 LEU A C 1
ATOM 3458 O O . LEU A 1 419 ? 6.610 -26.280 -11.851 1.00 91.69 419 LEU A O 1
ATOM 3462 N N . THR A 1 420 ? 8.340 -26.250 -13.291 1.00 92.81 420 THR A N 1
ATOM 3463 C CA . THR A 1 420 ? 7.546 -25.886 -14.473 1.00 92.81 420 THR A CA 1
ATOM 3464 C C . THR A 1 420 ? 6.675 -27.049 -14.944 1.00 92.81 420 THR A C 1
ATOM 3466 O O . THR A 1 420 ? 5.517 -26.828 -15.272 1.00 92.81 420 THR A O 1
ATOM 3469 N N . GLU A 1 421 ? 7.171 -28.288 -14.914 1.00 94.38 421 GLU A N 1
ATOM 3470 C CA . GLU A 1 421 ? 6.336 -29.471 -15.191 1.00 94.38 421 GLU A CA 1
ATOM 3471 C C . GLU A 1 421 ? 5.265 -29.671 -14.118 1.00 94.38 421 GLU A C 1
ATOM 3473 O O . GLU A 1 421 ? 4.153 -30.087 -14.422 1.00 94.38 421 GLU A O 1
ATOM 3478 N N . LYS A 1 422 ? 5.596 -29.338 -12.867 1.00 94.94 422 LYS A N 1
ATOM 3479 C CA . LYS A 1 422 ? 4.696 -29.463 -11.722 1.00 94.94 422 LYS A CA 1
ATOM 3480 C C . LYS A 1 422 ? 3.580 -28.427 -11.685 1.00 94.94 422 LYS A C 1
ATOM 3482 O O . LYS A 1 422 ? 2.447 -28.778 -11.396 1.00 94.94 422 LYS A O 1
ATOM 3487 N N . PHE A 1 423 ? 3.908 -27.155 -11.892 1.00 94.56 423 PHE A N 1
ATOM 3488 C CA . PHE A 1 423 ? 3.020 -26.013 -11.631 1.00 94.56 423 PHE A CA 1
ATOM 3489 C C . PHE A 1 423 ? 2.788 -25.128 -12.864 1.00 94.56 423 PHE A C 1
ATOM 3491 O O . PHE A 1 423 ? 2.184 -24.057 -12.759 1.00 94.56 423 PHE A O 1
ATOM 3498 N N . GLY A 1 424 ? 3.308 -25.526 -14.025 1.00 94.25 424 GLY A N 1
ATOM 3499 C CA . GLY A 1 424 ? 3.187 -24.775 -15.266 1.00 94.25 424 GLY A CA 1
ATOM 3500 C C . GLY A 1 424 ? 3.944 -23.447 -15.254 1.00 94.25 424 GLY A C 1
ATOM 3501 O O . GLY A 1 424 ? 4.973 -23.262 -14.604 1.00 94.25 424 GLY A O 1
ATOM 3502 N N . ASN A 1 425 ? 3.442 -22.477 -16.018 1.00 93.62 425 ASN A N 1
ATOM 3503 C CA . ASN A 1 425 ? 4.082 -21.172 -16.135 1.00 93.62 425 ASN A CA 1
ATOM 3504 C C . ASN A 1 425 ? 3.948 -20.361 -14.824 1.00 93.62 425 ASN A C 1
ATOM 3506 O O . ASN A 1 425 ? 2.824 -20.126 -14.373 1.00 93.62 425 ASN A O 1
ATOM 3510 N N . PRO A 1 426 ? 5.037 -19.784 -14.270 1.00 92.06 426 PRO A N 1
ATOM 3511 C CA . PRO A 1 426 ? 4.967 -19.018 -13.026 1.00 92.06 426 PRO A CA 1
ATOM 3512 C C . PRO A 1 426 ? 3.978 -17.842 -13.052 1.00 92.06 426 PRO A C 1
ATOM 3514 O O . PRO A 1 426 ? 3.384 -17.520 -12.027 1.00 92.06 426 PRO A O 1
ATOM 3517 N N . LYS A 1 427 ? 3.814 -17.157 -14.197 1.00 91.50 427 LYS A N 1
ATOM 3518 C CA . LYS A 1 427 ? 2.840 -16.060 -14.342 1.00 91.50 427 LYS A CA 1
ATOM 3519 C C . LYS A 1 427 ? 1.415 -16.589 -14.211 1.00 91.50 427 LYS A C 1
ATOM 3521 O O . LYS A 1 427 ? 0.637 -15.987 -13.477 1.00 91.50 427 LYS A O 1
ATOM 3526 N N . GLN A 1 428 ? 1.107 -17.705 -14.869 1.00 94.00 428 GLN A N 1
ATOM 3527 C CA . GLN A 1 428 ? -0.222 -18.309 -14.809 1.00 94.00 428 GLN A CA 1
ATOM 3528 C C . GLN A 1 428 ? -0.523 -18.853 -13.415 1.00 94.00 428 GLN A C 1
ATOM 3530 O O . GLN A 1 428 ? -1.553 -18.502 -12.849 1.00 94.00 428 GLN A O 1
ATOM 3535 N N . PHE A 1 429 ? 0.428 -19.554 -12.791 1.00 95.00 429 PHE A N 1
ATOM 3536 C CA . PHE A 1 429 ? 0.309 -19.974 -11.393 1.00 95.00 429 PHE A CA 1
ATOM 3537 C C . PHE A 1 429 ? -0.005 -18.796 -10.459 1.00 95.00 429 PHE A C 1
ATOM 3539 O O . PHE A 1 429 ? -0.904 -18.867 -9.619 1.00 95.00 429 PHE A O 1
ATOM 3546 N N . ARG A 1 430 ? 0.711 -17.670 -10.604 1.00 93.75 430 ARG A N 1
ATOM 3547 C CA . ARG A 1 430 ? 0.436 -16.470 -9.803 1.00 93.75 430 ARG A CA 1
ATOM 3548 C C . ARG A 1 430 ? -0.970 -15.938 -10.066 1.00 93.75 430 ARG A C 1
ATOM 3550 O O . ARG A 1 430 ? -1.674 -15.669 -9.104 1.00 93.75 430 ARG A O 1
ATOM 3557 N N . ILE A 1 431 ? -1.368 -15.761 -11.323 1.00 93.06 431 ILE A N 1
ATOM 3558 C CA . ILE A 1 431 ? -2.668 -15.173 -11.677 1.00 93.06 431 ILE A CA 1
ATOM 3559 C C . ILE A 1 431 ? -3.825 -16.045 -11.184 1.00 93.06 431 ILE A C 1
ATOM 3561 O O . ILE A 1 431 ? -4.709 -15.538 -10.498 1.00 93.06 431 ILE A O 1
ATOM 3565 N N . HIS A 1 432 ? -3.794 -17.337 -11.509 1.00 94.44 432 HIS A N 1
ATOM 3566 C CA . HIS A 1 432 ? -4.919 -18.245 -11.306 1.00 94.44 432 HIS A CA 1
ATOM 3567 C C . HIS A 1 432 ? -4.974 -18.858 -9.912 1.00 94.44 432 HIS A C 1
ATOM 3569 O O . HIS A 1 432 ? -6.044 -19.271 -9.495 1.00 94.44 432 HIS A O 1
ATOM 3575 N N . PHE A 1 433 ? -3.858 -18.900 -9.180 1.00 95.19 433 PHE A N 1
ATOM 3576 C CA . PHE A 1 433 ? -3.819 -19.496 -7.847 1.00 95.19 433 PHE A CA 1
ATOM 3577 C C . PHE A 1 433 ? -3.255 -18.534 -6.803 1.00 95.19 433 PHE A C 1
ATOM 3579 O O . PHE A 1 433 ? -3.979 -18.060 -5.930 1.00 95.19 433 PHE A O 1
ATOM 3586 N N . GLY A 1 434 ? -1.969 -18.184 -6.894 1.00 93.19 434 GLY A N 1
ATOM 3587 C CA . GLY A 1 434 ? -1.279 -17.510 -5.790 1.00 93.19 434 GLY A CA 1
ATOM 3588 C C . GLY A 1 434 ? -1.830 -16.127 -5.424 1.00 93.19 434 GLY A C 1
ATOM 3589 O O . GLY A 1 434 ? -1.917 -15.790 -4.244 1.00 93.19 434 GLY A O 1
ATOM 3590 N N . LYS A 1 435 ? -2.207 -15.319 -6.418 1.00 93.62 435 LYS A N 1
ATOM 3591 C CA . LYS A 1 435 ? -2.804 -13.993 -6.217 1.00 93.62 435 LYS A CA 1
ATOM 3592 C C . LYS A 1 435 ? -4.306 -14.068 -5.977 1.00 93.62 435 LYS A C 1
ATOM 3594 O O . LYS A 1 435 ? -4.795 -13.285 -5.174 1.00 93.62 435 LYS A O 1
ATOM 3599 N N . ALA A 1 436 ? -5.011 -15.011 -6.605 1.00 94.50 436 ALA A N 1
ATOM 3600 C CA . ALA A 1 436 ? -6.423 -15.267 -6.321 1.00 94.50 436 ALA A CA 1
ATOM 3601 C C . ALA A 1 436 ? -6.633 -15.596 -4.834 1.00 94.50 436 ALA A C 1
ATOM 3603 O O . ALA A 1 436 ? -7.429 -14.943 -4.166 1.00 94.50 436 ALA A O 1
ATOM 3604 N N . ARG A 1 437 ? -5.811 -16.494 -4.268 1.00 94.31 437 ARG A N 1
ATOM 3605 C CA . ARG A 1 437 ? -5.836 -16.841 -2.836 1.00 94.31 437 ARG A CA 1
ATOM 3606 C C . ARG A 1 437 ? -5.655 -15.649 -1.900 1.00 94.31 437 ARG A C 1
ATOM 3608 O O . ARG A 1 437 ? -6.088 -15.733 -0.767 1.00 94.31 437 ARG A O 1
ATOM 3615 N N . ARG A 1 438 ? -5.047 -14.537 -2.326 1.00 92.38 438 ARG A N 1
ATOM 3616 C CA . ARG A 1 438 ? -4.895 -13.339 -1.471 1.00 92.38 438 ARG A CA 1
ATOM 3617 C C . ARG A 1 438 ? -6.175 -12.599 -1.200 1.00 92.38 438 ARG A C 1
ATOM 3619 O O . ARG A 1 438 ? -6.213 -11.820 -0.253 1.00 92.38 438 ARG A O 1
ATOM 3626 N N . LEU A 1 439 ? -7.197 -12.847 -2.004 1.00 94.12 439 LEU A N 1
ATOM 3627 C CA . LEU A 1 439 ? -8.514 -12.352 -1.683 1.00 94.12 439 LEU A CA 1
ATOM 3628 C C . LEU A 1 439 ? -9.041 -12.988 -0.394 1.00 94.12 439 LEU A C 1
ATOM 3630 O O . LEU A 1 439 ? -9.892 -12.366 0.210 1.00 94.12 439 LEU A O 1
ATOM 3634 N N . SER A 1 440 ? -8.461 -14.090 0.119 1.00 94.31 440 SER A N 1
ATOM 3635 C CA . SER A 1 440 ? -8.803 -14.671 1.431 1.00 94.31 440 SER A CA 1
ATOM 3636 C C . SER A 1 440 ? -8.795 -13.673 2.590 1.00 94.31 440 SER A C 1
ATOM 3638 O O . SER A 1 440 ? -9.475 -13.904 3.577 1.00 94.31 440 SER A O 1
ATOM 3640 N N . HIS A 1 441 ? -8.065 -12.559 2.486 1.00 94.94 441 HIS A N 1
ATOM 3641 C CA . HIS A 1 441 ? -8.121 -11.498 3.491 1.00 94.94 441 HIS A CA 1
ATOM 3642 C C . HIS A 1 441 ? -9.500 -10.811 3.589 1.00 94.94 441 HIS A C 1
ATOM 3644 O O . HIS A 1 441 ? -9.812 -10.236 4.627 1.00 94.94 441 HIS A O 1
ATOM 3650 N N . VAL A 1 442 ? -10.334 -10.872 2.542 1.00 95.56 442 VAL A N 1
ATOM 3651 C CA . VAL A 1 442 ? -11.749 -10.454 2.603 1.00 95.56 442 VAL A CA 1
ATOM 3652 C C . VAL A 1 442 ? -12.531 -11.391 3.527 1.00 95.56 442 VAL A C 1
ATOM 3654 O O . VAL A 1 442 ? -13.242 -10.926 4.409 1.00 95.56 442 VAL A O 1
ATOM 3657 N N . GLU A 1 443 ? -12.320 -12.702 3.396 1.00 95.50 443 GLU A N 1
ATOM 3658 C CA . GLU A 1 443 ? -12.909 -13.710 4.287 1.00 95.50 443 GLU A CA 1
ATOM 3659 C C . GLU A 1 443 ? -12.422 -13.541 5.733 1.00 95.50 443 GLU A C 1
ATOM 3661 O O . GLU A 1 443 ? -13.237 -13.546 6.650 1.00 95.50 443 GLU A O 1
ATOM 3666 N N . GLU A 1 444 ? -11.119 -13.315 5.954 1.00 95.56 444 GLU A N 1
ATOM 3667 C CA . GLU A 1 444 ? -10.590 -13.000 7.293 1.00 95.56 444 GLU A CA 1
ATOM 3668 C C . GLU A 1 444 ? -11.305 -11.777 7.880 1.00 95.56 444 GLU A C 1
ATOM 3670 O O . GLU A 1 444 ? -11.859 -11.859 8.973 1.00 95.56 444 GLU A O 1
ATOM 3675 N N . ALA A 1 445 ? -11.396 -10.673 7.129 1.00 96.38 445 ALA A N 1
ATOM 3676 C CA . ALA A 1 445 ? -12.116 -9.480 7.568 1.00 96.38 445 ALA A CA 1
ATOM 3677 C C . ALA A 1 445 ? -13.595 -9.767 7.896 1.00 96.38 445 ALA A C 1
ATOM 3679 O O . ALA A 1 445 ? -14.114 -9.228 8.877 1.00 96.38 445 ALA A O 1
ATOM 3680 N N . SER A 1 446 ? -14.259 -10.648 7.139 1.00 95.62 446 SER A N 1
ATOM 3681 C CA . SER A 1 446 ? -15.632 -11.071 7.430 1.00 95.62 446 SER A CA 1
ATOM 3682 C C . SER A 1 446 ? -15.762 -11.846 8.732 1.00 95.62 446 SER A C 1
ATOM 3684 O O . SER A 1 446 ? -16.567 -11.460 9.582 1.00 95.62 446 SER A O 1
ATOM 3686 N N . ARG A 1 447 ? -14.906 -12.848 8.950 1.00 95.44 447 ARG A N 1
ATOM 3687 C CA . ARG A 1 447 ? -14.871 -13.624 10.201 1.00 95.44 447 ARG A CA 1
ATOM 3688 C C . ARG A 1 447 ? -14.607 -12.737 11.417 1.00 95.44 447 ARG A C 1
ATOM 3690 O O . ARG A 1 447 ? -15.195 -12.942 12.479 1.00 95.44 447 ARG A O 1
ATOM 3697 N N . LEU A 1 448 ? -13.749 -11.721 11.276 1.00 95.94 448 LEU A N 1
ATOM 3698 C CA . LEU A 1 448 ? -13.512 -10.750 12.346 1.00 95.94 448 LEU A CA 1
ATOM 3699 C C . LEU A 1 448 ? -14.781 -9.969 12.684 1.00 95.94 448 LEU A C 1
ATOM 3701 O O . LEU A 1 448 ? -15.111 -9.847 13.860 1.00 95.94 448 LEU A O 1
ATOM 3705 N N . ARG A 1 449 ? -15.511 -9.470 11.680 1.00 95.31 449 ARG A N 1
ATOM 3706 C CA . ARG A 1 449 ? -16.766 -8.735 11.899 1.00 95.31 449 ARG A CA 1
ATOM 3707 C C . ARG A 1 449 ? -17.827 -9.590 12.569 1.00 95.31 449 ARG A C 1
ATOM 3709 O O . ARG A 1 449 ? -18.474 -9.106 13.489 1.00 95.31 449 ARG A O 1
ATOM 3716 N N . GLU A 1 450 ? -17.994 -10.833 12.132 1.00 95.25 450 GLU A N 1
ATOM 3717 C CA . GLU A 1 450 ? -18.909 -11.787 12.770 1.00 95.25 450 GLU A CA 1
ATOM 3718 C C . GLU A 1 450 ? -18.546 -11.979 14.243 1.00 95.25 450 GLU A C 1
ATOM 3720 O O . GLU A 1 450 ? -19.381 -11.774 15.118 1.00 95.25 450 GLU A O 1
ATOM 3725 N N . SER A 1 451 ? -17.265 -12.205 14.540 1.00 94.12 451 SER A N 1
ATOM 3726 C CA . SER A 1 451 ? -16.820 -12.355 15.923 1.00 94.12 451 SER A CA 1
ATOM 3727 C C . SER A 1 451 ? -17.025 -11.086 16.768 1.00 94.12 451 SER A C 1
ATOM 3729 O O . SER A 1 451 ? -17.342 -11.195 17.953 1.00 94.12 451 SER A O 1
ATOM 3731 N N . ILE A 1 452 ? -16.885 -9.884 16.189 1.00 93.00 452 ILE A N 1
ATOM 3732 C CA . ILE A 1 452 ? -17.206 -8.619 16.879 1.00 93.00 452 ILE A CA 1
ATOM 3733 C C . ILE A 1 452 ? -18.698 -8.554 17.218 1.00 93.00 452 ILE A C 1
ATOM 3735 O O . ILE A 1 452 ? -19.038 -8.170 18.338 1.00 93.00 452 ILE A O 1
ATOM 3739 N N . LYS A 1 453 ? -19.585 -8.943 16.290 1.00 91.62 453 LYS A N 1
ATOM 3740 C CA . LYS A 1 453 ? -21.037 -8.989 16.546 1.00 91.62 453 LYS A CA 1
ATOM 3741 C C . LYS A 1 453 ?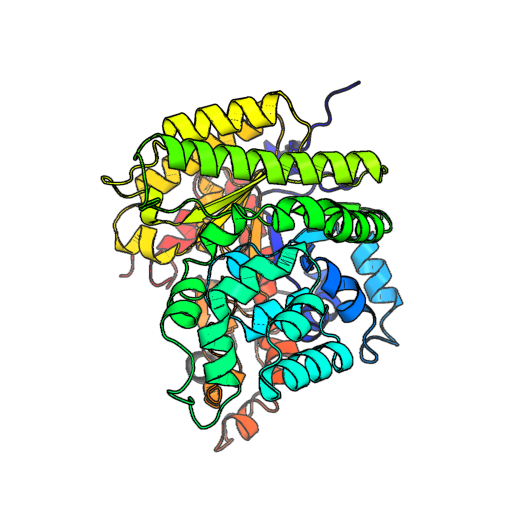 -21.388 -9.951 17.677 1.00 91.62 453 LYS A C 1
ATOM 3743 O O . LYS A 1 453 ? -22.251 -9.634 18.488 1.00 91.62 453 LYS A O 1
ATOM 3748 N N . ASP A 1 454 ? -20.654 -11.055 17.789 1.00 92.00 454 ASP A N 1
ATOM 3749 C CA . ASP A 1 454 ? -20.790 -12.026 18.882 1.00 92.00 454 ASP A CA 1
ATOM 3750 C C . ASP A 1 454 ? -20.191 -11.535 20.220 1.00 92.00 454 ASP A C 1
ATOM 3752 O O . ASP A 1 454 ? -20.124 -12.279 21.199 1.00 92.00 454 ASP A O 1
ATOM 3756 N N . GLY A 1 455 ? -19.729 -10.281 20.290 1.00 89.81 455 GLY A N 1
ATOM 3757 C CA . GLY A 1 455 ? -19.218 -9.650 21.508 1.00 89.81 455 GLY A CA 1
ATOM 3758 C C . GLY A 1 455 ? -17.728 -9.880 21.775 1.00 89.81 455 GLY A C 1
ATOM 3759 O O . GLY A 1 455 ? -17.240 -9.579 22.868 1.00 89.81 455 GLY A O 1
ATOM 3760 N N . ASN A 1 456 ? -16.966 -10.399 20.808 1.00 91.38 456 ASN A N 1
ATOM 3761 C CA . ASN A 1 456 ? -15.524 -10.559 20.960 1.00 91.38 456 ASN A CA 1
ATOM 3762 C C . ASN A 1 456 ? -14.787 -9.232 20.725 1.00 91.38 456 ASN A C 1
ATOM 3764 O O . ASN A 1 456 ? -14.793 -8.684 19.627 1.00 91.38 456 ASN A O 1
ATOM 3768 N N . LEU A 1 457 ? -14.086 -8.747 21.752 1.00 88.00 457 LEU A N 1
ATOM 3769 C CA . LEU A 1 457 ? -13.351 -7.478 21.705 1.00 88.00 457 LEU A CA 1
ATOM 3770 C C . LEU A 1 457 ? -11.972 -7.571 21.034 1.00 88.00 457 LEU A C 1
ATOM 3772 O O . LEU A 1 457 ? -11.357 -6.541 20.767 1.00 88.00 457 LEU A O 1
ATOM 3776 N N . SER A 1 458 ? -11.431 -8.776 20.823 1.00 94.25 458 SER A N 1
ATOM 3777 C CA . SER A 1 458 ? -10.101 -8.954 20.212 1.00 94.25 458 SER A CA 1
ATOM 3778 C C . SER A 1 458 ? -10.030 -10.192 19.308 1.00 94.25 458 SER A C 1
ATOM 3780 O O . SER A 1 458 ? -9.274 -11.135 19.584 1.00 94.25 458 SER A O 1
ATOM 3782 N N . PRO A 1 459 ? -10.879 -10.267 18.269 1.00 95.81 459 PRO A N 1
ATOM 3783 C CA . PRO A 1 459 ? -10.930 -11.419 17.381 1.00 95.81 459 PRO A CA 1
ATOM 3784 C C . PRO A 1 459 ? -9.659 -11.593 16.550 1.00 95.81 459 PRO A C 1
ATOM 3786 O O . PRO A 1 459 ? -9.229 -12.735 16.385 1.00 95.81 459 PRO A O 1
ATOM 3789 N N . ALA A 1 460 ? -9.018 -10.512 16.091 1.00 96.12 460 ALA A N 1
ATOM 3790 C CA . ALA A 1 460 ? -7.838 -10.626 15.235 1.00 96.12 460 ALA A CA 1
ATOM 3791 C C . ALA A 1 460 ? -6.662 -11.212 16.011 1.00 96.12 460 ALA A C 1
ATOM 3793 O O . ALA A 1 460 ? -6.009 -12.152 15.559 1.00 96.12 460 ALA A O 1
ATOM 3794 N N . LYS A 1 461 ? -6.437 -10.726 17.235 1.00 94.31 461 LYS A N 1
ATOM 3795 C CA . LYS A 1 461 ? -5.440 -11.281 18.144 1.00 94.31 461 LYS A CA 1
ATOM 3796 C C . LYS A 1 461 ? -5.696 -12.765 18.410 1.00 94.31 461 LYS A C 1
ATOM 3798 O O . LYS A 1 461 ? -4.778 -13.559 18.247 1.00 94.31 461 LYS A O 1
ATOM 3803 N N . ARG A 1 462 ? -6.928 -13.161 18.754 1.00 92.94 462 ARG A N 1
ATOM 3804 C CA . ARG A 1 462 ? -7.268 -14.575 19.025 1.00 92.94 462 ARG A CA 1
ATOM 3805 C C . ARG A 1 462 ? -7.027 -15.484 17.820 1.00 92.94 462 ARG A C 1
ATOM 3807 O O . ARG A 1 462 ? -6.563 -16.609 17.994 1.00 92.94 462 ARG A O 1
ATOM 3814 N N . TYR A 1 463 ? -7.369 -15.011 16.626 1.00 94.31 463 TYR A N 1
ATOM 3815 C CA . TYR A 1 463 ? -7.117 -15.713 15.373 1.00 94.31 463 TYR A CA 1
ATOM 3816 C C . TYR A 1 463 ? -5.610 -15.901 15.138 1.00 94.31 463 TYR A C 1
ATOM 3818 O O . TYR A 1 463 ? -5.130 -17.024 14.968 1.00 94.31 463 TYR A O 1
ATOM 3826 N N . LEU A 1 464 ? -4.841 -14.817 15.231 1.00 93.69 464 LEU A N 1
ATOM 3827 C CA . LEU A 1 464 ? -3.410 -14.812 14.940 1.00 93.69 464 LEU A CA 1
ATOM 3828 C C . LEU A 1 464 ? -2.575 -15.558 15.989 1.00 93.69 464 LEU A C 1
ATOM 3830 O O . LEU A 1 464 ? -1.626 -16.248 15.624 1.00 93.69 464 LEU A O 1
ATOM 3834 N N . GLU A 1 465 ? -2.948 -15.505 17.267 1.00 89.62 465 GLU A N 1
ATOM 3835 C CA . GLU A 1 465 ? -2.260 -16.231 18.343 1.00 89.62 465 GLU A CA 1
ATOM 3836 C C . GLU A 1 465 ? -2.337 -17.756 18.170 1.00 89.62 465 GLU A C 1
ATOM 3838 O O . GLU A 1 465 ? -1.407 -18.465 18.555 1.00 89.62 465 GLU A O 1
ATOM 3843 N N . LYS A 1 466 ? -3.422 -18.260 17.565 1.00 88.25 466 LYS A N 1
ATOM 3844 C CA . LYS A 1 466 ? -3.631 -19.689 17.264 1.00 88.25 466 LYS A CA 1
ATOM 3845 C C . LYS A 1 466 ? -3.038 -20.127 15.920 1.00 88.25 466 LYS A C 1
ATOM 3847 O O . LYS A 1 466 ? -2.946 -21.329 15.656 1.00 88.25 466 LYS A O 1
ATOM 3852 N N . SER A 1 467 ? -2.645 -19.170 15.086 1.00 90.81 467 SER A N 1
ATOM 3853 C CA . SER A 1 467 ? -2.093 -19.400 13.751 1.00 90.81 467 SER A CA 1
ATOM 3854 C C . SER A 1 467 ? -0.634 -19.885 13.789 1.00 90.81 467 SER A C 1
ATOM 3856 O O . SER A 1 467 ? -0.056 -20.067 14.862 1.00 90.81 467 SER A O 1
ATOM 3858 N N . ASP A 1 468 ? -0.011 -20.041 12.619 1.00 89.50 468 ASP A N 1
ATOM 3859 C CA . ASP A 1 468 ? 1.427 -20.304 12.467 1.00 89.50 468 ASP A CA 1
ATOM 3860 C C . ASP A 1 468 ? 2.180 -19.047 11.985 1.00 89.50 468 ASP A C 1
ATOM 3862 O O . ASP A 1 468 ? 3.210 -19.131 11.300 1.00 89.50 468 ASP A O 1
ATOM 3866 N N . HIS A 1 469 ? 1.654 -17.854 12.282 1.00 90.25 469 HIS A N 1
ATOM 3867 C CA . HIS A 1 469 ? 2.303 -16.604 11.908 1.00 90.25 469 HIS A CA 1
ATOM 3868 C C . HIS A 1 469 ? 3.632 -16.424 12.679 1.00 90.25 469 HIS A C 1
ATOM 3870 O O . HIS A 1 469 ? 3.643 -16.457 13.914 1.00 90.25 469 HIS A O 1
ATOM 3876 N N . PRO A 1 470 ? 4.758 -16.137 11.994 1.00 85.88 470 PRO A N 1
ATOM 3877 C CA . PRO A 1 470 ? 6.102 -16.177 12.587 1.00 85.88 470 PRO A CA 1
ATOM 3878 C C . PRO A 1 470 ? 6.355 -15.183 13.726 1.00 85.88 470 PRO A C 1
ATOM 3880 O O . PRO A 1 470 ? 7.253 -15.400 14.528 1.00 85.88 470 PRO A O 1
ATOM 3883 N N . GLU A 1 471 ? 5.622 -14.070 13.785 1.00 88.56 471 GLU A N 1
ATOM 3884 C CA . GLU A 1 471 ? 5.750 -13.096 14.883 1.00 88.56 471 GLU A CA 1
ATOM 3885 C C . GLU A 1 471 ? 4.461 -12.853 15.682 1.00 88.56 471 GLU A C 1
ATOM 3887 O O . GLU A 1 471 ? 4.505 -12.105 16.652 1.00 88.56 471 GLU A O 1
ATOM 3892 N N . LEU A 1 472 ? 3.321 -13.417 15.265 1.00 89.62 472 LEU A N 1
ATOM 3893 C CA . LEU A 1 472 ? 2.003 -13.124 15.867 1.00 89.62 472 LEU A CA 1
ATOM 3894 C C . LEU A 1 472 ? 1.385 -14.346 16.557 1.00 89.62 472 LEU A C 1
ATOM 3896 O O . LEU A 1 472 ? 0.404 -14.198 17.275 1.00 89.62 472 LEU A O 1
ATOM 3900 N N . SER A 1 473 ? 1.962 -15.530 16.342 1.00 88.38 473 SER A N 1
ATOM 3901 C CA . SER A 1 473 ? 1.545 -16.774 16.980 1.00 88.38 473 SER A CA 1
ATOM 3902 C C . SER A 1 473 ? 2.130 -16.916 18.385 1.00 88.38 473 SER A C 1
ATOM 3904 O O . SER A 1 473 ? 3.289 -16.558 18.611 1.00 88.38 473 SER A O 1
ATOM 3906 N N . ASN A 1 474 ? 1.354 -17.532 19.283 1.00 81.88 474 ASN A N 1
ATOM 3907 C CA . ASN A 1 474 ? 1.803 -17.979 20.606 1.00 81.88 474 ASN A CA 1
ATOM 3908 C C . ASN A 1 474 ? 2.497 -19.355 20.571 1.00 81.88 474 ASN A C 1
ATOM 3910 O O . ASN A 1 474 ? 2.887 -19.864 21.617 1.00 81.88 474 ASN A O 1
ATOM 3914 N N . LYS A 1 475 ? 2.642 -19.978 19.393 1.00 72.62 475 LYS A N 1
ATOM 3915 C CA . LYS A 1 475 ? 3.318 -21.277 19.217 1.00 72.62 475 LYS A CA 1
ATOM 3916 C C . LYS A 1 475 ? 4.848 -21.170 19.070 1.00 72.62 475 LYS A C 1
ATOM 3918 O O . LYS A 1 475 ? 5.479 -22.184 18.778 1.00 72.62 475 LYS A O 1
ATOM 3923 N N . ASN A 1 476 ? 5.421 -19.967 19.191 1.00 53.25 476 ASN A N 1
ATOM 3924 C CA . ASN A 1 476 ? 6.856 -19.707 18.992 1.00 53.25 476 ASN A CA 1
ATOM 3925 C C . ASN A 1 476 ? 7.669 -19.769 20.280 1.00 53.25 476 ASN A C 1
ATOM 3927 O O . ASN A 1 476 ? 7.170 -19.264 21.310 1.00 53.25 476 ASN A O 1
#

pLDDT: mean 87.57, std 13.19, range [32.94, 98.31]

Radius of gyration: 22.54 Å; Cα contacts (8 Å, |Δi|>4): 821; chains: 1; bounding box: 65×60×49 Å

Solvent-accessible surface area (backbone atoms only — not comparable to full-atom values): 25334 Å² total; per-residue (Å²): 131,85,83,80,67,20,41,49,67,51,98,81,67,44,46,21,34,38,44,44,75,48,62,74,31,61,37,44,32,47,29,54,31,36,85,46,52,69,40,46,50,25,50,66,76,38,46,86,69,50,58,81,48,42,44,35,34,33,31,54,79,53,38,64,62,42,68,64,35,76,96,33,64,95,41,49,64,61,50,53,48,49,49,69,57,21,25,35,36,32,40,39,70,38,61,63,59,54,51,92,42,52,72,62,39,52,41,53,64,52,70,62,40,65,65,63,51,50,51,32,52,48,27,51,73,71,68,37,53,68,66,26,43,66,75,38,56,52,42,48,32,51,50,48,46,30,31,38,65,63,44,49,63,74,71,40,100,63,86,68,85,78,62,57,65,75,61,54,64,71,20,74,43,64,32,60,57,30,72,76,41,67,47,38,61,67,23,38,56,67,58,49,43,57,47,44,56,61,44,52,75,42,87,19,20,31,38,32,58,56,29,66,71,48,55,35,72,69,80,75,78,61,79,71,59,41,61,53,48,54,49,50,47,32,51,49,50,36,51,53,46,33,54,41,24,62,72,66,34,85,68,32,35,22,28,43,39,46,30,37,35,48,51,38,61,42,90,90,25,74,52,57,65,66,64,50,49,58,54,48,46,62,48,56,77,76,45,87,56,52,20,39,35,43,35,64,41,58,62,72,55,29,54,78,63,72,29,51,69,56,49,48,55,52,46,34,51,53,35,50,55,28,51,79,66,26,26,36,37,34,22,56,36,33,44,73,64,25,46,42,40,34,52,46,62,35,38,28,24,15,36,35,52,67,72,41,71,59,83,76,81,75,89,85,66,85,70,54,76,62,62,55,42,41,42,28,54,40,73,91,33,60,36,71,34,41,52,68,53,46,51,51,43,35,71,76,62,67,40,49,84,80,46,91,91,43,70,37,59,64,77,69,39,91,84,38,90,46,68,51,61,20,42,47,56,40,67,55,39,23,30,69,31,28,31,34,34,52,55,50,47,42,56,51,26,49,55,38,38,54,36,42,71,75,67,42,75,45,42,38,49,59,53,36,32,72,17,65,23,92,79,56,24,72,83,115

Foldseek 3Di:
DPADFQWDADPLRFIWGAFQNDTRHTFPAEEEEDDALLLVLLCLLLVVLADFQRAYEYAQLLRVVRCPDPVCPVVNVSVLVCLQRYFYEHEHEQVLLADLALVVLQCVQLSNDPVLVVVLLVCVVVVVNVSSLVSGQLLSSLLNQLNVVVVNVLNDPDDDPPDDVVSVVSRVDGSLCSLVDVSNVVRLLVVLLVSLLVQLVGSGYEYEFHAREDDQDPDDDDLPVSLVVSLVSLLVSQVSNQVSNVVSDDSYFYASEYHYELNCLDPSGSDDLVVVLVSVLVSLVVGDGQAYEYEYPPLVVCLVVVSVVSVLVSLLSNLVSQVVSSHAYEYELCQLNRLQNVLSVHGYYYHHLLGGSDDDSDPDDDDPPQCLLGWAAQQQQSDTDTPVRLLVCCVVPVFGPDDPSADGDAQADNPDPDPCRGHNDSSCSSSRHRSSNVSCVSVVRVVVSVVVSVVDSRPSLVSQCCHNPPRSHVPD

Organism: Methanohalarchaeum thermophilum (NCBI:txid1903181)

Nearest PDB structures (foldseek):
  5h91-assembly1_B  TM=6.681E-01  e=4.955E-02  Levilactobacillus brevis
  8for-assembly2_B  TM=5.970E-01  e=3.312E-02  Escherichia coli
  4gug-assembly1_A  TM=5.362E-01  e=8.625E-02  Salmonella enterica subsp. enterica serovar Typhimurium str. LT2
  2inf-assembly1_A  TM=4.313E-01  e=1.378E+00  Bacillus subtilis
  3ngf-assembly1_A  TM=5.293E-01  e=5.646E+00  Brucella abortus 2308